Protein AF-A0A929EXQ5-F1 (afdb_monomer_lite)

Secondary structure (DSSP, 8-state):
-EEEEEESTTS--HHHHHHHHHHTT--EEEEEEETTEEEEEEEETTEEEEEEETTTEEHHHHHHHHHT-SSEEEEEEE-S-----SS--EEHHHHHHHHHHHHHHHHHHHHHHHHHHTT--EEE--GGG----HHHHHHHHH--TTS-HHHHHHHTTSHHHHHHHHHHHHHHTTSEEEPPEEEEEE-SSHHHHHHHHHHHTTSTTEEEEEEESSHHHHHHHHHHH--SEEEE-S--SSS-HHHHHHHHHHT-HHHHHHHHH----SS-----EEEEESGGGGT-HHHHHHHHHT-SEEEEPP-TTSSS-HHHHHHHHHHHHHHHHTS-TTTS--------SSPPPPP-SB-SEEEEEEE-STTHHHHHHHHHHHS-TTBSSEEEEEETT---HHHHHHHHHHHHTT-SSEEEE--S-EE-BTTEEEEEETTEEEEEEE-TTS-EEEEEEE-TT-GGG--HHHHHHHHHHH-TT-SEEEEEE-S--SSTTHHHHHHHHHTT-EEEEE-TTT-SS-HHHHHHHTTT-SEEE-HHHHHHHHHHHH-B---

Structure (mmCIF, N/CA/C/O backbone):
data_AF-A0A929EXQ5-F1
#
_entry.id   AF-A0A929EXQ5-F1
#
loop_
_atom_site.group_PDB
_atom_site.id
_atom_site.type_symbol
_atom_site.label_atom_id
_atom_site.label_alt_id
_atom_site.label_comp_id
_atom_site.label_asym_id
_atom_site.label_entity_id
_atom_site.label_seq_id
_atom_site.pdbx_PDB_ins_code
_atom_site.Cartn_x
_atom_site.Cartn_y
_atom_site.Cartn_z
_atom_site.occupancy
_atom_site.B_iso_or_equiv
_atom_site.auth_seq_id
_atom_site.auth_comp_id
_atom_site.auth_asym_id
_atom_site.auth_atom_id
_atom_site.pdbx_PDB_model_num
ATOM 1 N N . MET A 1 1 ? 20.681 -32.817 44.035 1.00 65.25 1 MET A N 1
ATOM 2 C CA . MET A 1 1 ? 19.317 -32.332 43.739 1.00 65.25 1 MET A CA 1
ATOM 3 C C . MET A 1 1 ? 19.313 -31.883 42.291 1.00 65.25 1 MET A C 1
ATOM 5 O O . MET A 1 1 ? 20.169 -31.072 41.946 1.00 65.25 1 MET A O 1
ATOM 9 N N . SER A 1 2 ? 18.458 -32.464 41.455 1.00 78.00 2 SER A N 1
ATOM 10 C CA . SER A 1 2 ? 18.293 -32.074 40.052 1.00 78.00 2 SER A CA 1
ATOM 11 C C . SER A 1 2 ? 16.965 -31.345 39.853 1.00 78.00 2 SER A C 1
ATOM 13 O O . SER A 1 2 ? 16.008 -31.608 40.579 1.00 78.00 2 SER A O 1
ATOM 15 N N . ALA A 1 3 ? 16.933 -30.415 38.903 1.00 85.12 3 ALA A N 1
ATOM 16 C CA . ALA A 1 3 ? 15.727 -29.723 38.456 1.00 85.12 3 ALA A CA 1
ATOM 17 C C . ALA A 1 3 ? 15.539 -29.996 36.963 1.00 85.12 3 ALA A C 1
ATOM 19 O O . ALA A 1 3 ? 16.501 -29.915 36.207 1.00 85.12 3 ALA A O 1
ATOM 20 N N . GLU A 1 4 ? 14.329 -30.339 36.540 1.00 89.75 4 GLU A N 1
ATOM 21 C CA . GLU A 1 4 ? 14.009 -30.672 35.149 1.00 89.75 4 GLU A CA 1
ATOM 22 C C . GLU A 1 4 ? 12.703 -29.998 34.759 1.00 89.75 4 GLU A C 1
ATOM 24 O O . GLU A 1 4 ? 11.812 -29.849 35.598 1.00 89.75 4 GLU A O 1
ATOM 29 N N . GLY A 1 5 ? 12.584 -29.603 33.497 1.00 86.69 5 GLY A N 1
ATOM 30 C CA . GLY A 1 5 ? 11.398 -28.911 33.016 1.00 86.69 5 GLY A CA 1
ATOM 31 C C . GLY A 1 5 ? 11.487 -28.526 31.547 1.00 86.69 5 GLY A C 1
ATOM 32 O O . GLY A 1 5 ? 12.333 -29.024 30.800 1.00 86.69 5 GLY A O 1
ATOM 33 N N . TYR A 1 6 ? 10.590 -27.629 31.154 1.00 87.38 6 TYR A N 1
ATOM 34 C CA . TYR A 1 6 ? 10.503 -27.066 29.813 1.00 87.38 6 TYR A CA 1
ATOM 35 C C . TYR A 1 6 ? 10.718 -25.555 29.875 1.00 87.38 6 TYR A C 1
ATOM 37 O O . TYR A 1 6 ? 10.371 -24.921 30.870 1.00 87.38 6 TYR A O 1
ATOM 45 N N . PHE A 1 7 ? 11.286 -24.996 28.814 1.00 83.31 7 PHE A N 1
ATOM 46 C CA . PHE A 1 7 ? 11.371 -23.556 28.587 1.00 83.31 7 PHE A CA 1
ATOM 47 C C . PHE A 1 7 ? 10.746 -23.238 27.227 1.00 83.31 7 PHE A C 1
ATOM 49 O O . PHE A 1 7 ? 10.803 -24.069 26.318 1.00 83.31 7 PHE A O 1
ATOM 56 N N . GLY A 1 8 ? 10.137 -22.062 27.082 1.00 76.19 8 GLY A N 1
ATOM 57 C CA . GLY A 1 8 ? 9.449 -21.669 25.848 1.00 76.19 8 GLY A CA 1
ATOM 58 C C . GLY A 1 8 ? 8.255 -20.736 26.083 1.00 76.19 8 GLY A C 1
ATOM 59 O O . GLY A 1 8 ? 8.076 -20.228 27.192 1.00 76.19 8 GLY A O 1
ATOM 60 N N . PRO A 1 9 ? 7.427 -20.477 25.056 1.00 62.59 9 PRO A N 1
ATOM 61 C CA . PRO A 1 9 ? 6.302 -19.549 25.146 1.00 62.59 9 PRO A CA 1
ATOM 62 C C . PRO A 1 9 ? 5.289 -19.957 26.228 1.00 62.59 9 PRO A C 1
ATOM 64 O O . PRO A 1 9 ? 4.629 -20.985 26.116 1.00 62.59 9 PRO A O 1
ATOM 67 N N . GLY A 1 10 ? 5.136 -19.122 27.260 1.00 64.12 10 GLY A N 1
ATOM 68 C CA . GLY A 1 10 ? 4.246 -19.393 28.398 1.00 64.12 10 GLY A CA 1
ATOM 69 C C . GLY A 1 10 ? 4.910 -20.104 29.585 1.00 64.12 10 GLY A C 1
ATOM 70 O O . GLY A 1 10 ? 4.256 -20.266 30.611 1.00 64.12 10 GLY A O 1
ATOM 71 N N . GLU A 1 11 ? 6.194 -20.452 29.475 1.00 77.62 11 GLU A N 1
ATOM 72 C CA . GLU A 1 11 ? 7.034 -21.033 30.531 1.00 77.62 11 GLU A CA 1
ATOM 73 C C . GLU A 1 11 ? 8.202 -20.087 30.887 1.00 77.62 11 GLU A C 1
ATOM 75 O O . GLU A 1 11 ? 8.336 -18.998 30.321 1.00 77.62 11 GLU A O 1
ATOM 80 N N . GLN A 1 12 ? 9.058 -20.477 31.840 1.00 75.50 12 GLN A N 1
ATOM 81 C CA . GLN A 1 12 ? 10.286 -19.728 32.153 1.00 75.50 12 GLN A CA 1
ATOM 82 C C . GLN A 1 12 ? 11.250 -19.734 30.961 1.00 75.50 12 GLN A C 1
ATOM 84 O O . GLN A 1 12 ? 11.410 -20.755 30.294 1.00 75.50 12 GLN A O 1
ATOM 89 N N . SER A 1 13 ? 11.910 -18.604 30.694 1.00 80.56 13 SER A N 1
ATOM 90 C CA . SER A 1 13 ? 12.904 -18.524 29.622 1.00 80.56 13 SER A CA 1
ATOM 91 C C . SER A 1 13 ? 14.258 -19.079 30.069 1.00 80.56 13 SER A C 1
ATOM 93 O O . SER A 1 13 ? 14.587 -19.097 31.257 1.00 80.56 13 SER A O 1
ATOM 95 N N . LEU A 1 14 ? 15.099 -19.469 29.107 1.00 79.50 14 LEU A N 1
ATOM 96 C CA . LEU A 1 14 ? 16.462 -19.912 29.408 1.00 79.50 14 LEU A CA 1
ATOM 97 C C . LEU A 1 14 ? 17.294 -18.805 30.091 1.00 79.50 14 LEU A C 1
ATOM 99 O O . LEU A 1 14 ? 18.152 -19.102 30.922 1.00 79.50 14 LEU A O 1
ATOM 103 N N . VAL A 1 15 ? 16.993 -17.532 29.797 1.00 83.94 15 VAL A N 1
ATOM 104 C CA . VAL A 1 15 ? 17.582 -16.360 30.467 1.00 83.94 15 VAL A CA 1
ATOM 105 C C . VAL A 1 15 ? 17.236 -16.359 31.955 1.00 83.94 15 VAL A C 1
ATOM 107 O O . VAL A 1 15 ? 18.140 -16.269 32.787 1.00 83.94 15 VAL A O 1
ATOM 110 N N . ASP A 1 16 ? 15.953 -16.522 32.291 1.00 83.19 16 ASP A N 1
ATOM 111 C CA . ASP A 1 16 ? 15.478 -16.542 33.682 1.00 83.19 16 ASP A CA 1
ATOM 112 C C . ASP A 1 16 ? 16.140 -17.671 34.473 1.00 83.19 16 ASP A C 1
ATOM 114 O O . ASP A 1 16 ? 16.507 -17.517 35.639 1.00 83.19 16 ASP A O 1
ATOM 118 N N . MET A 1 17 ? 16.339 -18.812 33.820 1.00 83.06 17 MET A N 1
ATOM 119 C CA . MET A 1 17 ? 16.947 -19.985 34.424 1.00 83.06 17 MET A CA 1
ATOM 120 C C . MET A 1 17 ? 18.448 -19.789 34.692 1.00 83.06 17 MET A C 1
ATOM 122 O O . MET A 1 17 ? 18.911 -20.021 35.813 1.00 83.06 17 MET A O 1
ATOM 126 N N . ILE A 1 18 ? 19.210 -19.296 33.707 1.00 84.25 18 ILE A N 1
ATOM 127 C CA . ILE A 1 18 ? 20.635 -18.954 33.878 1.00 84.25 18 ILE A CA 1
ATOM 128 C C . ILE A 1 18 ? 20.799 -17.896 34.977 1.00 84.25 18 ILE A C 1
ATOM 130 O O . ILE A 1 18 ? 21.683 -18.017 35.830 1.00 84.25 18 ILE A O 1
ATOM 134 N N . GLN A 1 19 ? 19.912 -16.900 35.010 1.00 84.62 19 GLN A N 1
ATOM 135 C CA . GLN A 1 19 ? 19.889 -15.881 36.052 1.00 84.62 19 GLN A CA 1
ATOM 136 C C . GLN A 1 19 ? 19.589 -16.477 37.434 1.00 84.62 19 GLN A C 1
ATOM 138 O O . GLN A 1 19 ? 20.275 -16.150 38.402 1.00 84.62 19 GLN A O 1
ATOM 143 N N . MET A 1 20 ? 18.611 -17.378 37.540 1.00 85.38 20 MET A N 1
ATOM 144 C CA . MET A 1 20 ? 18.249 -18.045 38.792 1.00 85.38 20 MET A CA 1
ATOM 145 C C . MET A 1 20 ? 19.430 -18.832 39.379 1.00 85.38 20 MET A C 1
ATOM 147 O O . MET A 1 20 ? 19.725 -18.708 40.570 1.00 85.38 20 MET A O 1
ATOM 151 N N . TRP A 1 21 ? 20.132 -19.633 38.572 1.00 82.31 21 TRP A N 1
ATOM 152 C CA . TRP A 1 21 ? 21.281 -20.411 39.056 1.00 82.31 21 TRP A CA 1
ATOM 153 C C . TRP A 1 21 ? 22.516 -19.554 39.324 1.00 82.31 21 TRP A C 1
ATOM 155 O O . TRP A 1 21 ? 23.238 -19.823 40.289 1.00 82.31 21 TRP A O 1
ATOM 165 N N . GLY A 1 22 ? 22.713 -18.494 38.538 1.00 82.31 22 GLY A N 1
ATOM 166 C CA . GLY A 1 22 ? 23.733 -17.484 38.798 1.00 82.31 22 GLY A CA 1
ATOM 167 C C . GLY A 1 22 ? 23.530 -16.788 40.147 1.00 82.31 22 GLY A C 1
ATOM 168 O O . GLY A 1 22 ? 24.448 -16.737 40.966 1.00 82.31 22 GLY A O 1
ATOM 169 N N . LEU A 1 23 ? 22.305 -16.329 40.427 1.00 83.56 23 LEU A N 1
ATOM 170 C CA . LEU A 1 23 ? 21.935 -15.679 41.691 1.00 83.56 23 LEU A CA 1
ATOM 171 C C . LEU A 1 23 ? 22.059 -16.613 42.899 1.00 83.56 23 LEU A C 1
ATOM 173 O O . LEU A 1 23 ? 22.536 -16.197 43.954 1.00 83.56 23 LEU A O 1
ATOM 177 N N . ASN A 1 24 ? 21.679 -17.881 42.737 1.00 84.56 24 ASN A N 1
ATOM 178 C CA . ASN A 1 24 ? 21.753 -18.884 43.800 1.00 84.56 24 ASN A CA 1
ATOM 179 C C . ASN A 1 24 ? 23.169 -19.421 44.050 1.00 84.56 24 ASN A C 1
ATOM 181 O O . ASN A 1 24 ? 23.333 -20.317 44.878 1.00 84.56 24 ASN A O 1
ATOM 185 N N . LYS A 1 25 ? 24.183 -18.906 43.339 1.00 85.62 25 LYS A N 1
ATOM 186 C CA . LYS A 1 25 ? 25.566 -19.397 43.405 1.00 85.62 25 LYS A CA 1
ATOM 187 C C . LYS A 1 25 ? 25.668 -20.910 43.196 1.00 85.62 25 LYS A C 1
ATOM 189 O O . LYS A 1 25 ? 26.439 -21.604 43.858 1.00 85.62 25 LYS A O 1
ATOM 194 N N . ALA A 1 26 ? 24.848 -21.439 42.291 1.00 86.00 26 ALA A N 1
ATOM 195 C CA . ALA A 1 26 ? 24.776 -22.872 42.067 1.00 86.00 26 ALA A CA 1
ATOM 196 C C . ALA A 1 26 ? 26.085 -23.404 41.458 1.00 86.00 26 ALA A C 1
ATOM 198 O O . ALA A 1 26 ? 26.747 -22.729 40.665 1.00 86.00 26 ALA A O 1
ATOM 199 N N . THR A 1 27 ? 26.423 -24.645 41.810 1.00 90.94 27 THR A N 1
ATOM 200 C CA . THR A 1 27 ? 27.488 -25.425 41.170 1.00 90.94 27 THR A CA 1
ATOM 201 C C . THR A 1 27 ? 26.858 -26.673 40.572 1.00 90.94 27 THR A C 1
ATOM 203 O O . THR A 1 27 ? 26.262 -27.486 41.285 1.00 90.94 27 THR A O 1
ATOM 206 N N . GLY A 1 28 ? 26.939 -26.810 39.255 1.00 90.81 28 GLY A N 1
ATOM 207 C CA . GLY A 1 28 ? 26.225 -27.856 38.536 1.00 90.81 28 GLY A CA 1
ATOM 208 C C . GLY A 1 28 ? 26.261 -27.677 37.028 1.00 90.81 28 GLY A C 1
ATOM 209 O O . GLY A 1 28 ? 26.894 -26.759 36.515 1.00 90.81 28 GLY A O 1
ATOM 210 N N . ILE A 1 29 ? 25.583 -28.573 36.324 1.00 91.31 29 ILE A N 1
ATOM 211 C CA . ILE A 1 29 ? 25.527 -28.589 34.860 1.00 91.31 29 ILE A CA 1
ATOM 212 C C . ILE A 1 29 ? 24.078 -28.388 34.433 1.00 91.31 29 ILE A C 1
ATOM 214 O O . ILE A 1 29 ? 23.198 -29.121 34.889 1.00 91.31 29 ILE A O 1
ATOM 218 N N . LEU A 1 30 ? 23.847 -27.390 33.583 1.00 91.19 30 LEU A N 1
ATOM 219 C CA . LEU A 1 30 ? 22.593 -27.161 32.880 1.00 91.19 30 LEU A CA 1
ATOM 220 C C . LEU A 1 30 ? 22.680 -27.796 31.496 1.00 91.19 30 LEU A C 1
ATOM 222 O O . LEU A 1 30 ? 23.382 -27.260 30.648 1.00 91.19 30 LEU A O 1
ATOM 226 N N . SER A 1 31 ? 21.946 -28.873 31.252 1.00 92.31 31 SER A N 1
ATOM 227 C CA . SER A 1 31 ? 21.786 -29.458 29.920 1.00 92.31 31 SER A CA 1
ATOM 228 C C . SER A 1 31 ? 20.478 -28.971 29.295 1.00 92.31 31 SER A C 1
ATOM 230 O O . SER A 1 31 ? 19.442 -28.919 29.968 1.00 92.31 31 SER A O 1
ATOM 232 N N . VAL A 1 32 ? 20.524 -28.622 28.014 1.00 89.38 32 VAL A N 1
ATOM 233 C CA . VAL A 1 32 ? 19.423 -28.057 27.228 1.00 89.38 32 VAL A CA 1
ATOM 234 C C . VAL A 1 32 ? 19.277 -28.866 25.945 1.00 89.38 32 VAL A C 1
ATOM 236 O O . VAL A 1 32 ? 20.257 -29.086 25.239 1.00 89.38 32 VAL A O 1
ATOM 239 N N . ILE A 1 33 ? 18.054 -29.296 25.635 1.00 87.25 33 ILE A N 1
ATOM 240 C CA . ILE A 1 33 ? 17.740 -30.054 24.418 1.00 87.25 33 ILE A CA 1
ATOM 241 C C . ILE A 1 33 ? 16.572 -29.379 23.697 1.00 87.25 33 ILE A C 1
ATOM 243 O O . ILE A 1 33 ? 15.497 -29.204 24.278 1.00 87.25 33 ILE A O 1
ATOM 247 N N . SER A 1 34 ? 16.767 -29.042 22.423 1.00 80.75 34 SER A N 1
ATOM 248 C CA . SER A 1 34 ? 15.744 -28.474 21.538 1.00 80.75 34 SER A CA 1
ATOM 249 C C . SER A 1 34 ? 15.844 -29.126 20.156 1.00 80.75 34 SER A C 1
ATOM 251 O O . SER A 1 34 ? 16.820 -28.933 19.433 1.00 80.75 34 SER A O 1
ATOM 253 N N . GLY A 1 35 ? 14.864 -29.963 19.800 1.00 81.69 35 GLY A N 1
ATOM 254 C CA . GLY A 1 35 ? 14.930 -30.785 18.585 1.00 81.69 35 GLY A CA 1
ATOM 255 C C . GLY A 1 35 ? 16.123 -31.753 18.600 1.00 81.69 35 GLY A C 1
ATOM 256 O O . GLY A 1 35 ? 16.267 -32.537 19.534 1.00 81.69 35 GLY A O 1
ATOM 257 N N . GLU A 1 36 ? 16.969 -31.689 17.566 1.00 74.38 36 GLU A N 1
ATOM 258 C CA . GLU A 1 36 ? 18.233 -32.450 17.457 1.00 74.38 36 GLU A CA 1
ATOM 259 C C . GLU A 1 36 ? 19.434 -31.721 18.085 1.00 74.38 36 GLU A C 1
ATOM 261 O O . GLU A 1 36 ? 20.555 -32.226 18.057 1.00 74.38 36 GLU A O 1
ATOM 266 N N . SER A 1 37 ? 19.233 -30.511 18.612 1.00 74.62 37 SER A N 1
ATOM 267 C CA . SER A 1 37 ? 20.300 -29.707 19.199 1.00 74.62 37 SER A CA 1
ATOM 268 C C . SER A 1 37 ? 20.415 -29.934 20.703 1.00 74.62 37 SER A C 1
ATOM 270 O O . SER A 1 37 ? 19.421 -29.896 21.430 1.00 74.62 37 SER A O 1
ATOM 272 N N . GLU A 1 38 ? 21.649 -30.119 21.165 1.00 87.12 38 GLU A N 1
ATOM 273 C CA . GLU A 1 38 ? 21.994 -30.331 22.569 1.00 87.12 38 GLU A CA 1
ATOM 274 C C . GLU A 1 38 ? 23.107 -29.369 22.989 1.00 87.12 38 GLU A C 1
ATOM 276 O O . GLU A 1 38 ? 24.080 -29.148 22.255 1.00 87.12 38 GLU A O 1
ATOM 281 N N . GLY A 1 39 ? 22.959 -28.802 24.183 1.00 87.62 39 GLY A N 1
ATOM 282 C CA . GLY A 1 39 ? 23.954 -27.932 24.783 1.00 87.62 39 GLY A CA 1
ATOM 283 C C . GLY A 1 39 ? 24.042 -28.075 26.289 1.00 87.62 39 GLY A C 1
ATOM 284 O O . GLY A 1 39 ? 23.099 -28.508 26.947 1.00 87.62 39 GLY A O 1
ATOM 285 N N . GLU A 1 40 ? 25.189 -27.689 26.831 1.00 91.62 40 GLU A N 1
ATOM 286 C CA . GLU A 1 40 ? 25.479 -27.741 28.256 1.00 91.62 40 GLU A CA 1
ATOM 287 C C . GLU A 1 40 ? 26.153 -26.453 28.726 1.00 91.62 40 GLU A C 1
ATOM 289 O O . GLU A 1 40 ? 27.031 -25.918 28.049 1.00 91.62 40 GLU A O 1
ATOM 294 N N . VAL A 1 41 ? 25.774 -25.976 29.912 1.00 89.81 41 VAL A N 1
ATOM 295 C CA . VAL A 1 41 ? 26.416 -24.851 30.604 1.00 89.81 41 VAL A CA 1
ATOM 296 C C . VAL A 1 41 ? 26.873 -25.304 31.983 1.00 89.81 41 VAL A C 1
ATOM 298 O O . VAL A 1 41 ? 26.097 -25.828 32.784 1.00 89.81 41 VAL A O 1
ATOM 301 N N . HIS A 1 42 ? 28.155 -25.111 32.263 1.00 90.94 42 HIS A N 1
ATOM 302 C CA . HIS A 1 42 ? 28.817 -25.535 33.486 1.00 90.94 42 HIS A CA 1
ATOM 303 C C . HIS A 1 42 ? 28.894 -24.361 34.459 1.00 90.94 42 HIS A C 1
ATOM 305 O O . HIS A 1 42 ? 29.571 -23.371 34.191 1.00 90.94 42 HIS A O 1
ATOM 311 N N . PHE A 1 43 ? 28.252 -24.490 35.615 1.00 88.12 43 PHE A N 1
ATOM 312 C CA . PHE A 1 43 ? 28.249 -23.477 36.664 1.00 88.12 43 PHE A CA 1
ATOM 313 C C . PHE A 1 43 ? 29.149 -23.869 37.837 1.00 88.12 43 PHE A C 1
ATOM 315 O O . PHE A 1 43 ? 29.128 -25.009 38.304 1.00 88.12 43 PHE A O 1
ATOM 322 N N . CYS A 1 44 ? 29.898 -22.902 38.361 1.00 88.69 44 CYS A N 1
ATOM 323 C CA . CYS A 1 44 ? 30.660 -23.011 39.600 1.00 88.69 44 CYS A CA 1
ATOM 324 C C . CYS A 1 44 ? 30.498 -21.723 40.411 1.00 88.69 44 CYS A C 1
ATOM 326 O O . CYS A 1 44 ? 30.909 -20.655 39.958 1.00 88.69 44 CYS A O 1
ATOM 328 N N . ASP A 1 45 ? 29.916 -21.825 41.610 1.00 86.19 45 ASP A N 1
ATOM 329 C CA . ASP A 1 45 ? 29.626 -20.682 42.496 1.00 86.19 45 ASP A CA 1
ATOM 330 C C . ASP A 1 45 ? 28.859 -19.549 41.776 1.00 86.19 45 ASP A C 1
ATOM 332 O O . ASP A 1 45 ? 29.143 -18.362 41.932 1.00 86.19 45 ASP A O 1
ATOM 336 N N . GLY A 1 46 ? 27.906 -19.925 40.911 1.00 80.38 46 GLY A N 1
ATOM 337 C CA . GLY A 1 46 ? 27.082 -18.989 40.133 1.00 80.38 46 GLY A CA 1
ATOM 338 C C . GLY A 1 46 ? 27.763 -18.357 38.918 1.00 80.38 46 GLY A C 1
ATOM 339 O O . GLY A 1 46 ? 27.133 -17.566 38.215 1.00 80.38 46 GLY A O 1
ATOM 340 N N . LYS A 1 47 ? 29.025 -18.696 38.636 1.00 85.44 47 LYS A N 1
ATOM 341 C CA . LYS A 1 47 ? 29.718 -18.291 37.406 1.00 85.44 47 LYS A CA 1
ATOM 342 C C . LYS A 1 47 ? 29.668 -19.400 36.372 1.00 85.44 47 LYS A C 1
ATOM 344 O O . LYS A 1 47 ? 29.779 -20.571 36.732 1.00 85.44 47 LYS A O 1
ATOM 349 N N . SER A 1 48 ? 29.556 -19.027 35.102 1.00 86.12 48 SER A N 1
ATOM 350 C CA . SER A 1 48 ? 29.741 -19.982 34.014 1.00 86.12 48 SER A CA 1
ATOM 351 C C . SER A 1 48 ? 31.236 -20.223 33.823 1.00 86.12 48 SER A C 1
ATOM 353 O O . SER A 1 48 ? 31.997 -19.264 33.713 1.00 86.12 48 SER A O 1
ATOM 355 N N . VAL A 1 49 ? 31.660 -21.486 33.854 1.00 86.31 49 VAL A N 1
ATOM 356 C CA . VAL A 1 49 ? 33.073 -21.922 33.771 1.00 86.31 49 VAL A CA 1
ATOM 357 C C . VAL A 1 49 ? 33.340 -22.882 32.607 1.00 86.31 49 VAL A C 1
ATOM 359 O O . VAL A 1 49 ? 34.420 -23.457 32.492 1.00 86.31 49 VAL A O 1
ATOM 362 N N . GLY A 1 50 ? 32.332 -23.087 31.768 1.00 85.50 50 GLY A N 1
ATOM 363 C CA . GLY A 1 50 ? 32.420 -23.764 30.483 1.00 85.50 50 GLY A CA 1
ATOM 364 C C . GLY A 1 50 ? 31.034 -23.882 29.864 1.00 85.50 50 GLY A C 1
ATOM 365 O O . GLY A 1 50 ? 30.029 -23.904 30.577 1.00 85.50 50 GLY A O 1
ATOM 366 N N . ALA A 1 51 ? 30.965 -23.971 28.544 1.00 85.56 51 ALA A N 1
ATOM 367 C CA . ALA A 1 51 ? 29.736 -24.356 27.864 1.00 85.56 51 ALA A CA 1
ATOM 368 C C . ALA A 1 51 ? 30.042 -25.060 26.547 1.00 85.56 51 ALA A C 1
ATOM 370 O O . ALA A 1 51 ? 31.130 -24.911 25.991 1.00 85.56 51 ALA A O 1
ATOM 371 N N . LYS A 1 52 ? 29.090 -25.849 26.056 1.00 83.12 52 LYS A N 1
ATOM 372 C CA . LYS A 1 52 ? 29.174 -26.528 24.762 1.00 83.12 52 LYS A CA 1
ATOM 373 C C . LYS A 1 52 ? 27.818 -26.544 24.092 1.00 83.12 52 LYS A C 1
ATOM 375 O O . LYS A 1 52 ? 26.801 -26.664 24.765 1.00 83.12 52 LYS A O 1
ATOM 380 N N . PHE A 1 53 ? 27.81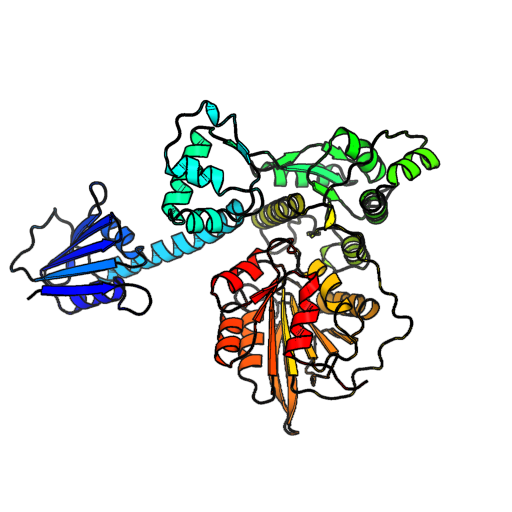4 -26.446 22.772 1.00 74.25 53 PHE A N 1
ATOM 381 C CA . PHE A 1 53 ? 26.614 -26.622 21.968 1.00 74.25 53 PHE A CA 1
ATOM 382 C C . PHE A 1 53 ? 26.980 -27.390 20.699 1.00 74.25 53 PHE A C 1
ATOM 384 O O . PHE A 1 53 ? 27.757 -26.913 19.864 1.00 74.25 53 PHE A O 1
ATOM 391 N N . GLY A 1 54 ? 26.484 -28.623 20.589 1.00 70.12 54 GLY A N 1
ATOM 392 C CA . GLY A 1 54 ? 26.968 -29.581 19.595 1.00 70.12 54 GLY A CA 1
ATOM 393 C C . GLY A 1 54 ? 28.488 -29.815 19.674 1.00 70.12 54 GLY A C 1
ATOM 394 O O . GLY A 1 54 ? 29.106 -29.707 20.733 1.00 70.12 54 GLY A O 1
ATOM 395 N N . SER A 1 55 ? 29.109 -30.147 18.537 1.00 61.75 55 SER A N 1
ATOM 396 C CA . SER A 1 55 ? 30.547 -30.456 18.452 1.00 61.75 55 SER A CA 1
ATOM 397 C C . SER A 1 55 ? 31.444 -29.263 18.101 1.00 61.75 55 SER A C 1
ATOM 399 O O . SER A 1 55 ? 32.662 -29.420 18.076 1.00 61.75 55 SER A O 1
ATOM 401 N N . LEU A 1 56 ? 30.862 -28.107 17.766 1.00 43.81 56 LEU A N 1
ATOM 402 C CA . LEU A 1 56 ? 31.573 -26.990 17.127 1.00 43.81 56 LEU A CA 1
ATOM 403 C C . LEU A 1 56 ? 31.631 -25.716 17.973 1.00 43.81 56 LEU A C 1
ATOM 405 O O . LEU A 1 56 ? 32.522 -24.900 17.753 1.00 43.81 56 LEU A O 1
ATOM 409 N N . LEU A 1 57 ? 30.710 -25.534 18.923 1.00 57.09 57 LEU A N 1
ATOM 410 C CA . LEU A 1 57 ? 30.623 -24.316 19.724 1.00 57.09 57 LEU A CA 1
ATOM 411 C C . LEU A 1 57 ? 31.000 -24.595 21.176 1.00 57.09 57 LEU A C 1
ATOM 413 O O . LEU A 1 57 ? 30.560 -25.583 21.770 1.00 57.09 57 LEU A O 1
ATOM 417 N N . ALA A 1 58 ? 31.792 -23.690 21.745 1.00 72.56 58 ALA A N 1
ATOM 418 C CA . ALA A 1 58 ? 32.259 -23.748 23.121 1.00 72.56 58 ALA A CA 1
ATOM 419 C C . ALA A 1 58 ? 32.133 -22.379 23.807 1.00 72.56 58 ALA A C 1
ATOM 421 O O . ALA A 1 58 ? 32.091 -21.340 23.145 1.00 72.56 58 ALA A O 1
ATOM 422 N N . ASP A 1 59 ? 32.079 -22.412 25.135 1.00 79.62 59 ASP A N 1
ATOM 423 C CA . ASP A 1 59 ? 32.117 -21.261 26.037 1.00 79.62 59 ASP A CA 1
ATOM 424 C C . ASP A 1 59 ? 31.048 -20.203 25.700 1.00 79.62 59 ASP A C 1
ATOM 426 O O . ASP A 1 59 ? 29.866 -20.532 25.587 1.00 79.62 59 ASP A O 1
ATOM 430 N N . GLU A 1 60 ? 31.415 -18.930 25.556 1.00 73.75 60 GLU A N 1
ATOM 431 C CA . GLU A 1 60 ? 30.458 -17.831 25.353 1.00 73.75 60 GLU A CA 1
ATOM 432 C C . GLU A 1 60 ? 29.559 -18.026 24.129 1.00 73.75 60 GLU A C 1
ATOM 434 O O . GLU A 1 60 ? 28.341 -17.873 24.229 1.00 73.75 60 GLU A O 1
ATOM 439 N N . GLU A 1 61 ? 30.133 -18.438 22.997 1.00 65.44 61 GLU A N 1
ATOM 440 C CA . GLU A 1 61 ? 29.386 -18.630 21.749 1.00 65.44 61 GLU A CA 1
ATOM 441 C C . GLU A 1 61 ? 28.356 -19.758 21.868 1.00 65.44 61 GLU A C 1
ATOM 443 O O . GLU A 1 61 ? 27.244 -19.643 21.348 1.00 65.44 61 GLU A O 1
ATOM 448 N N . ALA A 1 62 ? 28.674 -20.821 22.615 1.00 73.31 62 ALA A N 1
ATOM 449 C CA . ALA A 1 62 ? 27.713 -21.881 22.905 1.00 73.31 62 ALA A CA 1
ATOM 450 C C . ALA A 1 62 ? 26.516 -21.352 23.710 1.00 73.31 62 ALA A C 1
ATOM 452 O O . ALA A 1 62 ? 25.373 -21.713 23.426 1.00 73.31 62 ALA A O 1
ATOM 453 N N . ILE A 1 63 ? 26.756 -20.467 24.683 1.00 79.94 63 ILE A N 1
ATOM 454 C CA . ILE A 1 63 ? 25.686 -19.887 25.503 1.00 79.94 63 ILE A CA 1
ATOM 455 C C . ILE A 1 63 ? 24.829 -18.925 24.685 1.00 79.94 63 ILE A C 1
ATOM 457 O O . ILE A 1 63 ? 23.605 -19.016 24.745 1.00 79.94 63 ILE A O 1
ATOM 461 N N . TYR A 1 64 ? 25.434 -18.051 23.878 1.00 78.75 64 TYR A N 1
ATOM 462 C CA . TYR A 1 64 ? 24.680 -17.120 23.034 1.00 78.75 64 TYR A CA 1
ATOM 463 C C . TYR A 1 64 ? 23.781 -17.850 22.032 1.00 78.75 64 TYR A C 1
ATOM 465 O O . TYR A 1 64 ? 22.626 -17.466 21.846 1.00 78.75 64 TYR A O 1
ATOM 473 N N . HIS A 1 65 ? 24.269 -18.945 21.445 1.00 67.69 65 HIS A N 1
ATOM 474 C CA . HIS A 1 65 ? 23.449 -19.798 20.590 1.00 67.69 65 HIS A CA 1
ATOM 475 C C . HIS A 1 65 ? 22.300 -20.460 21.356 1.00 67.69 65 HIS A C 1
ATOM 477 O O . HIS A 1 65 ? 21.165 -20.441 20.876 1.00 67.69 65 HIS A O 1
ATOM 483 N N . MET A 1 66 ? 22.545 -20.978 22.562 1.00 77.12 66 MET A N 1
ATOM 484 C CA . MET A 1 66 ? 21.482 -21.542 23.402 1.00 77.12 66 MET A CA 1
ATOM 485 C C . MET A 1 66 ? 20.404 -20.511 23.771 1.00 77.12 66 MET A C 1
ATOM 487 O O . MET A 1 66 ? 19.223 -20.846 23.762 1.00 77.12 66 MET A O 1
ATOM 491 N N . LEU A 1 67 ? 20.779 -19.252 24.033 1.00 79.06 67 LEU A N 1
ATOM 492 C CA . LEU A 1 67 ? 19.834 -18.164 24.329 1.00 79.06 67 LEU A CA 1
ATOM 493 C C . LEU A 1 67 ? 18.887 -17.839 23.159 1.00 79.06 67 LEU A C 1
ATOM 495 O O . LEU A 1 67 ? 17.832 -17.251 23.381 1.00 79.06 67 LEU A O 1
ATOM 499 N N . SER A 1 68 ? 19.244 -18.221 21.928 1.00 70.38 68 SER A N 1
ATOM 500 C CA . SER A 1 68 ? 18.403 -18.033 20.737 1.00 70.38 68 SER A CA 1
ATOM 501 C C . SER A 1 68 ? 17.330 -19.115 20.546 1.00 70.38 68 SER A C 1
ATOM 503 O O . SER A 1 68 ? 16.468 -18.969 19.676 1.00 70.38 68 SER A O 1
ATOM 505 N N . LEU A 1 69 ? 17.374 -20.201 21.330 1.00 74.44 69 LEU A N 1
ATOM 506 C CA . LEU A 1 69 ? 16.444 -21.320 21.191 1.00 74.44 69 LEU A CA 1
ATOM 507 C C . LEU A 1 69 ? 15.020 -20.902 21.599 1.00 74.44 69 LEU A C 1
ATOM 509 O O . LEU A 1 69 ? 14.835 -20.370 22.695 1.00 74.44 69 LEU A O 1
ATOM 513 N N . PRO A 1 70 ? 13.999 -21.168 20.761 1.00 66.75 70 PRO A N 1
ATOM 514 C CA . PRO A 1 70 ? 12.634 -20.714 21.025 1.00 66.75 70 PRO A CA 1
ATOM 515 C C . PRO A 1 70 ? 11.950 -21.499 22.151 1.00 66.75 70 PRO A C 1
ATOM 517 O O . PRO A 1 70 ? 11.129 -20.942 22.876 1.00 66.75 70 PRO A O 1
ATOM 520 N N . GLU A 1 71 ? 12.280 -22.784 22.292 1.00 83.00 71 GLU A N 1
ATOM 521 C CA . GLU A 1 71 ? 11.721 -23.698 23.288 1.00 83.00 71 GLU A CA 1
ATOM 522 C C . GLU A 1 71 ? 12.601 -24.945 23.441 1.00 83.00 71 GLU A C 1
ATOM 524 O O . GLU A 1 71 ? 13.437 -25.239 22.581 1.00 83.00 71 GLU A O 1
ATOM 529 N N . GLY A 1 72 ? 12.406 -25.707 24.514 1.00 87.19 72 GLY A N 1
ATOM 530 C CA . GLY A 1 72 ? 13.083 -26.985 24.705 1.00 87.19 72 GLY A CA 1
ATOM 531 C C . GLY A 1 72 ? 12.916 -27.569 26.102 1.00 87.19 72 GLY A C 1
ATOM 532 O O . GLY A 1 72 ? 12.160 -27.073 26.939 1.00 87.19 72 GLY A O 1
ATOM 533 N N . LYS A 1 73 ? 13.642 -28.658 26.355 1.00 90.62 73 LYS A N 1
ATOM 534 C CA . LYS A 1 73 ? 13.756 -29.290 27.672 1.00 90.62 73 LYS A CA 1
ATOM 535 C C . LYS A 1 73 ? 15.050 -28.873 28.334 1.00 90.62 73 LYS A C 1
ATOM 537 O O . LYS A 1 73 ? 16.071 -28.720 27.665 1.00 90.62 73 LYS A O 1
ATOM 542 N N . PHE A 1 74 ? 15.022 -28.787 29.654 1.00 92.75 74 PHE A N 1
ATOM 543 C CA . PHE A 1 74 ? 16.225 -28.578 30.437 1.00 92.75 74 PHE A CA 1
ATOM 544 C C . PHE A 1 74 ? 16.342 -29.572 31.583 1.00 92.75 74 PHE A C 1
ATOM 546 O O . PHE A 1 74 ? 15.349 -30.063 32.128 1.00 92.75 74 PHE A O 1
ATOM 553 N N . ARG A 1 75 ? 17.586 -29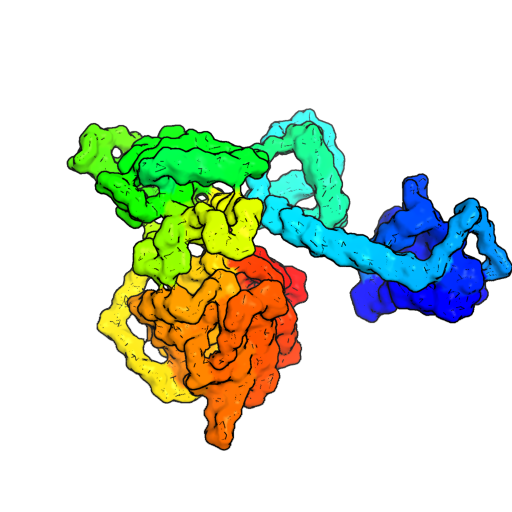.809 31.986 1.00 92.25 75 ARG A N 1
ATOM 554 C CA . ARG A 1 75 ? 17.947 -30.541 33.194 1.00 92.25 75 ARG A CA 1
ATOM 555 C C . ARG A 1 75 ? 19.130 -29.846 33.849 1.00 92.25 75 ARG A C 1
ATOM 557 O O . ARG A 1 75 ? 20.191 -29.743 33.252 1.00 92.25 75 ARG A O 1
ATOM 564 N N . PHE A 1 76 ? 18.966 -29.417 35.091 1.00 90.38 76 PHE A N 1
ATOM 565 C CA . PHE A 1 76 ? 20.054 -28.931 35.926 1.00 90.38 76 PHE A CA 1
ATOM 566 C C . PHE A 1 76 ? 20.436 -29.982 36.961 1.00 90.38 76 PHE A C 1
ATOM 568 O O . PHE A 1 76 ? 19.594 -30.416 37.751 1.00 90.38 76 PHE A O 1
ATOM 575 N N . VAL A 1 77 ? 21.707 -30.369 37.003 1.00 90.88 77 VAL A N 1
ATOM 576 C CA . VAL A 1 77 ? 22.237 -31.321 37.983 1.00 90.88 77 VAL A CA 1
ATOM 577 C C . VAL A 1 77 ? 23.238 -30.609 38.882 1.00 90.88 77 VAL A C 1
ATOM 579 O O . VAL A 1 77 ? 24.310 -30.221 38.430 1.00 90.88 77 VAL A O 1
ATOM 582 N N . ASN A 1 78 ? 22.913 -30.468 40.173 1.00 87.38 78 ASN A N 1
ATOM 583 C CA . ASN A 1 78 ? 23.882 -29.989 41.162 1.00 87.38 78 ASN A CA 1
ATOM 584 C C . ASN A 1 78 ? 25.031 -30.990 41.317 1.00 87.38 78 ASN A C 1
ATOM 586 O O . ASN A 1 78 ? 24.789 -32.178 41.561 1.00 87.38 78 ASN A O 1
ATOM 590 N N . THR A 1 79 ? 26.266 -30.499 41.284 1.00 83.56 79 THR A N 1
ATOM 591 C CA . THR A 1 79 ? 27.473 -31.312 41.466 1.00 83.56 79 THR A CA 1
ATOM 592 C C . THR A 1 79 ? 28.379 -30.703 42.539 1.00 83.56 79 THR A C 1
ATOM 594 O O . THR A 1 79 ? 28.281 -29.525 42.873 1.00 83.56 79 THR A O 1
ATOM 597 N N . ARG A 1 80 ? 29.261 -31.519 43.138 1.00 75.38 80 ARG A N 1
ATOM 598 C CA . ARG A 1 80 ? 30.249 -31.027 44.123 1.00 75.38 80 ARG A CA 1
ATOM 599 C C . ARG A 1 80 ? 31.396 -30.261 43.465 1.00 75.38 80 ARG A C 1
ATOM 601 O O . ARG A 1 80 ? 32.018 -29.418 44.099 1.00 75.38 80 ARG A O 1
ATOM 608 N N . SER A 1 81 ? 31.674 -30.582 42.210 1.00 74.81 81 SER A N 1
ATOM 609 C CA . SER A 1 81 ? 32.658 -29.930 41.362 1.00 74.81 81 SER A CA 1
ATOM 610 C C . SER A 1 81 ? 32.236 -30.099 39.906 1.00 74.81 81 SER A C 1
ATOM 612 O O . SER A 1 81 ? 31.542 -31.058 39.553 1.00 74.81 81 SER A O 1
ATOM 614 N N . VAL A 1 82 ? 32.650 -29.163 39.060 1.00 75.94 82 VAL A N 1
ATOM 615 C CA . VAL A 1 82 ? 32.497 -29.259 37.608 1.00 75.94 82 VAL A CA 1
ATOM 616 C C . VAL A 1 82 ? 33.891 -29.185 37.001 1.00 75.94 82 VAL A C 1
ATOM 618 O O . VAL A 1 82 ? 34.714 -28.379 37.442 1.00 75.94 82 VAL A O 1
ATOM 621 N N . ASN A 1 83 ? 34.183 -30.051 36.029 1.00 65.69 83 ASN A N 1
ATOM 622 C CA . ASN A 1 83 ? 35.445 -29.977 35.300 1.00 65.69 83 ASN A CA 1
ATOM 623 C C . ASN A 1 83 ? 35.464 -28.672 34.502 1.00 65.69 83 ASN A C 1
ATOM 625 O O . ASN A 1 83 ? 34.641 -28.477 33.606 1.00 65.69 83 ASN A O 1
ATOM 629 N N . LYS A 1 84 ? 36.398 -27.784 34.847 1.00 62.75 84 LYS A N 1
ATOM 630 C CA . LYS A 1 84 ? 36.645 -26.554 34.097 1.00 62.75 84 LYS A CA 1
ATOM 631 C C . LYS A 1 84 ? 37.245 -26.920 32.745 1.00 62.75 84 LYS A C 1
ATOM 633 O O . LYS A 1 84 ? 38.309 -27.539 32.690 1.00 62.75 84 LYS A O 1
ATOM 638 N N . SER A 1 85 ? 36.569 -26.558 31.663 1.00 54.09 85 SER A N 1
ATOM 639 C CA . SER A 1 85 ? 37.150 -26.602 30.326 1.00 54.09 85 SER A CA 1
ATOM 640 C C . SER A 1 85 ? 37.960 -25.322 30.114 1.00 54.09 85 SER A C 1
ATOM 642 O O . SER A 1 85 ? 37.473 -24.369 29.526 1.00 54.09 85 SER A O 1
ATOM 644 N N . GLY A 1 86 ? 39.188 -25.284 30.637 1.00 59.78 86 GLY A N 1
ATOM 645 C CA . GLY A 1 86 ? 40.106 -24.147 30.470 1.00 59.78 86 GLY A CA 1
ATOM 646 C C . GLY A 1 86 ? 40.003 -23.051 31.542 1.00 59.78 86 GLY A C 1
ATOM 647 O O . GLY A 1 86 ? 39.350 -23.223 32.571 1.00 59.78 86 GLY A O 1
ATOM 648 N N . ASP A 1 87 ? 40.691 -21.929 31.301 1.00 61.34 87 ASP A N 1
ATOM 649 C CA . ASP A 1 87 ? 40.792 -20.766 32.208 1.00 61.34 87 ASP A CA 1
ATOM 650 C C . ASP A 1 87 ? 39.595 -19.798 32.113 1.00 61.34 87 ASP A C 1
ATOM 652 O O . ASP A 1 87 ? 39.615 -18.699 32.672 1.00 61.34 87 ASP A O 1
ATOM 656 N N . TRP A 1 88 ? 38.534 -20.188 31.407 1.00 72.69 88 TRP A N 1
ATOM 657 C CA . TRP A 1 88 ? 37.379 -19.333 31.167 1.00 72.69 88 TRP A CA 1
ATOM 658 C C . TRP A 1 88 ? 36.427 -19.285 32.375 1.00 72.69 88 TRP A C 1
ATOM 660 O O . TRP A 1 88 ? 36.138 -20.289 33.030 1.00 72.69 88 TRP A O 1
ATOM 670 N N . SER A 1 89 ? 35.948 -18.082 32.696 1.00 76.88 89 SER A N 1
ATOM 671 C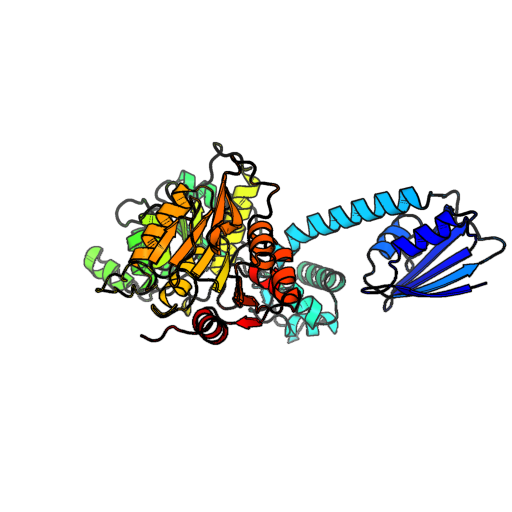 CA . SER A 1 89 ? 34.959 -17.835 33.745 1.00 76.88 89 SER A CA 1
ATOM 672 C C . SER A 1 89 ? 34.248 -16.515 33.472 1.00 76.88 89 SER A C 1
ATOM 674 O O . SER A 1 89 ? 34.868 -15.459 33.599 1.00 76.88 89 SER A O 1
ATOM 676 N N . ALA A 1 90 ? 32.943 -16.551 33.230 1.00 78.56 90 ALA A N 1
ATOM 677 C CA . ALA A 1 90 ? 32.138 -15.355 33.003 1.00 78.56 90 ALA A CA 1
ATOM 678 C C . ALA A 1 90 ? 30.999 -15.222 34.026 1.00 78.56 90 ALA A C 1
ATOM 680 O O . ALA A 1 90 ? 30.438 -16.206 34.523 1.00 78.56 90 ALA A O 1
ATOM 681 N N . SER A 1 91 ? 30.673 -13.974 34.371 1.00 84.38 91 SER A N 1
ATOM 682 C CA . SER A 1 91 ? 29.504 -13.659 35.192 1.00 84.38 91 SER A CA 1
ATOM 683 C C . SER A 1 91 ? 28.232 -13.967 34.407 1.00 84.38 91 SER A C 1
ATOM 685 O O . SER A 1 91 ? 28.138 -13.621 33.231 1.00 84.38 91 SER A O 1
ATOM 687 N N . TYR A 1 92 ? 27.222 -14.549 35.058 1.00 79.75 92 TYR A N 1
ATOM 688 C CA . TYR A 1 92 ? 25.920 -14.775 34.422 1.00 79.75 92 TYR A CA 1
ATOM 689 C C . TYR A 1 92 ? 25.311 -13.466 33.888 1.00 79.75 92 TYR A C 1
ATOM 691 O O . TYR A 1 92 ? 24.645 -13.473 32.859 1.00 79.75 92 TYR A O 1
ATOM 699 N N . HIS A 1 93 ? 25.567 -12.339 34.564 1.00 79.12 93 HIS A N 1
ATOM 700 C CA . HIS A 1 93 ? 25.060 -11.031 34.160 1.00 79.12 93 HIS A CA 1
ATOM 701 C C . HIS A 1 93 ? 25.674 -10.561 32.834 1.00 79.12 93 HIS A C 1
ATOM 703 O O . HIS A 1 93 ? 24.942 -10.138 31.944 1.00 79.12 93 HIS A O 1
ATOM 709 N N . ASP A 1 94 ? 26.993 -10.698 32.681 1.00 76.50 94 ASP A N 1
ATOM 710 C CA . ASP A 1 94 ? 27.714 -10.251 31.484 1.00 76.50 94 ASP A CA 1
ATOM 711 C C . ASP A 1 94 ? 27.306 -11.082 30.260 1.00 76.50 94 ASP A C 1
ATOM 713 O O . ASP A 1 94 ? 27.036 -10.534 29.192 1.00 76.50 94 ASP A O 1
ATOM 717 N N . ILE A 1 95 ? 27.163 -12.400 30.447 1.00 78.31 95 ILE A N 1
ATOM 718 C CA . ILE A 1 95 ? 26.723 -13.335 29.403 1.00 78.31 95 ILE A CA 1
ATOM 719 C C . ILE A 1 95 ? 25.300 -13.013 28.934 1.00 78.31 95 ILE A C 1
ATOM 721 O O . ILE A 1 95 ? 25.026 -13.019 27.735 1.00 78.31 95 ILE A O 1
ATOM 725 N N . ILE A 1 96 ? 24.383 -12.712 29.860 1.00 78.19 96 ILE A N 1
ATOM 726 C CA . ILE A 1 96 ? 23.008 -12.346 29.502 1.00 78.19 96 ILE A CA 1
ATOM 727 C C . ILE A 1 96 ? 22.995 -11.010 28.754 1.00 78.19 96 ILE A C 1
ATOM 729 O O . ILE A 1 96 ? 22.359 -10.911 27.709 1.00 78.19 96 ILE A O 1
ATOM 733 N N . MET A 1 97 ? 23.706 -9.991 29.243 1.00 71.38 97 MET A N 1
ATOM 734 C CA . MET A 1 97 ? 23.707 -8.665 28.617 1.00 71.38 97 MET A CA 1
ATOM 735 C C . MET A 1 97 ? 24.278 -8.692 27.194 1.00 71.38 97 MET A C 1
ATOM 737 O O . MET A 1 97 ? 23.659 -8.150 26.277 1.00 71.38 97 MET A O 1
ATOM 741 N N . GLU A 1 98 ? 25.420 -9.350 26.986 1.00 66.12 98 GLU A N 1
ATOM 742 C CA . GLU A 1 98 ? 26.030 -9.463 25.657 1.00 66.12 98 GLU A CA 1
ATOM 743 C C . GLU A 1 98 ? 25.221 -10.387 24.732 1.00 66.12 98 GLU A C 1
ATOM 745 O O . GLU A 1 98 ? 25.018 -10.060 23.562 1.00 66.12 98 GLU A O 1
ATOM 750 N N . GLY A 1 99 ? 24.670 -11.488 25.256 1.00 61.94 99 GLY A N 1
ATOM 751 C CA . GLY A 1 99 ? 23.782 -12.377 24.505 1.00 61.94 99 GLY A CA 1
ATOM 752 C C . GLY A 1 99 ? 22.514 -11.673 24.017 1.00 61.94 99 GLY A C 1
ATOM 753 O O . GLY A 1 99 ? 22.158 -11.786 22.844 1.00 61.94 99 GLY A O 1
ATOM 754 N N . MET A 1 100 ? 21.872 -10.876 24.875 1.00 70.69 100 MET A N 1
ATOM 755 C CA . MET A 1 100 ? 20.678 -10.106 24.509 1.00 70.69 100 MET A CA 1
ATOM 756 C C . MET A 1 100 ? 21.007 -8.980 23.523 1.00 70.69 100 MET A C 1
ATOM 758 O O . MET A 1 100 ? 20.279 -8.805 22.550 1.00 70.69 100 MET A O 1
ATOM 762 N N . ARG A 1 101 ? 22.146 -8.285 23.681 1.00 72.38 101 ARG A N 1
ATOM 763 C CA . ARG A 1 101 ? 22.627 -7.296 22.697 1.00 72.38 101 ARG A CA 1
ATOM 764 C C . ARG A 1 101 ? 22.813 -7.925 21.312 1.00 72.38 101 ARG A C 1
ATOM 766 O O . ARG A 1 101 ? 22.433 -7.330 20.305 1.00 72.38 101 ARG A O 1
ATOM 773 N N . ARG A 1 102 ? 23.395 -9.127 21.249 1.00 59.06 102 ARG A N 1
ATOM 774 C CA . ARG A 1 102 ? 23.584 -9.877 19.997 1.00 59.06 102 ARG A CA 1
ATOM 775 C C . ARG A 1 102 ? 22.263 -10.362 19.407 1.00 59.06 102 ARG A C 1
ATOM 777 O O . ARG A 1 102 ? 22.094 -10.271 18.197 1.00 59.06 102 ARG A O 1
ATOM 784 N N . LEU A 1 103 ? 21.320 -10.821 20.230 1.00 55.50 103 LEU A N 1
ATOM 785 C CA . LEU A 1 103 ? 19.973 -11.183 19.778 1.00 55.50 103 LEU A CA 1
ATOM 786 C C . LEU A 1 103 ? 19.207 -9.971 19.238 1.00 55.50 103 LEU A C 1
ATOM 788 O O . LEU A 1 103 ? 18.551 -10.090 18.208 1.00 55.50 103 LEU A O 1
ATOM 792 N N . ASP A 1 104 ? 19.340 -8.801 19.860 1.00 50.34 104 ASP A N 1
ATOM 793 C CA . ASP A 1 104 ? 18.755 -7.552 19.366 1.00 50.34 104 ASP A CA 1
ATOM 794 C C . ASP A 1 104 ? 19.367 -7.116 18.029 1.00 50.34 104 ASP A C 1
ATOM 796 O O . ASP A 1 104 ? 18.626 -6.701 17.136 1.00 50.34 104 ASP A O 1
ATOM 800 N N . HIS A 1 105 ? 20.686 -7.273 17.856 1.00 45.19 105 HIS A N 1
ATOM 801 C CA . HIS A 1 105 ? 21.366 -7.055 16.574 1.00 45.19 105 HIS A CA 1
ATOM 802 C C . HIS A 1 105 ? 20.944 -8.072 15.504 1.00 45.19 105 HIS A C 1
ATOM 804 O O . HIS A 1 105 ? 20.637 -7.696 14.378 1.00 45.19 105 HIS A O 1
ATOM 810 N N . LEU A 1 106 ? 20.842 -9.358 15.844 1.00 41.88 106 LEU A N 1
ATOM 811 C CA . LEU A 1 106 ? 20.332 -10.381 14.926 1.00 41.88 106 LEU A CA 1
ATOM 812 C C . LEU A 1 106 ? 18.873 -10.105 14.547 1.00 41.88 106 LEU A C 1
ATOM 814 O O . LEU A 1 106 ? 18.498 -10.273 13.394 1.00 41.88 106 LEU A O 1
ATOM 818 N N . ASN A 1 107 ? 18.055 -9.626 15.481 1.00 43.28 107 ASN A N 1
ATOM 819 C CA . ASN A 1 107 ? 16.679 -9.207 15.223 1.00 43.28 107 ASN A CA 1
ATOM 820 C C . ASN A 1 107 ? 16.592 -7.850 14.496 1.00 43.28 107 ASN A C 1
ATOM 822 O O . ASN A 1 107 ? 15.540 -7.526 13.942 1.00 43.28 107 ASN A O 1
ATOM 826 N N . SER A 1 108 ? 17.644 -7.021 14.490 1.00 37.09 108 SER A N 1
ATOM 827 C CA . SER A 1 108 ? 17.732 -5.820 13.645 1.00 37.09 108 SER A CA 1
ATOM 828 C C . SER A 1 108 ? 18.187 -6.141 12.227 1.00 37.09 108 SER A C 1
ATOM 830 O O . SER A 1 108 ? 17.602 -5.608 11.294 1.00 37.09 108 SER A O 1
ATOM 832 N N . ASP A 1 109 ? 19.136 -7.060 12.060 1.00 33.41 109 ASP A N 1
ATOM 833 C CA . ASP A 1 109 ? 19.663 -7.459 10.750 1.00 33.41 109 ASP A CA 1
ATOM 834 C C . ASP A 1 109 ? 18.729 -8.445 10.024 1.00 33.41 109 ASP A C 1
ATOM 836 O O . ASP A 1 109 ? 18.622 -8.411 8.798 1.00 33.41 109 ASP A O 1
ATOM 840 N N . LYS A 1 110 ? 17.957 -9.262 10.761 1.00 34.12 110 LYS A N 1
ATOM 841 C CA . LYS A 1 110 ? 16.854 -10.067 10.199 1.00 34.12 110 LYS A CA 1
ATOM 842 C C . LYS A 1 110 ? 15.780 -9.202 9.539 1.00 34.12 110 LYS A C 1
ATOM 844 O O . LYS A 1 110 ? 15.271 -9.598 8.496 1.00 34.12 110 LYS A O 1
ATOM 849 N N . ARG A 1 111 ? 15.502 -8.001 10.067 1.00 35.16 111 ARG A N 1
ATOM 850 C CA . ARG A 1 111 ? 14.507 -7.074 9.491 1.00 35.16 111 ARG A CA 1
ATOM 851 C C . ARG A 1 111 ? 14.872 -6.607 8.077 1.00 35.16 111 ARG A C 1
ATOM 853 O O . ARG A 1 111 ? 13.971 -6.415 7.273 1.00 35.16 111 ARG A O 1
ATOM 860 N N . ASP A 1 112 ? 16.160 -6.492 7.751 1.00 35.12 112 ASP A N 1
ATOM 861 C CA . ASP A 1 112 ? 16.626 -6.086 6.413 1.00 35.12 112 ASP A CA 1
ATOM 862 C C . ASP A 1 112 ? 16.685 -7.248 5.403 1.00 35.12 112 ASP A C 1
ATOM 864 O O . ASP A 1 112 ? 16.751 -7.017 4.191 1.00 35.12 112 ASP A O 1
ATOM 868 N N . VAL A 1 113 ? 16.692 -8.495 5.887 1.00 31.73 113 VAL A N 1
ATOM 869 C CA . VAL A 1 113 ? 16.826 -9.716 5.076 1.00 31.73 113 VAL A CA 1
ATOM 870 C C . VAL A 1 113 ? 15.466 -10.387 4.841 1.00 31.73 113 VAL A C 1
ATOM 872 O O . VAL A 1 113 ? 15.184 -10.768 3.704 1.00 31.73 113 VAL A O 1
ATOM 875 N N . GLU A 1 114 ? 14.594 -10.450 5.855 1.00 35.03 114 GLU A N 1
ATOM 876 C CA . GLU A 1 114 ? 13.194 -10.911 5.742 1.00 35.03 114 GLU A CA 1
ATOM 877 C C . GLU A 1 114 ? 12.406 -10.042 4.736 1.00 35.03 114 GLU A C 1
ATOM 879 O O . GLU A 1 114 ? 11.712 -10.567 3.863 1.00 35.03 114 GLU A O 1
ATOM 884 N N . ASP A 1 115 ? 12.630 -8.720 4.741 1.00 38.19 115 ASP A N 1
ATOM 885 C CA . ASP A 1 115 ? 12.014 -7.769 3.798 1.00 38.19 115 ASP A CA 1
ATOM 886 C C . ASP A 1 115 ? 12.481 -7.936 2.336 1.00 38.19 115 ASP A C 1
ATOM 888 O O . ASP A 1 115 ? 11.785 -7.506 1.410 1.00 38.19 115 ASP A O 1
ATOM 892 N N . LYS A 1 116 ? 13.660 -8.534 2.105 1.00 34.34 116 LYS A N 1
ATOM 893 C CA . LYS A 1 116 ? 14.256 -8.710 0.763 1.00 34.34 116 LYS A CA 1
ATOM 894 C C . LYS A 1 116 ? 14.012 -10.092 0.166 1.00 34.34 116 LYS A C 1
ATOM 896 O O . LYS A 1 116 ? 13.992 -10.230 -1.055 1.00 34.34 116 LYS A O 1
ATOM 901 N N . LEU A 1 117 ? 13.850 -11.112 1.005 1.00 36.03 117 LEU A N 1
ATOM 902 C CA . LEU A 1 117 ? 13.788 -12.510 0.579 1.00 36.03 117 LEU A CA 1
ATOM 903 C C . LEU A 1 117 ? 12.364 -13.002 0.290 1.00 36.03 117 LEU A C 1
ATOM 905 O O . LEU A 1 117 ? 12.192 -13.938 -0.484 1.00 36.03 117 LEU A O 1
ATOM 909 N N . GLY A 1 118 ? 11.322 -12.355 0.813 1.00 39.72 118 GLY A N 1
ATOM 910 C CA . GLY A 1 118 ? 9.945 -12.840 0.665 1.00 39.72 118 GLY A CA 1
ATOM 911 C C . GLY A 1 118 ? 9.378 -12.910 -0.763 1.00 39.72 118 GLY A C 1
ATOM 912 O O . GLY A 1 118 ? 8.223 -13.291 -0.928 1.00 39.72 118 GLY A O 1
ATOM 913 N N . LEU A 1 119 ? 10.112 -12.489 -1.794 1.00 46.94 119 LEU A N 1
ATOM 914 C CA . LEU A 1 119 ? 9.509 -12.042 -3.049 1.00 46.94 119 LEU A CA 1
ATOM 915 C C . LEU A 1 119 ? 10.473 -12.166 -4.251 1.00 46.94 119 LEU A C 1
ATOM 917 O O . LEU A 1 119 ? 10.567 -11.239 -5.045 1.00 46.94 119 LEU A O 1
ATOM 921 N N . ILE A 1 120 ? 11.244 -13.249 -4.413 1.00 45.84 120 ILE A N 1
ATOM 922 C CA . ILE A 1 120 ? 12.169 -13.365 -5.564 1.00 45.84 120 ILE A CA 1
ATOM 923 C C . ILE A 1 120 ? 11.736 -14.499 -6.507 1.00 45.84 120 ILE A C 1
ATOM 925 O O . ILE A 1 120 ? 11.827 -15.661 -6.114 1.00 45.84 120 ILE A O 1
ATOM 929 N N . PRO A 1 121 ? 11.308 -14.208 -7.754 1.00 43.97 121 PRO A N 1
ATOM 930 C CA . PRO A 1 121 ? 11.074 -15.247 -8.750 1.00 43.97 121 PRO A CA 1
ATOM 931 C C . PRO A 1 121 ? 12.409 -15.879 -9.170 1.00 43.97 121 PRO A C 1
ATOM 933 O O . PRO A 1 121 ? 13.362 -15.193 -9.554 1.00 43.97 121 PRO A O 1
ATOM 936 N N . PHE A 1 122 ? 12.490 -17.205 -9.118 1.00 52.19 122 PHE A N 1
ATOM 937 C CA . PHE A 1 122 ? 13.668 -17.964 -9.529 1.00 52.19 122 PHE A CA 1
ATOM 938 C C . PHE A 1 122 ? 13.303 -18.955 -10.636 1.00 52.19 122 PHE A C 1
ATOM 940 O O . PHE A 1 122 ? 12.194 -19.474 -10.704 1.00 52.19 122 PHE A O 1
ATOM 947 N N . ILE A 1 123 ? 14.249 -19.211 -11.533 1.00 46.25 123 ILE A N 1
ATOM 948 C CA . ILE A 1 123 ? 14.142 -20.235 -12.567 1.00 46.25 123 ILE A CA 1
ATOM 949 C C . ILE A 1 123 ? 14.816 -21.485 -12.018 1.00 46.25 123 ILE A C 1
ATOM 951 O O . ILE A 1 123 ? 16.037 -21.523 -11.842 1.00 46.25 123 ILE A O 1
ATOM 955 N N . THR A 1 124 ? 14.029 -22.527 -11.767 1.00 44.88 124 THR A N 1
ATOM 956 C CA . THR A 1 124 ? 14.574 -23.863 -11.524 1.00 44.88 124 THR A CA 1
ATOM 957 C C . THR A 1 124 ? 15.161 -24.401 -12.819 1.00 44.88 124 THR A C 1
ATOM 959 O O . THR A 1 124 ? 14.477 -24.440 -13.846 1.00 44.88 124 THR A O 1
ATOM 962 N N . LYS A 1 125 ? 16.416 -24.854 -12.783 1.00 51.34 125 LYS A N 1
ATOM 963 C CA . LYS A 1 125 ? 16.951 -25.695 -13.861 1.00 51.34 125 LYS A CA 1
ATOM 964 C C . LYS A 1 125 ? 16.216 -27.035 -13.872 1.00 51.34 125 LYS A C 1
ATOM 966 O O . LYS A 1 125 ? 15.455 -27.331 -12.958 1.00 51.34 125 LYS A O 1
ATOM 971 N N . ASP A 1 126 ? 16.421 -27.833 -14.917 1.00 51.81 126 ASP A N 1
ATOM 972 C CA . ASP A 1 126 ? 15.816 -29.162 -15.049 1.00 51.81 126 ASP A CA 1
ATOM 973 C C . ASP A 1 126 ? 16.137 -30.044 -13.821 1.00 51.81 126 ASP A C 1
ATOM 975 O O . ASP A 1 126 ? 17.220 -30.624 -13.706 1.00 51.81 126 ASP A O 1
ATOM 979 N N . ILE A 1 127 ? 15.176 -30.108 -12.891 1.00 53.78 127 ILE A N 1
ATOM 980 C CA . ILE A 1 127 ? 15.282 -30.756 -11.574 1.00 53.78 127 ILE A CA 1
ATOM 981 C C . ILE A 1 127 ? 15.498 -32.268 -11.735 1.00 53.78 127 ILE A C 1
ATOM 983 O O . ILE A 1 127 ? 16.071 -32.917 -10.864 1.00 53.78 127 ILE A O 1
ATOM 987 N N . SER A 1 128 ? 15.089 -32.836 -12.877 1.00 52.97 128 SER A N 1
ATOM 988 C CA . SER A 1 128 ? 15.144 -34.277 -13.137 1.00 52.97 128 SER A CA 1
ATOM 989 C C . SER A 1 128 ? 16.566 -34.853 -13.179 1.00 52.97 128 SER A C 1
ATOM 991 O O . SER A 1 128 ? 16.730 -36.065 -13.041 1.00 52.97 128 SER A O 1
ATOM 993 N N . LYS A 1 129 ? 17.593 -34.006 -13.344 1.00 54.72 129 LYS A N 1
ATOM 994 C CA . LYS A 1 129 ? 19.006 -34.415 -13.449 1.00 54.72 129 LYS A CA 1
ATOM 995 C C . LYS A 1 129 ? 19.869 -34.008 -12.252 1.00 54.72 129 LYS A C 1
ATOM 997 O O . LYS A 1 129 ? 21.073 -34.252 -12.283 1.00 54.72 129 LYS A O 1
ATOM 1002 N N . MET A 1 130 ? 19.292 -33.369 -11.235 1.00 60.25 130 MET A N 1
ATOM 1003 C CA . MET A 1 130 ? 20.031 -32.873 -10.071 1.00 60.25 130 MET A CA 1
ATOM 1004 C C . MET A 1 130 ? 19.939 -33.850 -8.895 1.00 60.25 130 MET A C 1
ATOM 1006 O O . MET A 1 130 ? 18.858 -34.340 -8.567 1.00 60.25 130 MET A O 1
ATOM 1010 N N . ASP A 1 131 ? 21.074 -34.113 -8.244 1.00 70.19 131 ASP A N 1
ATOM 1011 C CA . ASP A 1 131 ? 21.123 -34.891 -7.004 1.00 70.19 131 ASP A CA 1
ATOM 1012 C C . ASP A 1 131 ? 20.793 -33.975 -5.816 1.00 70.19 131 ASP A C 1
ATOM 1014 O O . ASP A 1 131 ? 21.653 -33.271 -5.293 1.00 70.19 131 ASP A O 1
ATOM 1018 N N . LEU A 1 132 ? 19.504 -33.907 -5.472 1.00 62.62 132 LEU A N 1
ATOM 1019 C CA . LEU A 1 132 ? 18.974 -33.038 -4.419 1.00 62.62 132 LEU A CA 1
ATOM 1020 C C . LEU A 1 132 ? 18.656 -33.837 -3.154 1.00 62.62 132 LEU A C 1
ATOM 1022 O O . LEU A 1 132 ? 18.041 -34.907 -3.214 1.00 62.62 132 LEU A O 1
ATOM 1026 N N . SER A 1 133 ? 18.971 -33.279 -1.992 1.00 66.12 133 SER A N 1
ATOM 1027 C CA . SER A 1 133 ? 18.505 -33.788 -0.700 1.00 66.12 133 SER A CA 1
ATOM 1028 C C . SER A 1 133 ? 16.976 -33.716 -0.575 1.00 66.12 133 SER A C 1
ATOM 1030 O O . SER A 1 133 ? 16.298 -32.976 -1.291 1.00 66.12 133 SER A O 1
ATOM 1032 N N . GLU A 1 134 ? 16.406 -34.490 0.351 1.00 55.84 134 GLU A N 1
ATOM 1033 C CA . GLU A 1 134 ? 14.959 -34.500 0.613 1.00 55.84 134 GLU A CA 1
ATOM 1034 C C . GLU A 1 134 ? 14.431 -33.103 0.982 1.00 55.84 134 GLU A C 1
ATOM 1036 O O . GLU A 1 134 ? 13.421 -32.655 0.439 1.00 55.84 134 GLU A O 1
ATOM 1041 N N . HIS A 1 135 ? 15.177 -32.368 1.809 1.00 53.19 135 HIS A N 1
ATOM 1042 C CA . HIS A 1 135 ? 14.843 -31.001 2.203 1.00 53.19 135 HIS A CA 1
ATOM 1043 C C . HIS A 1 135 ? 14.870 -30.019 1.019 1.00 53.19 135 HIS A C 1
ATOM 1045 O O . HIS A 1 135 ? 13.970 -29.193 0.905 1.00 53.19 135 HIS A O 1
ATOM 1051 N N . GLU A 1 136 ? 15.840 -30.135 0.103 1.00 58.72 136 GLU A N 1
ATOM 1052 C CA . GLU A 1 136 ? 15.917 -29.305 -1.113 1.00 58.72 136 GLU A CA 1
ATOM 1053 C C . GLU A 1 136 ? 14.742 -29.592 -2.070 1.00 58.72 136 GLU A C 1
ATOM 1055 O O . GLU A 1 136 ? 14.199 -28.671 -2.681 1.00 58.72 136 GLU A O 1
ATOM 1060 N N . ARG A 1 137 ? 14.274 -30.847 -2.161 1.00 60.31 137 ARG A N 1
ATOM 1061 C CA . ARG A 1 137 ? 13.088 -31.210 -2.966 1.00 60.31 137 ARG A CA 1
ATOM 1062 C C . ARG A 1 137 ? 11.789 -30.682 -2.360 1.00 60.31 137 ARG A C 1
ATOM 1064 O O . ARG A 1 137 ? 10.961 -30.139 -3.088 1.00 60.31 137 ARG A O 1
ATOM 1071 N N . VAL A 1 138 ? 11.615 -30.827 -1.045 1.00 53.16 138 VAL A N 1
ATOM 1072 C CA . VAL A 1 138 ? 10.455 -30.286 -0.312 1.00 53.16 138 VAL A CA 1
ATOM 1073 C C . VAL A 1 138 ? 10.421 -28.762 -0.428 1.00 53.16 138 VAL A C 1
ATOM 1075 O O . VAL A 1 138 ? 9.367 -28.185 -0.687 1.00 53.16 138 VAL A O 1
ATOM 1078 N N . PHE A 1 139 ? 11.582 -28.117 -0.316 1.00 57.09 139 PHE A N 1
ATOM 1079 C CA . PHE A 1 139 ? 11.738 -26.682 -0.500 1.00 57.09 139 PHE A CA 1
ATOM 1080 C C . PHE A 1 139 ? 11.303 -26.222 -1.900 1.00 57.09 139 PHE A C 1
ATOM 1082 O O . PHE A 1 139 ? 10.433 -25.358 -2.012 1.00 57.09 139 PHE A O 1
ATOM 1089 N N . LEU A 1 140 ? 11.819 -26.850 -2.965 1.00 58.75 140 LEU A N 1
ATOM 1090 C CA . LEU A 1 140 ? 11.430 -26.538 -4.349 1.00 58.75 140 LEU A CA 1
ATOM 1091 C C . LEU A 1 140 ? 9.942 -26.785 -4.625 1.00 58.75 140 LEU A C 1
ATOM 1093 O O . LEU A 1 140 ? 9.327 -26.017 -5.355 1.00 58.75 140 LEU A O 1
ATOM 1097 N N . ALA A 1 141 ? 9.346 -27.823 -4.034 1.00 55.31 141 ALA A N 1
ATOM 1098 C CA . ALA A 1 141 ? 7.922 -28.119 -4.197 1.00 55.31 141 ALA A CA 1
ATOM 1099 C C . ALA A 1 141 ? 7.003 -27.097 -3.499 1.00 55.31 141 ALA A C 1
ATOM 1101 O O . ALA A 1 141 ? 5.851 -26.923 -3.899 1.00 55.31 141 ALA A O 1
ATOM 1102 N N . LEU A 1 142 ? 7.487 -26.439 -2.440 1.00 48.25 142 LEU A N 1
ATOM 1103 C CA . LEU A 1 142 ? 6.730 -25.447 -1.668 1.00 48.25 142 LEU A CA 1
ATOM 1104 C C . LEU A 1 142 ? 6.895 -24.018 -2.187 1.00 48.25 142 LEU A C 1
ATOM 1106 O O . LEU A 1 142 ? 6.029 -23.176 -1.921 1.00 48.25 142 LEU A O 1
ATOM 1110 N N . MET A 1 143 ? 7.973 -23.766 -2.924 1.00 53.28 143 MET A N 1
ATOM 1111 C CA . MET A 1 143 ? 8.221 -22.532 -3.654 1.00 53.28 143 MET A CA 1
ATOM 1112 C C . MET A 1 143 ? 7.357 -22.476 -4.932 1.00 53.28 143 MET A C 1
ATOM 1114 O O . MET A 1 143 ? 7.831 -22.681 -6.043 1.00 53.28 143 MET A O 1
ATOM 1118 N N . ASP A 1 144 ? 6.060 -22.223 -4.771 1.00 48.12 144 ASP A N 1
ATOM 1119 C CA . ASP A 1 144 ? 5.212 -21.696 -5.853 1.00 48.12 144 ASP A CA 1
ATOM 1120 C C . ASP A 1 144 ? 5.358 -20.162 -5.833 1.00 48.12 144 ASP A C 1
ATOM 1122 O O . ASP A 1 144 ? 5.489 -19.611 -4.735 1.00 48.12 144 ASP A O 1
ATOM 1126 N N . ASP A 1 145 ? 5.318 -19.484 -6.990 1.00 44.75 145 ASP A N 1
ATOM 1127 C CA . ASP A 1 145 ? 5.575 -18.043 -7.279 1.00 44.75 145 ASP A CA 1
ATOM 1128 C C . ASP A 1 145 ? 4.724 -17.021 -6.464 1.00 44.75 145 ASP A C 1
ATOM 1130 O O . ASP A 1 145 ? 4.494 -15.878 -6.860 1.00 44.75 145 ASP A O 1
ATOM 1134 N N . LYS A 1 146 ? 4.143 -17.445 -5.342 1.00 41.03 146 LYS A N 1
ATOM 1135 C CA . LYS A 1 146 ? 3.080 -16.793 -4.576 1.00 41.03 146 LYS A CA 1
ATOM 1136 C C . LYS A 1 146 ? 3.298 -16.827 -3.060 1.00 41.03 146 LYS A C 1
ATOM 1138 O O . LYS A 1 146 ? 2.411 -16.369 -2.336 1.00 41.03 146 LYS A O 1
ATOM 1143 N N . LYS A 1 147 ? 4.399 -17.395 -2.549 1.00 43.09 147 LYS A N 1
ATOM 1144 C CA . LYS A 1 147 ? 4.645 -17.523 -1.099 1.00 43.09 147 LYS A CA 1
ATOM 1145 C C . LYS A 1 147 ? 5.930 -16.818 -0.663 1.00 43.09 147 LYS A C 1
ATOM 1147 O O . LYS A 1 147 ? 6.977 -17.009 -1.264 1.00 43.09 147 LYS A O 1
ATOM 1152 N N . ASN A 1 148 ? 5.825 -16.069 0.436 1.00 50.69 148 ASN A N 1
ATOM 1153 C CA . ASN A 1 148 ? 6.956 -15.502 1.170 1.00 50.69 148 ASN A CA 1
ATOM 1154 C C . ASN A 1 148 ? 7.922 -16.624 1.601 1.00 50.69 148 ASN A C 1
ATOM 1156 O O . ASN A 1 148 ? 7.451 -17.652 2.096 1.00 50.69 148 ASN A O 1
ATOM 1160 N N . LEU A 1 149 ? 9.238 -16.442 1.416 1.00 49.44 149 LEU A N 1
ATOM 1161 C CA . LEU A 1 149 ? 10.274 -17.389 1.846 1.00 49.44 149 LEU A CA 1
ATOM 1162 C C . LEU A 1 149 ? 10.090 -17.797 3.314 1.00 49.44 149 LEU A C 1
ATOM 1164 O O . LEU A 1 149 ? 10.169 -18.981 3.622 1.00 49.44 149 LEU A O 1
ATOM 1168 N N . ASP A 1 150 ? 9.668 -16.881 4.186 1.00 43.88 150 ASP A N 1
ATOM 1169 C CA . ASP A 1 150 ? 9.355 -17.190 5.587 1.00 43.88 150 ASP A CA 1
ATOM 1170 C C . ASP A 1 150 ? 8.189 -18.177 5.728 1.00 43.88 150 ASP A C 1
ATOM 1172 O O . ASP A 1 150 ? 8.219 -19.102 6.542 1.00 43.88 150 ASP A O 1
ATOM 1176 N N . LYS A 1 151 ? 7.151 -18.041 4.895 1.00 47.88 151 LYS A N 1
ATOM 1177 C CA . LYS A 1 151 ? 6.037 -19.001 4.846 1.00 47.88 151 LYS A CA 1
ATOM 1178 C C . LYS A 1 151 ? 6.486 -20.339 4.266 1.00 47.88 151 LYS A C 1
ATOM 1180 O O . LYS A 1 151 ? 5.984 -21.367 4.716 1.00 47.88 151 LYS A O 1
ATOM 1185 N N . VAL A 1 152 ? 7.410 -20.351 3.305 1.00 51.78 152 VAL A N 1
ATOM 1186 C CA . VAL A 1 152 ? 7.992 -21.581 2.739 1.00 51.78 152 VAL A CA 1
ATOM 1187 C C . VAL A 1 152 ? 8.845 -22.304 3.786 1.00 51.78 152 VAL A C 1
ATOM 1189 O O . VAL A 1 152 ? 8.673 -23.506 3.991 1.00 51.78 152 VAL A O 1
ATOM 1192 N N . PHE A 1 153 ? 9.697 -21.585 4.516 1.00 52.00 153 PHE A N 1
ATOM 1193 C CA . PHE A 1 153 ? 10.543 -22.123 5.584 1.00 52.00 153 PHE A CA 1
ATOM 1194 C C . PHE A 1 153 ? 9.729 -22.665 6.763 1.00 52.00 153 PHE A C 1
ATOM 1196 O O . PHE A 1 153 ? 10.021 -23.740 7.286 1.00 52.00 153 PHE A O 1
ATOM 1203 N N . ASN A 1 154 ? 8.650 -21.976 7.135 1.00 47.81 154 ASN A N 1
ATOM 1204 C CA . ASN A 1 154 ? 7.754 -22.450 8.186 1.00 47.81 154 ASN A CA 1
ATOM 1205 C C . ASN A 1 154 ? 6.879 -23.628 7.718 1.00 47.81 154 ASN A C 1
ATOM 1207 O O . ASN A 1 154 ? 6.699 -24.589 8.460 1.00 47.81 154 ASN A O 1
ATOM 1211 N N . SER A 1 155 ? 6.382 -23.614 6.475 1.00 45.25 155 SER A N 1
ATOM 1212 C CA . SER A 1 155 ? 5.552 -24.710 5.932 1.00 45.25 155 SER A CA 1
ATOM 1213 C C . SER A 1 155 ? 6.346 -25.980 5.611 1.00 45.25 155 SER A C 1
ATOM 1215 O O . SER A 1 155 ? 5.764 -27.057 5.546 1.00 45.25 155 SER A O 1
ATOM 1217 N N . SER A 1 156 ? 7.659 -25.865 5.393 1.00 49.72 156 SER A N 1
ATOM 1218 C CA . SER A 1 156 ? 8.565 -27.001 5.166 1.00 49.72 156 SER A CA 1
ATOM 1219 C C . SER A 1 156 ? 9.007 -27.692 6.459 1.00 49.72 156 SER A C 1
ATOM 1221 O O . SER A 1 156 ? 9.696 -28.705 6.392 1.00 49.72 156 SER A O 1
ATOM 1223 N N . GLY A 1 157 ? 8.648 -27.152 7.631 1.00 43.34 157 GLY A N 1
ATOM 1224 C CA . GLY A 1 157 ? 9.128 -27.645 8.926 1.00 43.34 157 GLY A CA 1
ATOM 1225 C C . GLY A 1 157 ? 10.615 -27.372 9.185 1.00 43.34 157 GLY A C 1
ATOM 1226 O O . GLY A 1 157 ? 11.145 -27.820 10.196 1.00 43.34 157 GLY A O 1
ATOM 1227 N N . LEU A 1 158 ? 11.289 -26.639 8.290 1.00 47.12 158 LEU A N 1
ATOM 1228 C CA . LEU A 1 158 ? 12.711 -26.302 8.388 1.00 47.12 158 LEU A CA 1
ATOM 1229 C C . LEU A 1 158 ? 12.965 -25.154 9.374 1.00 47.12 158 LEU A C 1
ATOM 1231 O O . LEU A 1 158 ? 14.033 -25.081 9.978 1.00 47.12 158 LEU A O 1
ATOM 1235 N N . GLY A 1 159 ? 11.989 -24.255 9.530 1.00 43.69 159 GLY A N 1
ATOM 1236 C CA . GLY A 1 159 ? 12.179 -22.997 10.245 1.00 43.69 159 GLY A CA 1
ATOM 1237 C C . GLY A 1 159 ? 13.110 -22.040 9.490 1.00 43.69 159 GLY A C 1
ATOM 1238 O O . GLY A 1 159 ? 13.803 -22.415 8.542 1.00 43.69 159 GLY A O 1
ATOM 1239 N N . LEU A 1 160 ? 13.118 -20.770 9.900 1.00 41.66 160 LEU A N 1
ATOM 1240 C CA . LEU A 1 160 ? 13.803 -19.685 9.184 1.00 41.66 160 LEU A CA 1
ATOM 1241 C C . LEU A 1 160 ? 15.307 -19.940 8.985 1.00 41.66 160 LEU A C 1
ATOM 1243 O O . LEU A 1 160 ? 15.832 -19.746 7.896 1.00 41.66 160 LEU A O 1
ATOM 1247 N N . GLN A 1 161 ? 16.005 -20.397 10.027 1.00 45.75 161 GLN A N 1
ATOM 1248 C CA . GLN A 1 161 ? 17.465 -20.524 10.014 1.00 45.75 161 GLN A CA 1
ATOM 1249 C C . GLN A 1 161 ? 17.947 -21.648 9.085 1.00 45.75 161 GLN A C 1
ATOM 1251 O O . GLN A 1 161 ? 18.721 -21.396 8.164 1.00 45.75 161 GLN A O 1
ATOM 1256 N N . LYS A 1 162 ? 17.426 -22.868 9.266 1.00 47.81 162 LYS A N 1
ATOM 1257 C CA . LYS A 1 162 ? 17.767 -24.021 8.415 1.00 47.81 162 LYS A CA 1
ATOM 1258 C C . LYS A 1 162 ? 17.261 -23.824 6.983 1.00 47.81 162 LYS A C 1
ATOM 1260 O O . LYS A 1 162 ? 17.905 -24.245 6.026 1.00 47.81 162 LYS A O 1
ATOM 1265 N N . GLY A 1 163 ? 16.130 -23.133 6.834 1.00 52.16 163 GLY A N 1
ATOM 1266 C CA . GLY A 1 163 ? 15.603 -22.697 5.548 1.00 52.16 163 GLY A CA 1
ATOM 1267 C C . GLY A 1 163 ? 16.552 -21.764 4.791 1.00 52.16 163 GLY A C 1
ATOM 1268 O O . GLY A 1 163 ? 16.856 -22.018 3.625 1.00 52.16 163 GLY A O 1
ATOM 1269 N N . LEU A 1 164 ? 17.067 -20.723 5.452 1.00 50.00 164 LEU A N 1
ATOM 1270 C CA . LEU A 1 164 ? 18.023 -19.780 4.863 1.00 50.00 164 LEU A CA 1
ATOM 1271 C C . LEU A 1 164 ? 19.340 -20.454 4.471 1.00 50.00 164 LEU A C 1
ATOM 1273 O O . LEU A 1 164 ? 19.860 -20.172 3.394 1.00 50.00 164 LEU A O 1
ATOM 1277 N N . GLU A 1 165 ? 19.854 -21.362 5.301 1.00 56.91 165 GLU A N 1
ATOM 1278 C CA . GLU A 1 165 ? 21.060 -22.141 4.991 1.00 56.91 165 GLU A CA 1
ATOM 1279 C C . GLU A 1 165 ? 20.879 -22.979 3.718 1.00 56.91 165 GLU A C 1
ATOM 1281 O O . GLU A 1 165 ? 21.719 -22.934 2.817 1.00 56.91 165 GLU A O 1
ATOM 1286 N N . ILE A 1 166 ? 19.753 -23.693 3.601 1.00 59.91 166 ILE A N 1
ATOM 1287 C CA . ILE A 1 166 ? 19.421 -24.483 2.407 1.00 59.91 166 ILE A CA 1
ATOM 1288 C C . ILE A 1 166 ? 19.254 -23.571 1.187 1.00 59.91 166 ILE A C 1
ATOM 1290 O O . ILE A 1 166 ? 19.809 -23.856 0.128 1.00 59.91 166 ILE A O 1
ATOM 1294 N N . PHE A 1 167 ? 18.552 -22.446 1.330 1.00 61.50 167 PHE A N 1
ATOM 1295 C CA . PHE A 1 167 ? 18.351 -21.484 0.247 1.00 61.50 167 PHE A CA 1
ATOM 1296 C C . PHE A 1 167 ? 19.675 -20.895 -0.267 1.00 61.50 167 PHE A C 1
ATOM 1298 O O . PHE A 1 167 ? 19.913 -20.865 -1.476 1.00 61.50 167 PHE A O 1
ATOM 1305 N N . GLN A 1 168 ? 20.566 -20.472 0.636 1.00 61.12 168 GLN A N 1
ATOM 130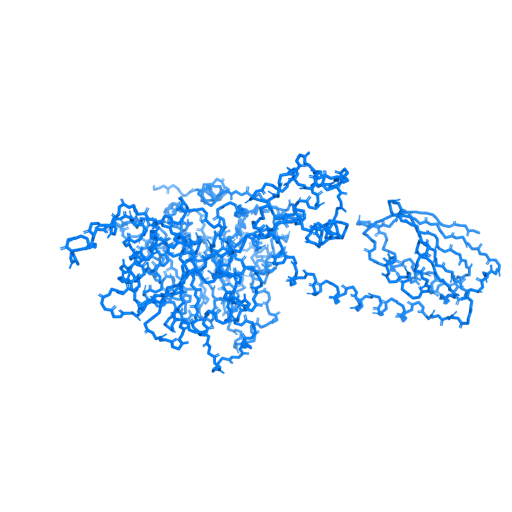6 C CA . GLN A 1 168 ? 21.889 -19.945 0.287 1.00 61.12 168 GLN A CA 1
ATOM 1307 C C . GLN A 1 168 ? 22.776 -21.005 -0.366 1.00 61.12 168 GLN A C 1
ATOM 1309 O O . GLN A 1 168 ? 23.456 -20.718 -1.353 1.00 61.12 168 GLN A O 1
ATOM 1314 N N . LYS A 1 169 ? 22.740 -22.239 0.145 1.00 69.06 169 LYS A N 1
ATOM 1315 C CA . LYS A 1 169 ? 23.458 -23.366 -0.449 1.00 69.06 169 LYS A CA 1
ATOM 1316 C C . LYS A 1 169 ? 22.962 -23.648 -1.869 1.00 69.06 169 LYS A C 1
ATOM 1318 O O . LYS A 1 169 ? 23.769 -23.717 -2.787 1.00 69.06 169 LYS A O 1
ATOM 1323 N N . MET A 1 170 ? 21.648 -23.707 -2.084 1.00 65.25 170 MET A N 1
ATOM 1324 C CA . MET A 1 170 ? 21.068 -23.935 -3.412 1.00 65.25 170 MET A CA 1
ATOM 1325 C C . MET A 1 170 ? 21.372 -22.803 -4.409 1.00 65.25 170 MET A C 1
ATOM 1327 O O . MET A 1 170 ? 21.572 -23.077 -5.595 1.00 65.25 170 MET A O 1
ATOM 1331 N N . LEU A 1 171 ? 21.448 -21.551 -3.940 1.00 64.31 171 LEU A N 1
ATOM 1332 C CA . LEU A 1 171 ? 21.931 -20.412 -4.730 1.00 64.31 171 LEU A CA 1
ATOM 1333 C C . LEU A 1 171 ? 23.408 -20.571 -5.121 1.00 64.31 171 LEU A C 1
ATOM 1335 O O . LEU A 1 171 ? 23.760 -20.384 -6.287 1.00 64.31 171 LEU A O 1
ATOM 1339 N N . SER A 1 172 ? 24.267 -20.931 -4.163 1.00 69.88 172 SER A N 1
ATOM 1340 C CA . SER A 1 172 ? 25.700 -21.172 -4.391 1.00 69.88 172 SER A CA 1
ATOM 1341 C C . SER A 1 172 ? 25.933 -22.320 -5.376 1.00 69.88 172 SER A C 1
ATOM 1343 O O . SER A 1 172 ? 26.725 -22.197 -6.313 1.00 69.88 172 SER A O 1
ATOM 1345 N N . ASP A 1 173 ? 25.178 -23.405 -5.215 1.00 70.81 173 ASP A N 1
ATOM 1346 C CA . ASP A 1 173 ? 25.253 -24.610 -6.043 1.00 70.81 173 ASP A CA 1
ATOM 1347 C C . ASP A 1 173 ? 24.547 -24.432 -7.405 1.00 70.81 173 ASP A C 1
ATOM 1349 O O . ASP A 1 173 ? 24.520 -25.348 -8.229 1.00 70.81 173 ASP A O 1
ATOM 1353 N N . LYS A 1 174 ? 24.001 -23.234 -7.681 1.00 67.00 174 LYS A N 1
ATOM 1354 C CA . LYS A 1 174 ? 23.295 -22.863 -8.922 1.00 67.00 174 LYS A CA 1
ATOM 1355 C C . LYS A 1 174 ? 22.141 -23.807 -9.280 1.00 67.00 174 LYS A C 1
ATOM 1357 O O . LYS A 1 174 ? 21.854 -24.005 -10.470 1.00 67.00 174 LYS A O 1
ATOM 1362 N N . VAL A 1 175 ? 21.485 -24.366 -8.260 1.00 61.00 175 VAL A N 1
ATOM 1363 C CA . VAL A 1 175 ? 20.312 -25.250 -8.384 1.00 61.00 175 VAL A CA 1
ATOM 1364 C C . VAL A 1 175 ? 19.155 -24.505 -9.059 1.00 61.00 175 VAL A C 1
ATOM 1366 O O . VAL A 1 175 ? 18.460 -25.045 -9.920 1.00 61.00 175 VAL A O 1
ATOM 1369 N N . PHE A 1 176 ? 19.012 -23.221 -8.739 1.00 57.16 176 PHE A N 1
ATOM 1370 C CA . PHE A 1 176 ? 18.159 -22.272 -9.443 1.00 57.16 176 PHE A CA 1
ATOM 1371 C C . PHE A 1 176 ? 18.932 -20.985 -9.733 1.00 57.16 176 PHE A C 1
ATOM 1373 O O . PHE A 1 176 ? 19.854 -20.628 -9.002 1.00 57.16 176 PHE A O 1
ATOM 1380 N N . ASP A 1 177 ? 18.548 -20.289 -10.802 1.00 56.25 177 ASP A N 1
ATOM 1381 C CA . ASP A 1 177 ? 19.040 -18.943 -11.090 1.00 56.25 177 ASP A CA 1
ATOM 1382 C C . ASP A 1 177 ? 17.937 -17.939 -10.742 1.00 56.25 177 ASP A C 1
ATOM 1384 O O . ASP A 1 177 ? 16.773 -18.125 -11.100 1.00 56.25 177 ASP A O 1
ATOM 1388 N N . LEU A 1 178 ? 18.283 -16.859 -10.046 1.00 60.00 178 LEU A N 1
ATOM 1389 C CA . LEU A 1 178 ? 17.330 -15.781 -9.789 1.00 60.00 178 LEU A CA 1
ATOM 1390 C C . LEU A 1 178 ? 17.054 -15.073 -11.113 1.00 60.00 178 LEU A C 1
ATOM 1392 O O . LEU A 1 178 ? 17.975 -14.545 -11.747 1.00 60.00 178 LEU A O 1
ATOM 1396 N N . ARG A 1 179 ? 15.791 -15.064 -11.550 1.00 68.50 179 ARG A N 1
ATOM 1397 C CA . ARG A 1 179 ? 15.424 -14.278 -12.723 1.00 68.50 179 ARG A CA 1
ATOM 1398 C C . ARG A 1 179 ? 15.482 -12.816 -12.313 1.00 68.50 179 ARG A C 1
ATOM 1400 O O . ARG A 1 179 ? 14.723 -12.381 -11.452 1.00 68.50 179 ARG A O 1
ATOM 1407 N N . LYS A 1 180 ? 16.365 -12.053 -12.951 1.00 79.75 180 LYS A N 1
ATOM 1408 C CA . LYS A 1 180 ? 16.440 -10.614 -12.715 1.00 79.75 180 LYS A CA 1
ATOM 1409 C C . LYS A 1 180 ? 15.151 -9.937 -13.166 1.00 79.75 180 LYS A C 1
ATOM 1411 O O . LYS A 1 180 ? 14.639 -10.226 -14.248 1.00 79.75 180 LYS A O 1
ATOM 1416 N N . VAL A 1 181 ? 14.663 -9.015 -12.346 1.00 83.69 181 VAL A N 1
ATOM 1417 C CA . VAL A 1 181 ? 13.556 -8.124 -12.673 1.00 83.69 181 VAL A CA 1
ATOM 1418 C C . VAL A 1 181 ? 14.027 -7.157 -13.749 1.00 83.69 181 VAL A C 1
ATOM 1420 O O . VAL A 1 181 ? 14.955 -6.369 -13.538 1.00 83.69 181 VAL A O 1
ATOM 1423 N N . ARG A 1 182 ? 13.383 -7.221 -14.914 1.00 92.25 182 ARG A N 1
ATOM 1424 C CA . ARG A 1 182 ? 13.749 -6.428 -16.089 1.00 92.25 182 ARG A CA 1
ATOM 1425 C C . ARG A 1 182 ? 13.047 -5.078 -16.054 1.00 92.25 182 ARG A C 1
ATOM 1427 O O . ARG A 1 182 ? 11.834 -5.009 -16.238 1.00 92.25 182 ARG A O 1
ATOM 1434 N N . VAL A 1 183 ? 13.796 -4.000 -15.839 1.00 95.88 183 VAL A N 1
ATOM 1435 C CA . VAL A 1 183 ? 13.235 -2.654 -15.648 1.00 95.88 183 VAL A CA 1
ATOM 1436 C C . VAL A 1 183 ? 13.396 -1.797 -16.904 1.00 95.88 183 VAL A C 1
ATOM 1438 O O . VAL A 1 183 ? 14.504 -1.661 -17.424 1.00 95.88 183 VAL A O 1
ATOM 1441 N N . LEU A 1 184 ? 12.304 -1.189 -17.375 1.00 97.94 184 LEU A N 1
ATOM 1442 C CA . LEU A 1 184 ? 12.343 -0.101 -18.360 1.00 97.94 184 LEU A CA 1
ATOM 1443 C C . LEU A 1 184 ? 12.325 1.247 -17.628 1.00 97.94 184 LEU A C 1
ATOM 1445 O O . LEU A 1 184 ? 11.359 1.555 -16.933 1.00 97.94 184 LEU A O 1
ATOM 1449 N N . VAL A 1 185 ? 13.381 2.049 -17.785 1.00 97.94 185 VAL A N 1
ATOM 1450 C CA . VAL A 1 185 ? 13.498 3.359 -17.120 1.00 97.94 185 VAL A CA 1
ATOM 1451 C C . VAL A 1 185 ? 13.114 4.485 -18.076 1.00 97.94 185 VAL A C 1
ATOM 1453 O O . VAL A 1 185 ? 13.786 4.682 -19.088 1.00 97.94 185 VAL A O 1
ATOM 1456 N N . VAL A 1 186 ? 12.055 5.230 -17.752 1.00 97.50 186 VAL A N 1
ATOM 1457 C CA . VAL A 1 186 ? 11.494 6.291 -18.602 1.00 97.50 186 VAL A CA 1
ATOM 1458 C C . VAL A 1 186 ? 11.564 7.642 -17.899 1.00 97.50 186 VAL A C 1
ATOM 1460 O O . VAL A 1 186 ? 10.936 7.838 -16.859 1.00 97.50 186 VAL A O 1
ATOM 1463 N N . ASP A 1 187 ? 12.337 8.559 -18.474 1.00 96.19 187 ASP A N 1
ATOM 1464 C CA . ASP A 1 187 ? 12.534 9.921 -17.968 1.00 96.19 187 ASP A CA 1
ATOM 1465 C C . ASP A 1 187 ? 13.070 10.804 -19.103 1.00 96.19 187 ASP A C 1
ATOM 1467 O O . ASP A 1 187 ? 13.889 10.338 -19.903 1.00 96.19 187 ASP A O 1
ATOM 1471 N N . ASP A 1 188 ? 12.659 12.068 -19.175 1.00 95.06 188 ASP A N 1
ATOM 1472 C CA . ASP A 1 188 ? 13.113 12.991 -20.221 1.00 95.06 188 ASP A CA 1
ATOM 1473 C C . ASP A 1 188 ? 14.567 13.430 -20.030 1.00 95.06 188 ASP A C 1
ATOM 1475 O O . ASP A 1 188 ? 15.325 13.599 -20.994 1.00 95.06 188 ASP A O 1
ATOM 1479 N N . GLN A 1 189 ? 15.015 13.492 -18.781 1.00 94.56 189 GLN A N 1
ATOM 1480 C CA . GLN A 1 189 ? 16.364 13.900 -18.437 1.00 94.56 189 GLN A CA 1
ATOM 1481 C C . GLN A 1 189 ? 17.311 12.700 -18.386 1.00 94.56 189 GLN A C 1
ATOM 1483 O O . GLN A 1 189 ? 17.207 11.798 -17.552 1.00 94.56 189 GLN A O 1
ATOM 1488 N N . ASP A 1 190 ? 18.345 12.752 -19.227 1.00 94.88 190 ASP A N 1
ATOM 1489 C CA . ASP A 1 190 ? 19.392 11.725 -19.293 1.00 94.88 190 ASP A CA 1
ATOM 1490 C C . ASP A 1 190 ? 20.072 11.458 -17.941 1.00 94.88 190 ASP A C 1
ATOM 1492 O O . ASP A 1 190 ? 20.381 10.316 -17.591 1.00 94.88 190 ASP A O 1
ATOM 1496 N N . MET A 1 191 ? 20.242 12.515 -17.145 1.00 94.81 191 MET A N 1
ATOM 1497 C CA . MET A 1 191 ? 20.762 12.429 -15.785 1.00 94.81 191 MET A CA 1
ATOM 1498 C C . MET A 1 191 ? 19.918 11.495 -14.903 1.00 94.81 191 MET A C 1
ATOM 1500 O O . MET A 1 191 ? 20.482 10.616 -14.250 1.00 94.81 191 MET A O 1
ATOM 1504 N N . TRP A 1 192 ? 18.588 11.644 -14.889 1.00 93.56 192 TRP A N 1
ATOM 1505 C CA . TRP A 1 192 ? 17.712 10.832 -14.037 1.00 93.56 192 TRP A CA 1
ATOM 1506 C C . TRP A 1 192 ? 17.651 9.381 -14.496 1.00 93.56 192 TRP A C 1
ATOM 1508 O O . TRP A 1 192 ? 17.744 8.488 -13.652 1.00 93.56 192 TRP A O 1
ATOM 1518 N N . ARG A 1 193 ? 17.635 9.124 -15.813 1.00 95.81 193 ARG A N 1
ATOM 1519 C CA . ARG A 1 193 ? 17.745 7.752 -16.342 1.00 95.81 193 ARG A CA 1
ATOM 1520 C C . ARG A 1 193 ? 19.004 7.055 -15.833 1.00 95.81 193 ARG A C 1
ATOM 1522 O O . ARG A 1 193 ? 18.930 5.913 -15.379 1.00 95.81 193 ARG A O 1
ATOM 1529 N N . LYS A 1 194 ? 20.151 7.747 -15.844 1.00 95.69 194 LYS A N 1
ATOM 1530 C CA . LYS A 1 194 ? 21.429 7.226 -15.326 1.00 95.69 194 LYS A CA 1
ATOM 1531 C C . LYS A 1 194 ? 21.401 7.005 -13.814 1.00 95.69 194 LYS A C 1
ATOM 1533 O O . LYS A 1 194 ? 21.873 5.968 -13.353 1.00 95.69 194 LYS A O 1
ATOM 1538 N N . VAL A 1 195 ? 20.855 7.949 -13.044 1.00 94.81 195 VAL A N 1
ATOM 1539 C CA . VAL A 1 195 ? 20.773 7.853 -11.576 1.00 94.81 195 VAL A CA 1
ATOM 1540 C C . VAL A 1 195 ? 19.882 6.689 -11.147 1.00 94.81 195 VAL A C 1
ATOM 1542 O O . VAL A 1 195 ? 20.337 5.843 -10.377 1.00 94.81 195 VAL A O 1
ATOM 1545 N N . ILE A 1 196 ? 18.657 6.606 -11.675 1.00 94.19 196 ILE A N 1
ATOM 1546 C CA . ILE A 1 196 ? 17.697 5.542 -11.347 1.00 94.19 196 ILE A CA 1
ATOM 1547 C C . ILE A 1 196 ? 18.265 4.179 -11.758 1.00 94.19 196 ILE A C 1
ATOM 1549 O O . ILE A 1 196 ? 18.298 3.260 -10.942 1.00 94.19 196 ILE A O 1
ATOM 1553 N N . SER A 1 197 ? 18.811 4.068 -12.976 1.00 96.38 197 SER A N 1
ATOM 1554 C CA . SER A 1 197 ? 19.439 2.825 -13.447 1.00 96.38 197 SER A CA 1
ATOM 1555 C C . SER A 1 197 ? 20.593 2.394 -12.543 1.00 96.38 197 SER A C 1
ATOM 1557 O O . SER A 1 197 ? 20.659 1.239 -12.133 1.00 96.38 197 SER A O 1
ATOM 1559 N N . LYS A 1 198 ? 21.488 3.322 -12.174 1.00 94.50 198 LYS A N 1
ATOM 1560 C CA . LYS A 1 198 ? 22.620 3.030 -11.285 1.00 94.50 198 LYS A CA 1
ATOM 1561 C C . LYS A 1 198 ? 22.159 2.616 -9.888 1.00 94.50 198 LYS A C 1
ATOM 1563 O O . LYS A 1 198 ? 22.787 1.750 -9.292 1.00 94.50 198 LYS A O 1
ATOM 1568 N N . MET A 1 199 ? 21.102 3.232 -9.356 1.00 89.69 199 MET A N 1
ATOM 1569 C CA . MET A 1 199 ? 20.527 2.872 -8.057 1.00 89.69 199 MET A CA 1
ATOM 1570 C C . MET A 1 199 ? 19.921 1.465 -8.061 1.00 89.69 199 MET A C 1
ATOM 1572 O O . MET A 1 199 ? 20.159 0.717 -7.115 1.00 89.69 199 MET A O 1
ATOM 1576 N N . LEU A 1 200 ? 19.188 1.094 -9.114 1.00 87.19 200 LEU A N 1
ATOM 1577 C CA . LEU A 1 200 ? 18.616 -0.248 -9.261 1.00 87.19 200 LEU A CA 1
ATOM 1578 C C . LEU A 1 200 ? 19.705 -1.310 -9.453 1.00 87.19 200 LEU A C 1
ATOM 1580 O O . LEU A 1 200 ? 19.693 -2.324 -8.770 1.00 87.19 200 LEU A O 1
ATOM 1584 N N . LEU A 1 201 ? 20.704 -1.038 -10.300 1.00 89.62 201 LEU A N 1
ATOM 1585 C CA . LEU A 1 201 ? 21.814 -1.960 -10.584 1.00 89.62 201 LEU A CA 1
ATOM 1586 C C . LEU A 1 201 ? 22.769 -2.200 -9.401 1.00 89.62 201 LEU A C 1
ATOM 1588 O O . LEU A 1 201 ? 23.654 -3.047 -9.508 1.00 89.62 201 LEU A O 1
ATOM 1592 N N . LYS A 1 202 ? 22.628 -1.473 -8.282 1.00 78.88 202 LYS A N 1
ATOM 1593 C CA . LYS A 1 202 ? 23.333 -1.822 -7.036 1.00 78.88 202 LYS A CA 1
ATOM 1594 C C . LYS A 1 202 ? 22.840 -3.140 -6.443 1.00 78.88 202 LYS A C 1
ATOM 1596 O O . LYS A 1 202 ? 23.574 -3.760 -5.681 1.00 78.88 202 LYS A O 1
ATOM 1601 N N . ASP A 1 203 ? 21.609 -3.523 -6.753 1.00 72.12 203 ASP A N 1
ATOM 1602 C CA . ASP A 1 203 ? 20.989 -4.737 -6.256 1.00 72.12 203 ASP A CA 1
ATOM 1603 C C . ASP A 1 203 ? 21.023 -5.822 -7.359 1.00 72.12 203 ASP A C 1
ATOM 1605 O O . ASP A 1 203 ? 20.614 -5.558 -8.497 1.00 72.12 203 ASP A O 1
ATOM 1609 N N . PRO A 1 204 ? 21.536 -7.037 -7.066 1.00 69.19 204 PRO A N 1
ATOM 1610 C CA . PRO A 1 204 ? 21.667 -8.109 -8.052 1.00 69.19 204 PRO A CA 1
ATOM 1611 C C . PRO A 1 204 ? 20.329 -8.620 -8.610 1.00 69.19 204 PRO A C 1
ATOM 1613 O O . PRO A 1 204 ? 20.347 -9.309 -9.635 1.00 69.19 204 PRO A O 1
ATOM 1616 N N . PHE A 1 205 ? 19.193 -8.287 -7.982 1.00 72.31 205 PHE A N 1
ATOM 1617 C CA . PHE A 1 205 ? 17.859 -8.682 -8.437 1.00 72.31 205 PHE A CA 1
ATOM 1618 C C . PHE A 1 205 ? 17.383 -7.931 -9.683 1.00 72.31 205 PHE A C 1
ATOM 1620 O O . PHE A 1 205 ? 16.414 -8.371 -10.297 1.00 72.31 205 PHE A O 1
ATOM 1627 N N . PHE A 1 206 ? 18.035 -6.838 -10.093 1.00 81.19 206 PHE A N 1
ATOM 1628 C CA . PHE A 1 206 ? 17.594 -6.038 -11.240 1.00 81.19 206 PHE A CA 1
ATOM 1629 C C . PHE A 1 206 ? 18.512 -6.153 -12.452 1.00 81.19 206 PHE A C 1
ATOM 1631 O O . PHE A 1 206 ? 19.737 -6.262 -12.359 1.00 81.19 206 PHE A O 1
ATOM 1638 N N . GLU A 1 207 ? 17.902 -6.022 -13.624 1.00 92.25 207 GLU A N 1
ATOM 1639 C CA . GLU A 1 207 ? 18.582 -5.631 -14.851 1.00 92.25 207 GLU A CA 1
ATOM 1640 C C . GLU A 1 207 ? 17.796 -4.530 -15.565 1.00 92.25 207 GLU A C 1
ATOM 1642 O O . GLU A 1 207 ? 16.577 -4.421 -15.433 1.00 92.25 207 GLU A O 1
ATOM 1647 N N . ILE A 1 208 ? 18.493 -3.697 -16.336 1.00 97.38 208 ILE A N 1
ATOM 1648 C CA . ILE A 1 208 ? 17.850 -2.650 -17.130 1.00 97.38 208 ILE A CA 1
ATOM 1649 C C . ILE A 1 208 ? 17.519 -3.235 -18.500 1.00 97.38 208 ILE A C 1
ATOM 1651 O O . ILE A 1 208 ? 18.408 -3.434 -19.324 1.00 97.38 208 ILE A O 1
ATOM 1655 N N . ALA A 1 209 ? 16.233 -3.503 -18.738 1.00 96.44 209 ALA A N 1
ATOM 1656 C CA . ALA A 1 209 ? 15.733 -3.957 -20.036 1.00 96.44 209 ALA A CA 1
ATOM 1657 C C . ALA A 1 209 ? 15.965 -2.891 -21.115 1.00 96.44 209 ALA A C 1
ATOM 1659 O O . ALA A 1 209 ? 16.241 -3.213 -22.267 1.00 96.44 209 ALA A O 1
ATOM 1660 N N . GLY A 1 210 ? 15.857 -1.620 -20.733 1.00 97.56 210 GLY A N 1
ATOM 1661 C CA . GLY A 1 210 ? 16.166 -0.491 -21.590 1.00 97.56 210 GLY A CA 1
ATOM 1662 C C . GLY A 1 210 ? 15.870 0.835 -20.909 1.00 97.56 210 GLY A C 1
ATOM 1663 O O . GLY A 1 210 ? 15.397 0.895 -19.772 1.00 97.56 210 GLY A O 1
ATOM 1664 N N . VAL A 1 211 ? 16.145 1.908 -21.637 1.00 97.94 211 VAL A N 1
ATOM 1665 C CA . VAL A 1 211 ? 15.851 3.278 -21.221 1.00 97.94 211 VAL A CA 1
ATOM 1666 C C . VAL A 1 211 ? 15.043 3.972 -22.310 1.00 97.94 211 VAL A C 1
ATOM 1668 O O . VAL A 1 211 ? 15.251 3.691 -23.495 1.00 97.94 211 VAL A O 1
ATOM 1671 N N . ALA A 1 212 ? 14.137 4.866 -21.927 1.00 97.25 212 ALA A N 1
ATOM 1672 C CA . ALA A 1 212 ? 13.356 5.670 -22.857 1.00 97.25 212 ALA A CA 1
ATOM 1673 C C . ALA A 1 212 ? 13.340 7.145 -22.456 1.00 97.25 212 ALA A C 1
ATOM 1675 O O . ALA A 1 212 ? 13.313 7.472 -21.270 1.00 97.25 212 ALA A O 1
ATOM 1676 N N . GLU A 1 213 ? 13.388 8.022 -23.456 1.00 96.31 213 GLU A N 1
ATOM 1677 C CA . GLU A 1 213 ? 13.451 9.476 -23.254 1.00 96.31 213 GLU A CA 1
ATOM 1678 C C . GLU A 1 213 ? 12.082 10.143 -23.083 1.00 96.31 213 GLU A C 1
ATOM 1680 O O . GLU A 1 213 ? 12.014 11.305 -22.714 1.00 96.31 213 GLU A O 1
ATOM 1685 N N . ASP A 1 214 ? 10.987 9.448 -23.378 1.00 95.12 214 ASP A N 1
ATOM 1686 C CA . ASP A 1 214 ? 9.632 9.934 -23.139 1.00 95.12 214 ASP A CA 1
ATOM 1687 C C . ASP A 1 214 ? 8.603 8.800 -23.255 1.00 95.12 214 ASP A C 1
ATOM 1689 O O . ASP A 1 214 ? 8.940 7.633 -23.479 1.00 95.12 214 ASP A O 1
ATOM 1693 N N . GLY A 1 215 ? 7.322 9.161 -23.163 1.00 94.06 215 GLY A N 1
ATOM 1694 C CA . GLY A 1 215 ? 6.213 8.235 -23.329 1.00 94.06 215 GLY A CA 1
ATOM 1695 C C . GLY A 1 215 ? 6.148 7.550 -24.692 1.00 94.06 215 GLY A C 1
ATOM 1696 O O . GLY A 1 215 ? 5.828 6.366 -24.777 1.00 94.06 215 GLY A O 1
ATOM 1697 N N . LEU A 1 216 ? 6.452 8.272 -25.773 1.00 93.31 216 LEU A N 1
ATOM 1698 C CA . LEU A 1 216 ? 6.367 7.727 -27.125 1.00 93.31 216 LEU A CA 1
ATOM 1699 C C . LEU A 1 216 ? 7.446 6.662 -27.365 1.00 93.31 216 LEU A C 1
ATOM 1701 O O . LEU A 1 216 ? 7.153 5.599 -27.908 1.00 93.31 216 LEU A O 1
ATOM 1705 N N . ASP A 1 217 ? 8.683 6.945 -26.965 1.00 94.88 217 ASP A N 1
ATOM 1706 C CA . ASP A 1 217 ? 9.811 6.018 -27.030 1.00 94.88 217 ASP A CA 1
ATOM 1707 C C . ASP A 1 217 ? 9.581 4.800 -26.120 1.00 94.88 217 ASP A C 1
ATOM 1709 O O . ASP A 1 217 ? 9.810 3.662 -26.533 1.00 94.88 217 ASP A O 1
ATOM 1713 N N . ALA A 1 218 ? 9.021 5.012 -24.923 1.00 95.50 218 ALA A N 1
ATOM 1714 C CA . ALA A 1 218 ? 8.657 3.926 -24.017 1.00 95.50 218 ALA A CA 1
ATOM 1715 C C . ALA A 1 218 ? 7.643 2.962 -24.652 1.00 95.50 218 ALA A C 1
ATOM 1717 O O . ALA A 1 218 ? 7.888 1.757 -24.689 1.00 95.50 218 ALA A O 1
ATOM 1718 N N . LEU A 1 219 ? 6.540 3.480 -25.209 1.00 93.25 219 LEU A N 1
ATOM 1719 C CA . LEU A 1 219 ? 5.488 2.654 -25.814 1.00 93.25 219 LEU A CA 1
ATOM 1720 C C . LEU A 1 219 ? 5.984 1.831 -27.013 1.00 93.25 219 LEU A C 1
ATOM 1722 O O . LEU A 1 219 ? 5.540 0.697 -27.181 1.00 93.25 219 LEU A O 1
ATOM 1726 N N . LYS A 1 220 ? 6.924 2.359 -27.813 1.00 91.75 220 LYS A N 1
ATOM 1727 C CA . LYS A 1 220 ? 7.560 1.600 -28.909 1.00 91.75 220 LYS A CA 1
ATOM 1728 C C . LYS A 1 220 ? 8.399 0.440 -28.388 1.00 91.75 220 LYS A C 1
ATOM 1730 O O . LYS A 1 220 ? 8.374 -0.641 -28.955 1.00 91.75 220 LYS A O 1
ATOM 1735 N N . LYS A 1 221 ? 9.142 0.673 -27.307 1.00 93.69 221 LYS A N 1
ATOM 1736 C CA . LYS A 1 221 ? 10.069 -0.306 -26.735 1.00 93.69 221 LYS A CA 1
ATOM 1737 C C . LYS A 1 221 ? 9.372 -1.392 -25.916 1.00 93.69 221 LYS A C 1
ATOM 1739 O O . LYS A 1 221 ? 9.967 -2.442 -25.700 1.00 93.69 221 LYS A O 1
ATOM 1744 N N . LEU A 1 222 ? 8.141 -1.174 -25.447 1.00 90.62 222 LEU A N 1
ATOM 1745 C CA . LEU A 1 222 ? 7.439 -2.122 -24.571 1.00 90.62 222 LEU A CA 1
ATOM 1746 C C . LEU A 1 222 ? 7.276 -3.519 -25.186 1.00 90.62 222 LEU A C 1
ATOM 1748 O O . LEU A 1 222 ? 7.533 -4.506 -24.497 1.00 90.62 222 LEU A O 1
ATOM 1752 N N . SER A 1 223 ? 6.857 -3.608 -26.453 1.00 84.38 223 SER A N 1
ATOM 1753 C CA . SER A 1 223 ? 6.624 -4.887 -27.145 1.00 84.38 223 SER A CA 1
ATOM 1754 C C . SER A 1 223 ? 7.909 -5.682 -27.352 1.00 84.38 223 SER A C 1
ATOM 1756 O O . SER A 1 223 ? 7.909 -6.904 -27.199 1.00 84.38 223 SER A O 1
ATOM 1758 N N . ASP A 1 224 ? 8.997 -4.975 -27.656 1.00 88.31 224 ASP A N 1
ATOM 1759 C CA . ASP A 1 224 ? 10.288 -5.567 -28.005 1.00 88.31 224 ASP A CA 1
ATOM 1760 C C . ASP A 1 224 ? 11.057 -5.963 -26.747 1.00 88.31 224 ASP A C 1
ATOM 1762 O O . ASP A 1 224 ? 11.621 -7.052 -26.651 1.00 88.31 224 ASP A O 1
ATOM 1766 N N . LEU A 1 225 ? 11.054 -5.077 -25.747 1.00 92.62 225 LEU A N 1
ATOM 1767 C CA . LEU A 1 225 ? 11.802 -5.280 -24.517 1.00 92.62 225 LEU A CA 1
ATOM 1768 C C . LEU A 1 225 ? 11.068 -6.174 -23.528 1.00 92.62 225 LEU A C 1
ATOM 1770 O O . LEU A 1 225 ? 11.753 -6.805 -22.731 1.00 92.62 225 LEU A O 1
ATOM 1774 N N . LYS A 1 226 ? 9.728 -6.227 -23.539 1.00 89.19 226 LYS A N 1
ATOM 1775 C CA . LYS A 1 226 ? 8.888 -6.975 -22.578 1.00 89.19 226 LYS A CA 1
ATOM 1776 C C . LYS A 1 226 ? 9.395 -6.864 -21.127 1.00 89.19 226 LYS A C 1
ATOM 1778 O O . LYS A 1 226 ? 9.779 -7.878 -20.538 1.00 89.19 226 LYS A O 1
ATOM 1783 N N . PRO A 1 227 ? 9.503 -5.642 -20.567 1.00 92.94 227 PRO A N 1
ATOM 1784 C CA . PRO A 1 227 ? 10.002 -5.451 -19.207 1.00 92.94 227 PRO A CA 1
ATOM 1785 C C . PRO A 1 227 ? 9.036 -6.040 -18.169 1.00 92.94 227 PRO A C 1
ATOM 1787 O O . PRO A 1 227 ? 7.829 -6.121 -18.398 1.00 92.94 227 PRO A O 1
ATOM 1790 N N . ASP A 1 228 ? 9.551 -6.406 -17.001 1.00 85.75 228 ASP A N 1
ATOM 1791 C CA . ASP A 1 228 ? 8.735 -6.856 -15.868 1.00 85.75 228 ASP A CA 1
ATOM 1792 C C . ASP A 1 228 ? 8.092 -5.674 -15.132 1.00 85.75 228 ASP A C 1
ATOM 1794 O O . ASP A 1 228 ? 7.025 -5.805 -14.544 1.00 85.75 228 ASP A O 1
ATOM 1798 N N . VAL A 1 229 ? 8.714 -4.495 -15.190 1.00 90.62 229 VAL A N 1
ATOM 1799 C CA . VAL A 1 229 ? 8.217 -3.261 -14.571 1.00 90.62 229 VAL A CA 1
ATOM 1800 C C . VAL A 1 229 ? 8.786 -2.044 -15.294 1.00 90.62 229 VAL A C 1
ATOM 1802 O O . VAL A 1 229 ? 9.900 -2.076 -15.822 1.00 90.62 229 VAL A O 1
ATOM 1805 N N . MET A 1 230 ? 8.022 -0.957 -15.328 1.00 95.31 230 MET A N 1
ATOM 1806 C CA . MET A 1 230 ? 8.460 0.320 -15.885 1.00 95.31 230 MET A CA 1
ATOM 1807 C C . MET A 1 230 ? 8.497 1.394 -14.795 1.00 95.31 230 MET A C 1
ATOM 1809 O O . MET A 1 230 ? 7.520 1.581 -14.070 1.00 95.31 230 MET A O 1
ATOM 1813 N N . THR A 1 231 ? 9.607 2.126 -14.691 1.00 95.69 231 THR A N 1
ATOM 1814 C CA . THR A 1 231 ? 9.642 3.376 -13.920 1.00 95.69 231 THR A CA 1
ATOM 1815 C C . THR A 1 231 ? 9.305 4.535 -14.845 1.00 95.69 231 THR A C 1
ATOM 1817 O O . THR A 1 231 ? 9.869 4.606 -15.936 1.00 95.69 231 THR A O 1
ATOM 1820 N N . LEU A 1 232 ? 8.425 5.437 -14.421 1.00 95.50 232 LEU A N 1
ATOM 1821 C CA . LEU A 1 232 ? 7.864 6.470 -15.290 1.00 95.50 232 LEU A CA 1
ATOM 1822 C C . LEU A 1 232 ? 7.873 7.842 -14.613 1.00 95.50 232 LEU A C 1
ATOM 1824 O O . LEU A 1 232 ? 7.274 8.001 -13.547 1.00 95.50 232 LEU A O 1
ATOM 1828 N N . ASP A 1 233 ? 8.494 8.837 -15.242 1.00 94.19 233 ASP A N 1
ATOM 1829 C CA . ASP A 1 233 ? 8.259 10.235 -14.875 1.00 94.19 233 ASP A CA 1
ATOM 1830 C C . ASP A 1 233 ? 6.909 10.731 -15.415 1.00 94.19 233 ASP A C 1
ATOM 1832 O O . ASP A 1 233 ? 6.434 10.297 -16.465 1.00 94.19 233 ASP A O 1
ATOM 1836 N N . LEU A 1 234 ? 6.269 11.646 -14.687 1.00 90.88 234 LEU A N 1
ATOM 1837 C CA . LEU A 1 234 ? 4.999 12.246 -15.099 1.00 90.88 234 LEU A CA 1
ATOM 1838 C C . LEU A 1 234 ? 5.200 13.414 -16.065 1.00 90.88 234 LEU A C 1
ATOM 1840 O O . LEU A 1 234 ? 4.381 13.602 -16.966 1.00 90.88 234 LEU A O 1
ATOM 1844 N N . GLU A 1 235 ? 6.278 14.176 -15.892 1.00 89.12 235 GLU A N 1
ATOM 1845 C CA . GLU A 1 235 ? 6.554 15.391 -16.657 1.00 89.12 235 GLU A CA 1
ATOM 1846 C C . GLU A 1 235 ? 7.552 15.101 -17.773 1.00 89.12 235 GLU A C 1
ATOM 1848 O O . GLU A 1 235 ? 8.757 15.146 -17.578 1.00 89.12 235 GLU A O 1
ATOM 1853 N N . MET A 1 236 ? 7.038 14.790 -18.961 1.00 92.38 236 MET A N 1
ATOM 1854 C CA . MET A 1 236 ? 7.867 14.479 -20.125 1.00 92.38 236 MET A CA 1
ATOM 1855 C C . MET A 1 236 ? 7.338 15.192 -21.375 1.00 92.38 236 MET A C 1
ATOM 1857 O O . MET A 1 236 ? 6.123 15.390 -21.502 1.00 92.38 236 MET A O 1
ATOM 1861 N N . PRO A 1 237 ? 8.215 15.572 -22.321 1.00 83.75 237 PRO A N 1
ATOM 1862 C CA . PRO A 1 237 ? 7.809 16.179 -23.582 1.00 83.75 237 PRO A CA 1
ATOM 1863 C C . PRO A 1 237 ? 7.111 15.161 -24.499 1.00 83.75 237 PRO A C 1
ATOM 1865 O O . PRO A 1 237 ? 7.238 13.952 -24.332 1.00 83.75 237 PRO A O 1
ATOM 1868 N N . ARG A 1 238 ? 6.408 15.665 -25.525 1.00 86.62 238 ARG A N 1
ATOM 1869 C CA . ARG A 1 238 ? 5.663 14.904 -26.558 1.00 86.62 238 ARG A CA 1
ATOM 1870 C C . ARG A 1 238 ? 4.489 14.078 -26.009 1.00 86.62 238 ARG A C 1
ATOM 1872 O O . ARG A 1 238 ? 3.340 14.418 -26.290 1.00 86.62 238 ARG A O 1
ATOM 1879 N N . LEU A 1 239 ? 4.760 13.025 -25.238 1.00 89.81 239 LEU A N 1
ATOM 1880 C CA . LEU A 1 239 ? 3.758 12.208 -24.554 1.00 89.81 239 LEU A CA 1
ATOM 1881 C C . LEU A 1 239 ? 4.091 12.133 -23.059 1.00 89.81 239 LEU A C 1
ATOM 1883 O O . LEU A 1 239 ? 5.017 11.431 -22.654 1.00 89.81 239 LEU A O 1
ATOM 1887 N N . ASP A 1 240 ? 3.311 12.860 -22.258 1.00 90.94 240 ASP A N 1
ATOM 1888 C CA . ASP A 1 240 ? 3.463 12.908 -20.802 1.00 90.94 240 ASP A CA 1
ATOM 1889 C C . ASP A 1 240 ? 3.214 11.543 -20.132 1.00 90.94 240 ASP A C 1
ATOM 1891 O O . ASP A 1 240 ? 2.615 10.624 -20.711 1.00 90.94 240 ASP A O 1
ATOM 1895 N N . GLY A 1 241 ? 3.682 11.391 -18.891 1.00 91.69 241 GLY A N 1
ATOM 1896 C CA . GLY A 1 241 ? 3.600 10.119 -18.173 1.00 91.69 241 GLY A CA 1
ATOM 1897 C C . GLY A 1 241 ? 2.168 9.679 -17.870 1.00 91.69 241 GLY A C 1
ATOM 1898 O O . GLY A 1 241 ? 1.874 8.486 -17.913 1.00 91.69 241 GLY A O 1
ATOM 1899 N N . ILE A 1 242 ? 1.237 10.613 -17.645 1.00 90.44 242 ILE A N 1
ATOM 1900 C CA . ILE A 1 242 ? -0.169 10.276 -17.363 1.00 90.44 242 ILE A CA 1
ATOM 1901 C C . ILE A 1 242 ? -0.822 9.641 -18.596 1.00 90.44 242 ILE A C 1
ATOM 1903 O O . ILE A 1 242 ? -1.436 8.575 -18.498 1.00 90.44 242 ILE A O 1
ATOM 1907 N N . LYS A 1 243 ? -0.662 10.249 -19.777 1.00 91.56 243 LYS A N 1
ATOM 1908 C CA . LYS A 1 243 ? -1.165 9.687 -21.038 1.00 91.56 243 LYS A CA 1
ATOM 1909 C C . LYS A 1 243 ? -0.457 8.386 -21.382 1.00 91.56 243 LYS A C 1
ATOM 1911 O O . LYS A 1 243 ? -1.116 7.449 -21.825 1.00 91.56 243 LYS A O 1
ATOM 1916 N N . THR A 1 244 ? 0.852 8.305 -21.156 1.00 93.94 244 THR A N 1
ATOM 1917 C CA . THR A 1 244 ? 1.631 7.074 -21.369 1.00 93.94 244 THR A CA 1
ATOM 1918 C C . THR A 1 244 ? 1.058 5.923 -20.553 1.00 93.94 244 THR A C 1
ATOM 1920 O O . THR A 1 244 ? 0.724 4.873 -21.103 1.00 93.94 244 THR A O 1
ATOM 1923 N N . LEU A 1 245 ? 0.856 6.150 -19.253 1.00 92.25 245 LEU A N 1
ATOM 1924 C CA . LEU A 1 245 ? 0.247 5.191 -18.342 1.00 92.25 245 LEU A CA 1
ATOM 1925 C C . LEU A 1 245 ? -1.166 4.805 -18.793 1.00 92.25 245 LEU A C 1
ATOM 1927 O O . LEU A 1 245 ? -1.486 3.620 -18.848 1.00 92.25 245 LEU A O 1
ATOM 1931 N N . TYR A 1 246 ? -1.997 5.780 -19.173 1.00 89.31 246 TYR A N 1
ATOM 1932 C CA . TYR A 1 246 ? -3.348 5.539 -19.685 1.00 89.31 246 TYR A CA 1
ATOM 1933 C C . TYR A 1 246 ? -3.347 4.618 -20.914 1.00 89.31 246 TYR A C 1
ATOM 1935 O O . TYR A 1 246 ? -4.102 3.640 -20.976 1.00 89.31 246 TYR A O 1
ATOM 1943 N N . TRP A 1 247 ? -2.517 4.930 -21.911 1.00 89.88 247 TRP A N 1
ATOM 1944 C CA . TRP A 1 247 ? -2.459 4.195 -23.175 1.00 89.88 247 TRP A CA 1
ATOM 1945 C C . TRP A 1 247 ? -1.889 2.793 -22.986 1.00 89.88 247 TRP A C 1
ATOM 1947 O O . TRP A 1 247 ? -2.429 1.831 -23.533 1.00 89.88 247 TRP A O 1
ATOM 1957 N N . MET A 1 248 ? -0.871 2.653 -22.139 1.00 88.94 248 MET A N 1
ATOM 1958 C CA . MET A 1 248 ? -0.323 1.353 -21.775 1.00 88.94 248 MET A CA 1
ATOM 1959 C C . MET A 1 248 ? -1.350 0.509 -21.002 1.00 88.94 248 MET A C 1
ATOM 1961 O O . MET A 1 248 ? -1.610 -0.631 -21.381 1.00 88.94 248 MET A O 1
ATOM 1965 N N . MET A 1 249 ? -2.003 1.053 -19.970 1.00 85.12 249 MET A N 1
ATOM 1966 C CA . MET A 1 249 ? -2.956 0.286 -19.152 1.00 85.12 249 MET A CA 1
ATOM 1967 C C . MET A 1 249 ? -4.234 -0.079 -19.914 1.00 85.12 249 MET A C 1
ATOM 1969 O O . MET A 1 249 ? -4.754 -1.184 -19.757 1.00 85.12 249 MET A O 1
ATOM 1973 N N . SER A 1 250 ? -4.723 0.792 -20.802 1.00 84.06 250 SER A N 1
ATOM 1974 C CA . SER A 1 250 ? -5.798 0.427 -21.742 1.00 84.06 250 SER A CA 1
ATOM 1975 C C . SER A 1 250 ? -5.330 -0.593 -22.787 1.00 84.06 250 SER A C 1
ATOM 1977 O O . SER A 1 250 ? -6.122 -1.412 -23.247 1.00 84.06 250 SER A O 1
ATOM 1979 N N . GLY A 1 251 ? -4.030 -0.594 -23.102 1.00 81.88 251 GLY A N 1
ATOM 1980 C CA . GLY A 1 251 ? -3.359 -1.331 -24.177 1.00 81.88 251 GLY A CA 1
ATOM 1981 C C . GLY A 1 251 ? -3.967 -1.119 -25.551 1.00 81.88 251 GLY A C 1
ATOM 1982 O O . GLY A 1 251 ? -4.004 -2.052 -26.339 1.00 81.88 251 GLY A O 1
ATOM 1983 N N . GLY A 1 252 ? -4.445 0.101 -25.798 1.00 84.12 252 GLY A N 1
ATOM 1984 C CA . GLY A 1 252 ? -4.786 0.596 -27.132 1.00 84.12 252 GLY A CA 1
ATOM 1985 C C . GLY A 1 252 ? -3.686 1.484 -27.717 1.00 84.12 252 GLY A C 1
ATOM 1986 O O . GLY A 1 252 ? -3.967 2.367 -28.523 1.00 84.12 252 GLY A O 1
ATOM 1987 N N . TYR A 1 253 ? -2.446 1.358 -27.237 1.00 86.94 253 TYR A N 1
ATOM 1988 C CA . TYR A 1 253 ? -1.362 2.238 -27.668 1.00 86.94 253 TYR A CA 1
ATOM 1989 C C . TYR A 1 253 ? -0.864 1.930 -29.088 1.00 86.94 253 TYR A C 1
ATOM 1991 O O . TYR A 1 253 ? -0.288 2.804 -29.724 1.00 86.94 253 TYR A O 1
ATOM 1999 N N . ASP A 1 254 ? -1.144 0.743 -29.621 1.00 85.38 254 ASP A N 1
ATOM 2000 C CA . ASP A 1 254 ? -1.021 0.410 -31.043 1.00 85.38 254 ASP A CA 1
ATOM 2001 C C . ASP A 1 254 ? -1.855 1.366 -31.916 1.00 85.38 254 ASP A C 1
ATOM 2003 O O . ASP A 1 254 ? -1.359 1.905 -32.909 1.00 85.38 254 ASP A O 1
ATOM 2007 N N . ILE A 1 255 ? -3.091 1.664 -31.494 1.00 86.94 255 ILE A N 1
ATOM 2008 C CA . ILE A 1 255 ? -3.985 2.604 -32.181 1.00 86.94 255 ILE A CA 1
ATOM 2009 C C . ILE A 1 255 ? -3.388 4.009 -32.149 1.00 86.94 255 ILE A C 1
ATOM 2011 O O . ILE A 1 255 ? -3.347 4.679 -33.184 1.00 86.94 255 ILE A O 1
ATOM 2015 N N . LEU A 1 256 ? -2.909 4.461 -30.984 1.00 88.19 256 LEU A N 1
ATOM 2016 C CA . LEU A 1 256 ? -2.250 5.762 -30.837 1.00 88.19 256 LEU A CA 1
ATOM 2017 C C . LEU A 1 256 ? -1.041 5.876 -31.775 1.00 88.19 256 LEU A C 1
ATOM 2019 O O . LEU A 1 256 ? -0.948 6.832 -32.547 1.00 88.19 256 LEU A O 1
ATOM 2023 N N . LEU A 1 257 ? -0.133 4.900 -31.714 1.00 87.06 257 LEU A N 1
ATOM 2024 C CA . LEU A 1 257 ? 1.112 4.889 -32.482 1.00 87.06 257 LEU A CA 1
ATOM 2025 C C . LEU A 1 257 ? 0.848 4.889 -33.989 1.00 87.06 257 LEU A C 1
ATOM 2027 O O . LEU A 1 257 ? 1.466 5.664 -34.721 1.00 87.06 257 LEU A O 1
ATOM 2031 N N . LYS A 1 258 ? -0.126 4.103 -34.451 1.00 88.00 258 LYS A N 1
ATOM 2032 C CA . LYS A 1 258 ? -0.493 4.055 -35.865 1.00 88.00 258 LYS A CA 1
ATOM 2033 C C . LYS A 1 258 ? -1.150 5.350 -36.337 1.00 88.00 258 LYS A C 1
ATOM 2035 O O . LYS A 1 258 ? -0.742 5.909 -37.349 1.00 88.00 258 LYS A O 1
ATOM 2040 N N . SER A 1 259 ? -2.151 5.839 -35.606 1.00 87.75 259 SER A N 1
ATOM 2041 C CA . SER A 1 259 ? -2.973 6.979 -36.043 1.00 87.75 259 SER A CA 1
ATOM 2042 C C . SER A 1 259 ? -2.269 8.332 -35.943 1.00 87.75 259 SER A C 1
ATOM 2044 O O . SER A 1 259 ? -2.494 9.185 -36.796 1.00 87.75 259 SER A O 1
ATOM 2046 N N . HIS A 1 260 ? -1.423 8.538 -34.930 1.00 86.62 260 HIS A N 1
ATOM 2047 C CA . HIS A 1 260 ? -0.801 9.841 -34.669 1.00 86.62 260 HIS A CA 1
ATOM 2048 C C . HIS A 1 260 ? 0.682 9.894 -35.046 1.00 86.62 260 HIS A C 1
ATOM 2050 O O . HIS A 1 260 ? 1.214 10.984 -35.243 1.00 86.62 260 HIS A O 1
ATOM 2056 N N . PHE A 1 261 ? 1.351 8.741 -35.162 1.00 86.44 261 PHE A N 1
ATOM 2057 C CA . PHE A 1 261 ? 2.796 8.683 -35.410 1.00 86.44 261 PHE A CA 1
ATOM 2058 C C . PHE A 1 261 ? 3.187 7.808 -36.609 1.00 86.44 261 PHE A C 1
ATOM 2060 O O . PHE A 1 261 ? 4.365 7.773 -36.954 1.00 86.44 261 PHE A O 1
ATOM 2067 N N . ASN A 1 262 ? 2.226 7.145 -37.268 1.00 86.94 262 ASN A N 1
ATOM 2068 C CA . ASN A 1 262 ? 2.452 6.214 -38.379 1.00 86.94 262 ASN A CA 1
ATOM 2069 C C . ASN A 1 262 ? 3.444 5.084 -38.033 1.00 86.94 262 ASN A C 1
ATOM 2071 O O . ASN A 1 262 ? 4.301 4.712 -38.833 1.00 86.94 262 ASN A O 1
ATOM 2075 N N . ILE A 1 263 ? 3.339 4.558 -36.809 1.00 84.12 263 ILE A N 1
ATOM 2076 C CA . ILE A 1 263 ? 4.174 3.469 -36.293 1.00 84.12 263 ILE A CA 1
ATOM 2077 C C . ILE A 1 263 ? 3.290 2.248 -36.072 1.00 84.12 263 ILE A C 1
ATOM 2079 O O . ILE A 1 263 ? 2.317 2.313 -35.323 1.00 84.12 263 ILE A O 1
ATOM 2083 N N . ASN A 1 264 ? 3.636 1.135 -36.715 1.00 82.44 264 ASN A N 1
ATOM 2084 C CA . ASN A 1 264 ? 2.953 -0.136 -36.511 1.00 82.44 264 ASN A CA 1
ATOM 2085 C C . ASN A 1 264 ? 3.663 -0.929 -35.414 1.00 82.44 264 ASN A C 1
ATOM 2087 O O . ASN A 1 264 ? 4.880 -1.094 -35.462 1.00 82.44 264 ASN A O 1
ATOM 2091 N N . VAL A 1 265 ? 2.886 -1.427 -34.458 1.00 78.88 265 VAL A N 1
ATOM 2092 C CA . VAL A 1 265 ? 3.331 -2.375 -33.435 1.00 78.88 265 VAL A CA 1
ATOM 2093 C C . VAL A 1 265 ? 2.418 -3.587 -33.551 1.00 78.88 265 VAL A C 1
ATOM 2095 O O . VAL A 1 265 ? 1.200 -3.421 -33.556 1.00 78.88 265 VAL A O 1
ATOM 2098 N N . GLU A 1 266 ? 2.997 -4.775 -33.724 1.00 70.94 266 GLU A N 1
ATOM 2099 C CA . GLU A 1 266 ? 2.228 -6.003 -33.977 1.00 70.94 266 GLU A CA 1
ATOM 2100 C C . GLU A 1 266 ? 1.470 -6.470 -32.729 1.00 70.94 266 GLU A C 1
ATOM 2102 O O . GLU A 1 266 ? 0.294 -6.806 -32.827 1.00 70.94 266 GLU A O 1
ATOM 2107 N N . ASP A 1 267 ? 2.113 -6.397 -31.558 1.00 75.81 267 ASP A N 1
ATOM 2108 C CA . ASP A 1 267 ? 1.548 -6.820 -30.277 1.00 75.81 267 ASP A CA 1
ATOM 2109 C C . ASP A 1 267 ? 1.667 -5.725 -29.214 1.00 75.81 267 ASP A C 1
ATOM 2111 O O . ASP A 1 267 ? 2.724 -5.113 -29.032 1.00 75.81 267 ASP A O 1
ATOM 2115 N N . THR A 1 268 ? 0.602 -5.527 -28.432 1.00 80.75 268 THR A N 1
ATOM 2116 C CA . THR A 1 268 ? 0.680 -4.696 -27.228 1.00 80.75 268 THR A CA 1
ATOM 2117 C C . THR A 1 268 ? 1.132 -5.516 -26.023 1.00 80.75 268 THR A C 1
ATOM 2119 O O . THR A 1 268 ? 0.657 -6.618 -25.753 1.00 80.75 268 THR A O 1
ATOM 2122 N N . TYR A 1 269 ? 2.049 -4.946 -25.253 1.00 84.12 269 TYR A N 1
ATOM 2123 C CA . TYR A 1 269 ? 2.585 -5.480 -24.018 1.00 84.12 269 TYR A CA 1
ATOM 2124 C C . TYR A 1 269 ? 2.329 -4.483 -22.887 1.00 84.12 269 TYR A C 1
ATOM 2126 O O . TYR A 1 269 ? 2.412 -3.268 -23.065 1.00 84.12 269 TYR A O 1
ATOM 2134 N N . ARG A 1 270 ? 1.988 -4.999 -21.708 1.00 85.62 270 ARG A N 1
ATOM 2135 C CA . ARG A 1 270 ? 1.733 -4.191 -20.513 1.00 85.62 270 ARG A CA 1
ATOM 2136 C C . ARG A 1 270 ? 2.653 -4.679 -19.406 1.00 85.62 270 ARG A C 1
ATOM 2138 O O . ARG A 1 270 ? 2.890 -5.877 -19.309 1.00 85.62 270 ARG A O 1
ATOM 2145 N N . CYS A 1 271 ? 3.106 -3.772 -18.553 1.00 86.00 271 CYS A N 1
ATOM 2146 C CA . CYS A 1 271 ? 3.776 -4.106 -17.300 1.00 86.00 271 CYS A CA 1
ATOM 2147 C C . CYS A 1 271 ? 3.283 -3.175 -16.173 1.00 86.00 271 CYS A C 1
ATOM 2149 O O . CYS A 1 271 ? 2.719 -2.111 -16.451 1.00 86.00 271 CYS A O 1
ATOM 2151 N N . PRO A 1 272 ? 3.440 -3.575 -14.902 1.00 87.31 272 PRO A N 1
ATOM 2152 C CA . PRO A 1 272 ? 3.300 -2.683 -13.756 1.00 87.31 272 PRO A CA 1
ATOM 2153 C C . PRO A 1 272 ? 4.144 -1.410 -13.904 1.00 87.31 272 PRO A C 1
ATOM 2155 O O . PRO A 1 272 ? 5.251 -1.443 -14.447 1.00 87.31 272 PRO A O 1
ATOM 2158 N N . VAL A 1 273 ? 3.631 -0.287 -13.392 1.00 91.12 273 VAL A N 1
ATOM 2159 C CA . VAL A 1 273 ? 4.304 1.020 -13.475 1.00 91.12 273 VAL A CA 1
ATOM 2160 C C . VAL A 1 273 ? 4.530 1.605 -12.097 1.00 91.12 273 VAL A C 1
ATOM 2162 O O . VAL A 1 273 ? 3.586 1.769 -11.327 1.00 91.12 273 VAL A O 1
ATOM 2165 N N . VAL A 1 274 ? 5.771 1.985 -11.815 1.00 90.31 274 VAL A N 1
ATOM 2166 C CA . VAL A 1 274 ? 6.133 2.792 -10.650 1.00 90.31 274 VAL A CA 1
ATOM 2167 C C . VAL A 1 274 ? 6.415 4.211 -11.114 1.00 90.31 274 VAL A C 1
ATOM 2169 O O . VAL A 1 274 ? 7.325 4.451 -11.904 1.00 90.31 274 VAL A O 1
ATOM 2172 N N . VAL A 1 275 ? 5.644 5.169 -10.616 1.00 91.56 275 VAL A N 1
ATOM 2173 C CA . VAL A 1 275 ? 5.881 6.581 -10.913 1.00 91.56 275 VAL A CA 1
ATOM 2174 C C . VAL A 1 275 ? 7.083 7.066 -10.110 1.00 91.56 275 VAL A C 1
ATOM 2176 O O . VAL A 1 275 ? 7.098 6.912 -8.893 1.00 91.56 275 VAL A O 1
ATOM 2179 N N . ILE A 1 276 ? 8.069 7.678 -10.763 1.00 90.56 276 ILE A N 1
ATOM 2180 C CA . ILE A 1 276 ? 9.203 8.324 -10.092 1.00 90.56 276 ILE A CA 1
ATOM 2181 C C . ILE A 1 276 ? 9.290 9.768 -10.583 1.00 90.56 276 ILE A C 1
ATOM 2183 O O . ILE A 1 276 ? 9.748 10.017 -11.691 1.00 90.56 276 ILE A O 1
ATOM 2187 N N . SER A 1 277 ? 8.846 10.728 -9.766 1.00 84.38 277 SER A N 1
ATOM 2188 C CA . SER A 1 277 ? 8.753 12.134 -10.190 1.00 84.38 277 SER A CA 1
ATOM 2189 C C . SER A 1 277 ? 9.159 13.118 -9.092 1.00 84.38 277 SER A C 1
ATOM 2191 O O . SER A 1 277 ? 9.060 12.821 -7.901 1.00 84.38 277 SER A O 1
ATOM 2193 N N . ALA A 1 278 ? 9.619 14.313 -9.472 1.00 77.56 278 ALA A N 1
ATOM 2194 C CA . ALA A 1 278 ? 9.978 15.370 -8.520 1.00 77.56 278 ALA A CA 1
ATOM 2195 C C . ALA A 1 278 ? 8.739 15.941 -7.799 1.00 77.56 278 ALA A C 1
ATOM 2197 O O . ALA A 1 278 ? 8.796 16.279 -6.617 1.00 77.56 278 ALA A O 1
ATOM 2198 N N . ILE A 1 279 ? 7.594 15.990 -8.488 1.00 63.47 279 ILE A N 1
ATOM 2199 C CA . ILE A 1 279 ? 6.316 16.496 -7.955 1.00 63.47 279 ILE A CA 1
ATOM 2200 C C . ILE A 1 279 ? 5.586 15.437 -7.108 1.00 63.47 279 ILE A C 1
ATOM 2202 O O . ILE A 1 279 ? 4.676 15.758 -6.336 1.00 63.47 279 ILE A O 1
ATOM 2206 N N . ALA A 1 280 ? 6.038 14.179 -7.162 1.00 57.25 280 ALA A N 1
ATOM 2207 C CA . ALA A 1 280 ? 5.434 13.064 -6.436 1.00 57.25 280 ALA A CA 1
ATOM 2208 C C . ALA A 1 280 ? 5.356 13.298 -4.913 1.00 57.25 280 ALA A C 1
ATOM 2210 O O . ALA A 1 280 ? 4.478 12.757 -4.246 1.00 57.25 280 ALA A O 1
ATOM 2211 N N . GLY A 1 281 ? 6.218 14.167 -4.375 1.00 56.34 281 GLY A N 1
ATOM 2212 C CA . GLY A 1 281 ? 6.312 14.461 -2.948 1.00 56.34 281 GLY A CA 1
ATOM 2213 C C . GLY A 1 281 ? 5.174 15.295 -2.371 1.00 56.34 281 GLY A C 1
ATOM 2214 O O . GLY A 1 281 ? 5.147 15.449 -1.160 1.00 56.34 281 GLY A O 1
ATOM 2215 N N . LYS A 1 282 ? 4.251 15.834 -3.186 1.00 59.62 282 LYS A N 1
ATOM 2216 C CA . LYS A 1 282 ? 3.181 16.737 -2.711 1.00 59.62 282 LYS A CA 1
ATOM 2217 C C . LYS A 1 282 ? 1.777 16.139 -2.679 1.00 59.62 282 LYS A C 1
ATOM 2219 O O . LYS A 1 282 ? 0.825 16.882 -2.463 1.00 59.62 282 LYS A O 1
ATOM 2224 N N . MET A 1 283 ? 1.615 14.839 -2.937 1.00 76.00 283 MET A N 1
ATOM 2225 C CA . MET A 1 283 ? 0.286 14.263 -3.201 1.00 76.00 283 MET A CA 1
ATOM 2226 C C . MET A 1 283 ? -0.476 15.075 -4.266 1.00 76.00 283 MET A C 1
ATOM 2228 O O . MET A 1 283 ? -1.669 15.347 -4.152 1.00 76.00 283 MET A O 1
ATOM 2232 N N . ALA A 1 284 ? 0.269 15.548 -5.271 1.00 77.00 284 ALA A N 1
ATOM 2233 C CA . ALA A 1 284 ? -0.245 16.441 -6.293 1.00 77.00 284 ALA A CA 1
ATOM 2234 C C . ALA A 1 284 ? -1.333 15.741 -7.126 1.00 77.00 284 ALA A C 1
ATOM 2236 O O . ALA A 1 284 ? -1.291 14.513 -7.262 1.00 77.00 284 ALA A O 1
ATOM 2237 N N . PRO A 1 285 ? -2.254 16.500 -7.752 1.00 80.62 285 PRO A N 1
ATOM 2238 C CA . PRO A 1 285 ? -3.305 15.934 -8.598 1.00 80.62 285 PRO A CA 1
ATOM 2239 C C . PRO A 1 285 ? -2.775 14.925 -9.626 1.00 80.62 285 PRO A C 1
ATOM 2241 O O . PRO A 1 285 ? -3.320 13.834 -9.742 1.00 80.62 285 PRO A O 1
ATOM 2244 N N . ALA A 1 286 ? -1.640 15.228 -10.265 1.00 82.56 286 ALA A N 1
ATOM 2245 C CA . ALA A 1 286 ? -0.976 14.343 -11.223 1.00 82.56 286 ALA A CA 1
ATOM 2246 C C . ALA A 1 286 ? -0.575 12.975 -10.630 1.00 82.56 286 ALA A C 1
ATOM 2248 O O . ALA A 1 286 ? -0.764 11.943 -11.270 1.00 82.56 286 ALA A O 1
ATOM 2249 N N . THR A 1 287 ? -0.057 12.941 -9.396 1.00 83.88 287 THR A N 1
ATOM 2250 C CA . THR A 1 287 ? 0.307 11.691 -8.705 1.00 83.88 287 THR A CA 1
ATOM 2251 C C . THR A 1 287 ? -0.931 10.846 -8.424 1.00 83.88 287 THR A C 1
ATOM 2253 O O . THR A 1 287 ? -0.933 9.640 -8.660 1.00 83.88 287 THR A O 1
ATOM 2256 N N . LEU A 1 288 ? -2.000 11.482 -7.943 1.00 85.06 288 LEU A N 1
ATOM 2257 C CA . LEU A 1 288 ? -3.257 10.810 -7.621 1.00 85.06 288 LEU A CA 1
ATOM 2258 C C . LEU A 1 288 ? -3.958 10.280 -8.881 1.00 85.06 288 LEU A C 1
ATOM 2260 O O . LEU A 1 288 ? -4.450 9.150 -8.890 1.00 85.06 288 LEU A O 1
ATOM 2264 N N . GLU A 1 289 ? -3.936 11.055 -9.966 1.00 85.19 289 GLU A N 1
ATOM 2265 C CA . GLU A 1 289 ? -4.409 10.633 -11.285 1.00 85.19 289 GLU A CA 1
ATOM 2266 C C . GLU A 1 289 ? -3.608 9.449 -11.829 1.00 85.19 289 GLU A C 1
ATOM 2268 O O . GLU A 1 289 ? -4.198 8.517 -12.376 1.00 85.19 289 GLU A O 1
ATOM 2273 N N . ALA A 1 290 ? -2.286 9.436 -11.642 1.00 88.00 290 ALA A N 1
ATOM 2274 C CA . ALA A 1 290 ? -1.458 8.310 -12.052 1.00 88.00 290 ALA A CA 1
ATOM 2275 C C . ALA A 1 290 ? -1.810 7.030 -11.271 1.00 88.00 290 ALA A C 1
ATOM 2277 O O . ALA A 1 290 ? -2.005 5.973 -11.873 1.00 88.00 290 ALA A O 1
ATOM 2278 N N . LEU A 1 291 ? -1.986 7.115 -9.948 1.00 85.69 291 LEU A N 1
ATOM 2279 C CA . LEU A 1 291 ? -2.426 5.972 -9.133 1.00 85.69 291 LEU A CA 1
ATOM 2280 C C . LEU A 1 291 ? -3.796 5.441 -9.592 1.00 85.69 291 LEU A C 1
ATOM 2282 O O . LEU A 1 291 ? -3.949 4.238 -9.805 1.00 85.69 291 LEU A O 1
ATOM 2286 N N . MET A 1 292 ? -4.769 6.319 -9.865 1.00 82.00 292 MET A N 1
ATOM 2287 C CA . MET A 1 292 ? -6.053 5.913 -10.466 1.00 82.00 292 MET A CA 1
ATOM 2288 C C . MET A 1 292 ? -5.905 5.306 -11.865 1.00 82.00 292 MET A C 1
ATOM 2290 O O . MET A 1 292 ? -6.641 4.381 -12.229 1.00 82.00 292 MET A O 1
ATOM 2294 N N . GLY A 1 293 ? -4.968 5.838 -12.653 1.00 80.81 293 GLY A N 1
ATOM 2295 C CA . GLY A 1 293 ? -4.622 5.392 -14.000 1.00 80.81 293 GLY A CA 1
ATOM 2296 C C . GLY A 1 293 ? -4.047 3.978 -14.055 1.00 80.81 293 GLY A C 1
ATOM 2297 O O . GLY A 1 293 ? -4.003 3.397 -15.138 1.00 80.81 293 GLY A O 1
ATOM 2298 N N . GLY A 1 294 ? -3.683 3.406 -12.903 1.00 82.06 294 GLY A N 1
ATOM 2299 C CA . GLY A 1 294 ? -3.159 2.050 -12.766 1.00 82.06 294 GLY A CA 1
ATOM 2300 C C . GLY A 1 294 ? -1.694 1.995 -12.339 1.00 82.06 294 GLY A C 1
ATOM 2301 O O . GLY A 1 294 ? -1.122 0.907 -12.344 1.00 82.06 294 GLY A O 1
ATOM 2302 N N . ALA A 1 295 ? -1.073 3.123 -11.969 1.00 88.19 295 ALA A N 1
ATOM 2303 C CA . ALA A 1 295 ? 0.265 3.085 -11.389 1.00 88.19 295 ALA A CA 1
ATOM 2304 C C . ALA A 1 295 ? 0.249 2.213 -10.128 1.00 88.19 295 ALA A C 1
ATOM 2306 O O . ALA A 1 295 ? -0.605 2.352 -9.254 1.00 88.19 295 ALA A O 1
ATOM 2307 N N . SER A 1 296 ? 1.200 1.291 -10.057 1.00 81.56 296 SER A N 1
ATOM 2308 C CA . SER A 1 296 ? 1.336 0.354 -8.952 1.00 81.56 296 SER A CA 1
ATOM 2309 C C . SER A 1 296 ? 1.877 1.065 -7.718 1.00 81.56 296 SER A C 1
ATOM 2311 O O . SER A 1 296 ? 1.374 0.842 -6.629 1.00 81.56 296 SER A O 1
ATOM 2313 N N . GLY A 1 297 ? 2.821 1.991 -7.879 1.00 79.88 297 GLY A N 1
ATOM 2314 C CA . GLY A 1 297 ? 3.346 2.798 -6.781 1.00 79.88 297 GLY A CA 1
ATOM 2315 C C . GLY A 1 297 ? 3.848 4.154 -7.256 1.00 79.88 297 GLY A C 1
ATOM 2316 O O . GLY A 1 297 ? 3.894 4.426 -8.457 1.00 79.88 297 GLY A O 1
ATOM 2317 N N . TYR A 1 298 ? 4.236 4.997 -6.303 1.00 85.06 298 TYR A N 1
ATOM 2318 C CA . TYR A 1 298 ? 4.853 6.289 -6.572 1.00 85.06 298 TYR A CA 1
ATOM 2319 C C . TYR A 1 298 ? 6.056 6.501 -5.654 1.00 85.06 298 TYR A C 1
ATOM 2321 O O . TYR A 1 298 ? 6.068 6.037 -4.515 1.00 85.06 298 TYR A O 1
ATOM 2329 N N . ILE A 1 299 ? 7.063 7.209 -6.155 1.00 82.12 299 ILE A N 1
ATOM 2330 C CA . ILE A 1 299 ? 8.282 7.555 -5.433 1.00 82.12 299 ILE A CA 1
ATOM 2331 C C . ILE A 1 299 ? 8.724 8.956 -5.855 1.00 82.12 299 ILE A C 1
ATOM 2333 O O . ILE A 1 299 ? 8.563 9.373 -7.004 1.00 82.12 299 ILE A O 1
ATOM 2337 N N . THR A 1 300 ? 9.298 9.700 -4.919 1.00 82.88 300 THR A N 1
ATOM 2338 C CA . THR A 1 300 ? 9.987 10.956 -5.211 1.00 82.88 300 THR A CA 1
ATOM 2339 C C . THR A 1 300 ? 11.351 10.704 -5.837 1.00 82.88 300 THR A C 1
ATOM 2341 O O . THR A 1 300 ? 12.096 9.829 -5.393 1.00 82.88 300 THR A O 1
ATOM 2344 N N . LYS A 1 301 ? 11.710 11.495 -6.855 1.00 86.81 301 LYS A N 1
ATOM 2345 C CA . LYS A 1 301 ? 13.078 11.474 -7.395 1.00 86.81 301 LYS A CA 1
ATOM 2346 C C . LYS A 1 301 ? 14.088 11.715 -6.256 1.00 86.81 301 LYS A C 1
ATOM 2348 O O . LYS A 1 301 ? 13.842 12.575 -5.403 1.00 86.81 301 LYS A O 1
ATOM 2353 N N . PRO A 1 302 ? 15.198 10.958 -6.213 1.00 79.81 302 PRO A N 1
ATOM 2354 C CA . PRO A 1 302 ? 16.124 11.023 -5.097 1.00 79.81 302 PRO A CA 1
ATOM 2355 C C . PRO A 1 302 ? 16.800 12.392 -5.042 1.00 79.81 302 PRO A C 1
ATOM 2357 O O . PRO A 1 302 ? 17.210 12.934 -6.066 1.00 79.81 302 PRO A O 1
ATOM 2360 N N . SER A 1 303 ? 16.926 12.964 -3.848 1.00 74.44 303 SER A N 1
ATOM 2361 C CA . SER A 1 303 ? 17.523 14.287 -3.662 1.00 74.44 303 SER A CA 1
ATOM 2362 C C . SER A 1 303 ? 18.422 14.318 -2.432 1.00 74.44 303 SER A C 1
ATOM 2364 O O . SER A 1 303 ? 18.149 13.665 -1.426 1.00 74.44 303 SER A O 1
ATOM 2366 N N . GLN A 1 304 ? 19.503 15.098 -2.509 1.00 60.50 304 GLN A N 1
ATOM 2367 C CA . GLN A 1 304 ? 20.422 15.317 -1.383 1.00 60.50 304 GLN A CA 1
ATOM 2368 C C . GLN A 1 304 ? 19.905 16.357 -0.378 1.00 60.50 304 GLN A C 1
ATOM 2370 O O . GLN A 1 304 ? 20.510 16.555 0.666 1.00 60.50 304 GLN A O 1
ATOM 2375 N N . VAL A 1 305 ? 18.800 17.038 -0.694 1.00 58.06 305 VAL A N 1
ATOM 2376 C CA . VAL A 1 305 ? 18.248 18.143 0.108 1.00 58.06 305 VAL A CA 1
ATOM 2377 C C . VAL A 1 305 ? 17.391 17.623 1.281 1.00 58.06 305 VAL A C 1
ATOM 2379 O O . VAL A 1 305 ? 16.986 18.393 2.146 1.00 58.06 305 VAL A O 1
ATOM 2382 N N . GLY A 1 306 ? 17.120 16.314 1.335 1.00 60.03 306 GLY A N 1
ATOM 2383 C CA . GLY A 1 306 ? 16.343 15.670 2.397 1.00 60.03 306 GLY A CA 1
ATOM 2384 C C . GLY A 1 306 ? 17.174 15.187 3.593 1.00 60.03 306 GLY A C 1
ATOM 2385 O O . GLY A 1 306 ? 18.396 15.105 3.543 1.00 60.03 306 GLY A O 1
ATOM 2386 N N . THR A 1 307 ? 16.483 14.807 4.670 1.00 59.25 307 THR A N 1
ATOM 2387 C CA . THR A 1 307 ? 17.070 14.206 5.887 1.00 59.25 307 THR A CA 1
ATOM 2388 C C . THR A 1 307 ? 17.407 12.718 5.736 1.00 59.25 307 THR A C 1
ATOM 2390 O O . THR A 1 307 ? 18.005 12.116 6.627 1.00 59.25 307 THR A O 1
ATOM 2393 N N . GLU A 1 308 ? 17.004 12.107 4.625 1.00 67.38 308 GLU A N 1
ATOM 2394 C CA . GLU A 1 308 ? 17.169 10.686 4.343 1.00 67.38 308 GLU A CA 1
ATOM 2395 C C . GLU A 1 308 ? 18.439 10.418 3.523 1.00 67.38 308 GLU A C 1
ATOM 2397 O O . GLU A 1 308 ? 18.693 11.096 2.525 1.00 67.38 308 GLU A O 1
ATOM 2402 N N . SER A 1 309 ? 19.211 9.393 3.904 1.00 75.94 309 SER A N 1
ATOM 2403 C CA . SER A 1 309 ? 20.425 8.998 3.184 1.00 75.94 309 SER A CA 1
ATOM 2404 C C . SER A 1 309 ? 20.115 8.522 1.758 1.00 75.94 309 SER A C 1
ATOM 2406 O O . SER A 1 309 ? 19.062 7.948 1.477 1.00 75.94 309 SER A O 1
ATOM 2408 N N . LEU A 1 310 ? 21.066 8.711 0.838 1.00 78.44 310 LEU A N 1
ATOM 2409 C CA . LEU A 1 310 ? 20.944 8.206 -0.537 1.00 78.44 310 LEU A CA 1
ATOM 2410 C C . LEU A 1 310 ? 20.816 6.676 -0.600 1.00 78.44 310 LEU A C 1
ATOM 2412 O O . LEU A 1 310 ? 20.242 6.151 -1.552 1.00 78.44 310 LEU A O 1
ATOM 2416 N N . GLU A 1 311 ? 21.358 5.966 0.389 1.00 72.88 311 GLU A N 1
ATOM 2417 C CA . GLU A 1 311 ? 21.228 4.512 0.517 1.00 72.88 311 GLU A CA 1
ATOM 2418 C C . GLU A 1 311 ? 19.791 4.114 0.846 1.00 72.88 311 GLU A C 1
ATOM 2420 O O . GLU A 1 311 ? 19.226 3.287 0.138 1.00 72.88 311 GLU A O 1
ATOM 2425 N N . ASN A 1 312 ? 19.151 4.775 1.813 1.00 70.38 312 ASN A N 1
ATOM 2426 C CA . ASN A 1 312 ? 17.751 4.511 2.152 1.00 70.38 312 ASN A CA 1
ATOM 2427 C C . ASN A 1 312 ? 16.815 4.847 0.980 1.00 70.38 312 ASN A C 1
ATOM 2429 O O . ASN A 1 312 ? 15.910 4.078 0.658 1.00 70.38 312 ASN A O 1
ATOM 2433 N N . GLN A 1 313 ? 17.080 5.952 0.272 1.00 77.62 313 GLN A N 1
ATOM 2434 C CA . GLN A 1 313 ? 16.336 6.302 -0.943 1.00 77.62 313 GLN A CA 1
ATOM 2435 C C . GLN A 1 313 ? 16.491 5.228 -2.031 1.00 77.62 313 GLN A C 1
ATOM 2437 O O . GLN A 1 313 ? 15.507 4.855 -2.673 1.00 77.62 313 GLN A O 1
ATOM 2442 N N . GLN A 1 314 ? 17.707 4.704 -2.229 1.00 83.19 314 GLN A N 1
ATOM 2443 C CA . GLN A 1 314 ? 17.958 3.615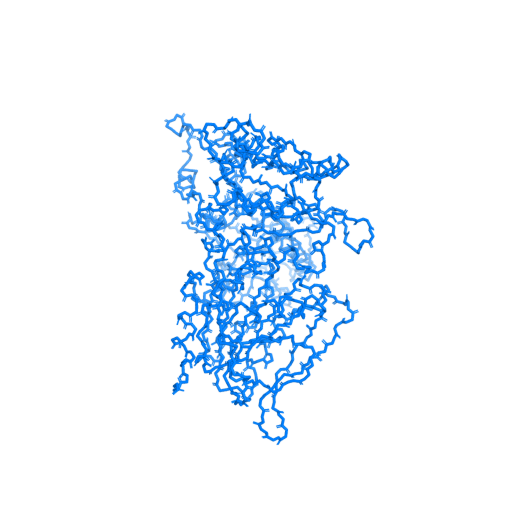 -3.174 1.00 83.19 314 GLN A CA 1
ATOM 2444 C C . GLN A 1 314 ? 17.213 2.339 -2.774 1.00 83.19 314 GLN A C 1
ATOM 2446 O O . GLN A 1 314 ? 16.564 1.736 -3.627 1.00 83.19 314 GLN A O 1
ATOM 2451 N N . GLN A 1 315 ? 17.267 1.955 -1.499 1.00 72.12 315 GLN A N 1
ATOM 2452 C CA . GLN A 1 315 ? 16.560 0.784 -0.985 1.00 72.12 315 GLN A CA 1
ATOM 2453 C C . GLN A 1 315 ? 15.047 0.920 -1.167 1.00 72.12 315 GLN A C 1
ATOM 2455 O O . GLN A 1 315 ? 14.409 -0.022 -1.627 1.00 72.12 315 GLN A O 1
ATOM 2460 N N . ARG A 1 316 ? 14.469 2.102 -0.910 1.00 75.62 316 ARG A N 1
ATOM 2461 C CA . ARG A 1 316 ? 13.042 2.361 -1.161 1.00 75.62 316 ARG A CA 1
ATOM 2462 C C . ARG A 1 316 ? 12.680 2.205 -2.637 1.00 75.62 316 ARG A C 1
ATOM 2464 O O . ARG A 1 316 ? 11.652 1.597 -2.946 1.00 75.62 316 ARG A O 1
ATOM 2471 N N . ILE A 1 317 ? 13.500 2.747 -3.543 1.00 83.88 317 ILE A N 1
ATOM 2472 C CA . ILE A 1 317 ? 13.290 2.611 -4.993 1.00 83.88 317 ILE A CA 1
ATOM 2473 C C . ILE A 1 317 ? 13.330 1.137 -5.393 1.00 83.88 317 ILE A C 1
ATOM 2475 O O . ILE A 1 317 ? 12.375 0.651 -5.994 1.00 83.88 317 ILE A O 1
ATOM 2479 N N . ALA A 1 318 ? 14.383 0.418 -5.004 1.00 79.31 318 ALA A N 1
ATOM 2480 C CA . ALA A 1 318 ? 14.531 -1.008 -5.273 1.00 79.31 318 ALA A CA 1
ATOM 2481 C C . ALA A 1 318 ? 13.341 -1.814 -4.726 1.00 79.31 318 ALA A C 1
ATOM 2483 O O . ALA A 1 318 ? 12.669 -2.502 -5.490 1.00 79.31 318 ALA A O 1
ATOM 2484 N N . LYS A 1 319 ? 12.998 -1.651 -3.442 1.00 74.56 319 LYS A N 1
ATOM 2485 C CA . LYS A 1 319 ? 11.878 -2.348 -2.787 1.00 74.56 319 LYS A CA 1
ATOM 2486 C C . LYS A 1 319 ? 10.555 -2.110 -3.516 1.00 74.56 319 LYS A C 1
ATOM 2488 O O . LYS A 1 319 ? 9.846 -3.058 -3.840 1.00 74.56 319 LYS A O 1
ATOM 2493 N N . THR A 1 320 ? 10.244 -0.858 -3.849 1.00 76.88 320 THR A N 1
ATOM 2494 C CA . THR A 1 320 ? 8.987 -0.509 -4.533 1.00 76.88 320 THR A CA 1
ATOM 2495 C C . THR A 1 320 ? 8.921 -1.085 -5.949 1.00 76.88 320 THR A C 1
ATOM 2497 O O . THR A 1 320 ? 7.873 -1.579 -6.363 1.00 76.88 320 THR A O 1
ATOM 2500 N N . VAL A 1 321 ? 10.028 -1.037 -6.699 1.00 84.31 321 VAL A N 1
ATOM 2501 C CA . VAL A 1 321 ? 10.107 -1.589 -8.062 1.00 84.31 321 VAL A CA 1
ATOM 2502 C C . VAL A 1 321 ? 10.014 -3.117 -8.040 1.00 84.31 321 VAL A C 1
ATOM 2504 O O . VAL A 1 321 ? 9.285 -3.686 -8.853 1.00 84.31 321 VAL A O 1
ATOM 2507 N N . LEU A 1 322 ? 10.667 -3.774 -7.076 1.00 77.62 322 LEU A N 1
ATOM 2508 C CA . LEU A 1 322 ? 10.565 -5.219 -6.861 1.00 77.62 322 LEU A CA 1
ATOM 2509 C C . LEU A 1 322 ? 9.118 -5.630 -6.569 1.00 77.62 322 LEU A C 1
ATOM 2511 O O . LEU A 1 322 ? 8.572 -6.478 -7.271 1.00 77.62 322 LEU A O 1
ATOM 2515 N N . MET A 1 323 ? 8.475 -4.974 -5.601 1.00 71.19 323 MET A N 1
ATOM 2516 C CA . MET A 1 323 ? 7.077 -5.232 -5.242 1.00 71.19 323 MET A CA 1
ATOM 2517 C C . MET A 1 323 ? 6.134 -5.025 -6.432 1.00 71.19 323 MET A C 1
ATOM 2519 O O . MET A 1 323 ? 5.275 -5.861 -6.704 1.00 71.19 323 MET A O 1
ATOM 2523 N N . ALA A 1 324 ? 6.316 -3.939 -7.189 1.00 78.81 324 ALA A N 1
ATOM 2524 C CA . ALA A 1 324 ? 5.493 -3.656 -8.360 1.00 78.81 324 ALA A CA 1
ATOM 2525 C C . ALA A 1 324 ? 5.640 -4.719 -9.453 1.00 78.81 324 ALA A C 1
ATOM 2527 O O . ALA A 1 324 ? 4.629 -5.109 -10.032 1.00 78.81 324 ALA A O 1
ATOM 2528 N N . SER A 1 325 ? 6.854 -5.230 -9.695 1.00 75.75 325 SER A N 1
ATOM 2529 C CA . SER A 1 325 ? 7.107 -6.259 -10.719 1.00 75.75 325 SER A CA 1
ATOM 2530 C C . SER A 1 325 ? 6.340 -7.568 -10.497 1.00 75.75 325 SER A C 1
ATOM 2532 O O . SER A 1 325 ? 6.130 -8.336 -11.431 1.00 75.75 325 SER A O 1
ATOM 2534 N N . GLN A 1 326 ? 5.875 -7.806 -9.272 1.00 65.69 326 GLN A N 1
ATOM 2535 C CA . GLN A 1 326 ? 5.165 -9.027 -8.888 1.00 65.69 326 GLN A CA 1
ATOM 2536 C C . GLN A 1 326 ? 3.649 -8.865 -8.881 1.00 65.69 326 GLN A C 1
ATOM 2538 O O . GLN A 1 326 ? 2.901 -9.843 -8.770 1.00 65.69 326 GLN A O 1
ATOM 2543 N N . VAL A 1 327 ? 3.157 -7.636 -9.036 1.00 63.72 327 VAL A N 1
ATOM 2544 C CA . VAL A 1 327 ? 1.725 -7.406 -9.162 1.00 63.72 327 VAL A CA 1
ATOM 2545 C C . VAL A 1 327 ? 1.269 -7.903 -10.523 1.00 63.72 327 VAL A C 1
ATOM 2547 O O . VAL A 1 327 ? 1.559 -7.313 -11.560 1.00 63.72 327 VAL A O 1
ATOM 2550 N N . GLY A 1 328 ? 0.487 -8.982 -10.524 1.00 59.91 328 GLY A N 1
ATOM 2551 C CA . GLY A 1 328 ? -0.142 -9.472 -11.747 1.00 59.91 328 GLY A CA 1
ATOM 2552 C C . GLY A 1 328 ? -0.940 -8.364 -12.448 1.00 59.91 328 GLY A C 1
ATOM 2553 O O . GLY A 1 328 ? -1.807 -7.737 -11.844 1.00 59.91 328 GLY A O 1
ATOM 2554 N N . LEU A 1 329 ? -0.693 -8.160 -13.744 1.00 58.12 329 LEU A N 1
ATOM 2555 C CA . LEU A 1 329 ? -1.298 -7.110 -14.581 1.00 58.12 329 LEU A CA 1
ATOM 2556 C C . LEU A 1 329 ? -2.829 -7.060 -14.561 1.00 58.12 329 LEU A C 1
ATOM 2558 O O . LEU A 1 329 ? -3.417 -5.990 -14.688 1.00 58.12 329 LEU A O 1
ATOM 2562 N N . ALA A 1 330 ? -3.491 -8.201 -14.348 1.00 49.19 330 ALA A N 1
ATOM 2563 C CA . ALA A 1 330 ? -4.942 -8.258 -14.162 1.00 49.19 330 ALA A CA 1
ATOM 2564 C C . ALA A 1 330 ? -5.435 -7.425 -12.957 1.00 49.19 330 ALA A C 1
ATOM 2566 O O . ALA A 1 330 ? -6.619 -7.095 -12.891 1.00 49.19 330 ALA A O 1
ATOM 2567 N N . LYS A 1 331 ? -4.532 -7.082 -12.027 1.00 48.78 331 LYS A N 1
ATOM 2568 C CA . LYS A 1 331 ? -4.769 -6.319 -10.793 1.00 48.78 331 LYS A CA 1
ATOM 2569 C C . LYS A 1 331 ? -4.339 -4.859 -10.897 1.00 48.78 331 LYS A C 1
ATOM 2571 O O . LYS A 1 331 ? -4.937 -4.021 -10.232 1.00 48.78 331 LYS A O 1
ATOM 2576 N N . ALA A 1 332 ? -3.382 -4.536 -11.770 1.00 52.31 332 ALA A N 1
ATOM 2577 C CA . ALA A 1 332 ? -3.047 -3.163 -12.162 1.00 52.31 332 ALA A CA 1
ATOM 2578 C C . ALA A 1 332 ? -4.127 -2.589 -13.104 1.00 52.31 332 ALA A C 1
ATOM 2580 O O . ALA A 1 332 ? -3.856 -2.049 -14.174 1.00 52.31 332 ALA A O 1
ATOM 2581 N N . ARG A 1 333 ? -5.400 -2.779 -12.739 1.00 57.84 333 ARG A N 1
ATOM 2582 C CA . ARG A 1 333 ? -6.543 -2.282 -13.492 1.00 57.84 333 ARG A CA 1
ATOM 2583 C C . ARG A 1 333 ? -6.839 -0.866 -13.051 1.00 57.84 333 ARG A C 1
ATOM 2585 O O . ARG A 1 333 ? -6.919 -0.569 -11.863 1.00 57.84 333 ARG A O 1
ATOM 2592 N N . ARG A 1 334 ? -7.081 -0.018 -14.045 1.00 61.09 334 ARG A N 1
ATOM 2593 C CA . ARG A 1 334 ? -7.585 1.332 -13.843 1.00 61.09 334 ARG A CA 1
ATOM 2594 C C . ARG A 1 334 ? -8.792 1.307 -12.907 1.00 61.09 334 ARG A C 1
ATOM 2596 O O . ARG A 1 334 ? -9.771 0.598 -13.168 1.00 61.09 334 ARG A O 1
ATOM 2603 N N . ILE A 1 335 ? -8.731 2.112 -11.853 1.00 64.31 335 ILE A N 1
ATOM 2604 C CA . ILE A 1 335 ? -9.862 2.304 -10.952 1.00 64.31 335 ILE A CA 1
ATOM 2605 C C . ILE A 1 335 ? -10.887 3.113 -11.741 1.00 64.31 335 ILE A C 1
ATOM 2607 O O . ILE A 1 335 ? -10.655 4.277 -12.072 1.00 64.31 335 ILE A O 1
ATOM 2611 N N . LYS A 1 336 ? -12.003 2.484 -12.127 1.00 58.34 336 LYS A N 1
ATOM 2612 C CA . LYS A 1 336 ? -13.095 3.216 -12.771 1.00 58.34 336 LYS A CA 1
ATOM 2613 C C . LYS A 1 336 ? -13.707 4.143 -11.718 1.00 58.34 336 LYS A C 1
ATOM 2615 O O . LYS A 1 336 ? -14.235 3.622 -10.734 1.00 58.34 336 LYS A O 1
ATOM 2620 N N . PRO A 1 337 ? -13.669 5.473 -11.900 1.00 52.16 337 PRO A N 1
ATOM 2621 C CA . PRO A 1 337 ? -14.364 6.366 -10.990 1.00 52.16 337 PRO A CA 1
ATOM 2622 C C . PRO A 1 337 ? -15.855 6.027 -11.033 1.00 52.16 337 PRO A C 1
ATOM 2624 O O . PRO A 1 337 ? -16.482 6.087 -12.093 1.00 52.16 337 PRO A O 1
ATOM 2627 N N . LYS A 1 338 ? -16.440 5.663 -9.889 1.00 53.19 338 LYS A N 1
ATOM 2628 C CA . LYS A 1 338 ? -17.883 5.819 -9.717 1.00 53.19 338 LYS A CA 1
ATOM 2629 C C . LYS A 1 338 ? -18.111 7.315 -9.559 1.00 53.19 338 LYS A C 1
ATOM 2631 O O . LYS A 1 338 ? -17.864 7.853 -8.488 1.00 53.19 338 LYS A O 1
ATOM 2636 N N . SER A 1 339 ? -18.535 7.997 -10.621 1.00 49.50 339 SER A N 1
ATOM 2637 C CA . SER A 1 339 ? -19.047 9.356 -10.467 1.00 49.50 339 SER A CA 1
ATOM 2638 C C . SER A 1 339 ? -20.383 9.259 -9.731 1.00 49.50 339 SER A C 1
ATOM 2640 O O . SER A 1 339 ? -21.411 8.954 -10.339 1.00 49.50 339 SER A O 1
ATOM 2642 N N . SER A 1 340 ? -20.384 9.457 -8.417 1.00 50.12 340 SER A N 1
ATOM 2643 C CA . SER A 1 340 ? -21.616 9.752 -7.697 1.00 50.12 340 SER A CA 1
ATOM 2644 C C . SER A 1 340 ? -22.048 11.163 -8.105 1.00 50.12 340 SER A C 1
ATOM 2646 O O . SER A 1 340 ? -21.478 12.165 -7.686 1.00 50.12 340 SER A O 1
ATOM 2648 N N . THR A 1 341 ? -23.040 11.257 -8.991 1.00 48.03 341 THR A N 1
ATOM 2649 C CA . THR A 1 341 ? -23.662 12.537 -9.377 1.00 48.03 341 THR A CA 1
ATOM 2650 C C . THR A 1 341 ? -24.436 13.178 -8.223 1.00 48.03 341 THR A C 1
ATOM 2652 O O . THR A 1 341 ? -24.701 14.375 -8.251 1.00 48.03 341 THR A O 1
ATOM 2655 N N . GLU A 1 342 ? -24.740 12.416 -7.172 1.00 53.34 342 GLU A N 1
ATOM 2656 C CA . GLU A 1 342 ? -25.269 12.928 -5.912 1.00 53.34 342 GLU A CA 1
ATOM 2657 C C . GLU A 1 342 ? -24.146 12.999 -4.875 1.00 53.34 342 GLU A C 1
ATOM 2659 O O . GLU A 1 342 ? -23.732 11.978 -4.318 1.00 53.34 342 GLU A O 1
ATOM 2664 N N . LYS A 1 343 ? -23.659 14.216 -4.595 1.00 51.47 343 LYS A N 1
ATOM 2665 C CA . LYS A 1 343 ? -22.817 14.464 -3.417 1.00 51.47 343 LYS A CA 1
ATOM 2666 C C . LYS A 1 343 ? -23.521 13.896 -2.186 1.00 51.47 343 LYS A C 1
ATOM 2668 O O . LYS A 1 343 ? -24.719 14.114 -1.994 1.00 51.47 343 LYS A O 1
ATOM 2673 N N . SER A 1 344 ? -22.786 13.152 -1.357 1.00 52.72 344 SER A N 1
ATOM 2674 C CA . SER A 1 344 ? -23.331 12.663 -0.093 1.00 52.72 344 SER A CA 1
ATOM 2675 C C . SER A 1 344 ? -23.848 13.853 0.731 1.00 52.72 344 SER A C 1
ATOM 2677 O O . SER A 1 344 ? -23.214 14.909 0.773 1.00 52.72 344 SER A O 1
ATOM 2679 N N . ALA A 1 345 ? -25.031 13.712 1.338 1.00 55.78 345 ALA A N 1
ATOM 2680 C CA . ALA A 1 345 ? -25.457 14.639 2.379 1.00 55.78 345 ALA A CA 1
ATOM 2681 C C . ALA A 1 345 ? -24.368 14.633 3.457 1.00 55.78 345 ALA A C 1
ATOM 2683 O O . ALA A 1 345 ? -23.852 13.558 3.781 1.00 55.78 345 ALA A O 1
ATOM 2684 N N . GLN A 1 346 ? -23.979 15.809 3.960 1.00 65.56 346 GLN A N 1
ATOM 2685 C CA . GLN A 1 346 ? -22.917 15.877 4.959 1.00 65.56 346 GLN A CA 1
ATOM 2686 C C . GLN A 1 346 ? -23.263 14.958 6.137 1.00 65.56 346 GLN A C 1
ATOM 2688 O O . GLN A 1 346 ? -24.423 14.897 6.544 1.00 65.56 346 GLN A O 1
ATOM 2693 N N . PRO A 1 347 ? -22.290 14.217 6.689 1.00 72.81 347 PRO A N 1
ATOM 2694 C CA . PRO A 1 347 ? -22.553 13.402 7.860 1.00 72.81 347 PRO A CA 1
ATOM 2695 C C . PRO A 1 347 ? -23.002 14.323 9.005 1.00 72.81 347 PRO A C 1
ATOM 2697 O O . PRO A 1 347 ? -22.266 15.220 9.431 1.00 72.81 347 PRO A O 1
ATOM 2700 N N . GLU A 1 348 ? -24.236 14.138 9.475 1.00 75.12 348 GLU A N 1
ATOM 2701 C CA . GLU A 1 348 ? -24.844 14.968 10.525 1.00 75.12 348 GLU A CA 1
ATOM 2702 C C . GLU A 1 348 ? -24.937 14.244 11.871 1.00 75.12 348 GLU A C 1
ATOM 2704 O O . GLU A 1 348 ? -24.713 14.874 12.902 1.00 75.12 348 GLU A O 1
ATOM 2709 N N . GLU A 1 349 ? -25.162 12.927 11.866 1.00 89.44 349 GLU A N 1
ATOM 2710 C CA . GLU A 1 349 ? -25.336 12.130 13.084 1.00 89.44 349 GLU A CA 1
ATOM 2711 C C . GLU A 1 349 ? -24.014 11.710 13.743 1.00 89.44 349 GLU A C 1
ATOM 2713 O O . GLU A 1 349 ? -23.144 11.098 13.110 1.00 89.44 349 GLU A O 1
ATOM 2718 N N . ASP A 1 350 ? -23.913 11.965 15.049 1.00 92.44 350 ASP A N 1
ATOM 2719 C CA . ASP A 1 350 ? -22.828 11.482 15.906 1.00 92.44 350 ASP A CA 1
ATOM 2720 C C . ASP A 1 350 ? -22.835 9.941 15.991 1.00 92.44 350 ASP A C 1
ATOM 2722 O O . ASP A 1 350 ? -23.878 9.288 15.874 1.00 92.44 350 ASP A O 1
ATOM 2726 N N . THR A 1 351 ? -21.664 9.337 16.217 1.00 93.94 351 THR A N 1
ATOM 2727 C CA . THR A 1 351 ? -21.536 7.880 16.366 1.00 93.94 351 THR A CA 1
ATOM 2728 C C . THR A 1 351 ? -20.631 7.465 17.512 1.00 93.94 351 THR A C 1
ATOM 2730 O O . THR A 1 351 ? -19.750 8.202 17.947 1.00 93.94 351 THR A O 1
ATOM 2733 N N . ARG A 1 352 ? -20.838 6.230 17.965 1.00 95.12 352 ARG A N 1
ATOM 2734 C CA . ARG A 1 352 ? -19.982 5.513 18.915 1.00 95.12 352 ARG A CA 1
ATOM 2735 C C . ARG A 1 352 ? -19.368 4.257 18.280 1.00 95.12 352 ARG A C 1
ATOM 2737 O O . ARG A 1 352 ? -18.798 3.431 18.980 1.00 95.12 352 ARG A O 1
ATOM 2744 N N . LYS A 1 353 ? -19.480 4.096 16.956 1.00 96.81 353 LYS A N 1
ATOM 2745 C CA . LYS A 1 353 ? -18.904 2.980 16.194 1.00 96.81 353 LYS A CA 1
ATOM 2746 C C . LYS A 1 353 ? -17.773 3.476 15.294 1.00 96.81 353 LYS A C 1
ATOM 2748 O O . LYS A 1 353 ? -17.932 4.499 14.620 1.00 96.81 353 LYS A O 1
ATOM 2753 N N . LEU A 1 354 ? -16.656 2.750 15.265 1.00 98.00 354 LEU A N 1
ATOM 2754 C CA . LEU A 1 354 ? -15.432 3.178 14.581 1.00 98.00 354 LEU A CA 1
ATOM 2755 C C . LEU A 1 354 ? -14.776 2.045 13.778 1.00 98.00 354 LEU A C 1
ATOM 2757 O O . LEU A 1 354 ? -14.529 0.969 14.307 1.00 98.00 354 LEU A O 1
ATOM 2761 N N . VAL A 1 355 ? -14.419 2.305 12.523 1.00 98.44 355 VAL A N 1
ATOM 2762 C CA . VAL A 1 355 ? -13.472 1.484 11.754 1.00 98.44 355 VAL A CA 1
ATOM 2763 C C . VAL A 1 355 ? -12.096 2.132 11.856 1.00 98.44 355 VAL A C 1
ATOM 2765 O O . VAL A 1 355 ? -11.932 3.265 11.411 1.00 98.44 355 VAL A O 1
ATOM 2768 N N . CYS A 1 356 ? -11.111 1.427 12.401 1.00 98.38 356 CYS A N 1
ATOM 2769 C CA . CYS A 1 356 ? -9.722 1.878 12.448 1.00 98.38 356 CYS A CA 1
ATOM 2770 C C . CYS A 1 356 ? -8.942 1.235 11.299 1.00 98.38 356 CYS A C 1
ATOM 2772 O O . CYS A 1 356 ? -8.789 0.014 11.271 1.00 98.38 356 CYS A O 1
ATOM 2774 N N . VAL A 1 357 ? -8.443 2.042 10.365 1.00 98.31 357 VAL A N 1
ATOM 2775 C CA . VAL A 1 357 ? -7.695 1.589 9.187 1.00 98.31 357 VAL A CA 1
ATOM 2776 C C . VAL A 1 357 ? -6.229 1.987 9.322 1.00 98.31 357 VAL A C 1
ATOM 2778 O O . VAL A 1 357 ? -5.914 3.164 9.495 1.00 98.31 357 VAL A O 1
ATOM 2781 N N . ALA A 1 358 ? -5.340 1.007 9.207 1.00 97.06 358 ALA A N 1
ATOM 2782 C CA . ALA A 1 358 ? -3.893 1.177 9.219 1.00 97.06 358 ALA A CA 1
ATOM 2783 C C . ALA A 1 358 ? -3.308 0.853 7.841 1.00 97.06 358 ALA A C 1
ATOM 2785 O O . ALA A 1 358 ? -3.611 -0.201 7.277 1.00 97.06 358 ALA A O 1
ATOM 2786 N N . THR A 1 359 ? -2.476 1.744 7.301 1.00 94.44 359 THR A N 1
ATOM 2787 C CA . THR A 1 359 ? -1.868 1.578 5.975 1.00 94.44 359 THR A CA 1
ATOM 2788 C C . THR A 1 359 ? -0.601 2.428 5.830 1.00 94.44 359 THR A C 1
ATOM 2790 O O . THR A 1 359 ? -0.347 3.294 6.665 1.00 94.44 359 THR A O 1
ATOM 2793 N N . SER A 1 360 ? 0.156 2.216 4.750 1.00 87.38 360 SER A N 1
ATOM 2794 C CA . SER A 1 360 ? 1.276 3.088 4.338 1.00 87.38 360 SER A CA 1
ATOM 2795 C C . SER A 1 360 ? 1.107 3.572 2.893 1.00 87.38 360 SER A C 1
ATOM 2797 O O . SER A 1 360 ? 0.121 3.248 2.234 1.00 87.38 360 SER A O 1
ATOM 2799 N N . SER A 1 361 ? 2.045 4.355 2.372 1.00 79.75 361 SER A N 1
ATOM 2800 C CA . SER A 1 361 ? 1.934 5.005 1.070 1.00 79.75 361 SER A CA 1
ATOM 2801 C C . SER A 1 361 ? 2.128 4.003 -0.063 1.00 79.75 361 SER A C 1
ATOM 2803 O O . SER A 1 361 ? 1.290 3.910 -0.964 1.00 79.75 361 SER A O 1
ATOM 2805 N N . VAL A 1 362 ? 3.198 3.201 -0.006 1.00 75.31 362 VAL A N 1
ATOM 2806 C CA . VAL A 1 362 ? 3.479 2.178 -1.025 1.00 75.31 362 VAL A CA 1
ATOM 2807 C C . VAL A 1 362 ? 2.421 1.076 -0.954 1.00 75.31 362 VAL A C 1
ATOM 2809 O O . VAL A 1 362 ? 2.362 0.308 0.002 1.00 75.31 362 VAL A O 1
ATOM 2812 N N . GLY A 1 363 ? 1.564 1.006 -1.973 1.00 77.62 363 GLY A N 1
ATOM 2813 C CA . GLY A 1 363 ? 0.485 0.020 -2.083 1.00 77.62 363 GLY A CA 1
ATOM 2814 C C . GLY A 1 363 ? -0.758 0.331 -1.253 1.00 77.62 363 GLY A C 1
ATOM 2815 O O . GLY A 1 363 ? -1.859 -0.061 -1.631 1.00 77.62 363 GLY A O 1
ATOM 2816 N N . GLY A 1 364 ? -0.618 1.069 -0.158 1.00 87.56 364 GLY A N 1
ATOM 2817 C CA . GLY A 1 364 ? -1.753 1.397 0.692 1.00 87.56 364 GLY A CA 1
ATOM 2818 C C . GLY A 1 364 ? -2.622 2.536 0.174 1.00 87.56 364 GLY A C 1
ATOM 2819 O O . GLY A 1 364 ? -3.841 2.466 0.315 1.00 87.56 364 GLY A O 1
ATOM 2820 N N . LEU A 1 365 ? -2.065 3.539 -0.520 1.00 88.12 365 LEU A N 1
ATOM 2821 C CA . LEU A 1 365 ? -2.906 4.564 -1.165 1.00 88.12 365 LEU A CA 1
ATOM 2822 C C . LEU A 1 365 ? -3.777 3.958 -2.266 1.00 88.12 365 LEU A C 1
ATOM 2824 O O . LEU A 1 365 ? -4.961 4.278 -2.360 1.00 88.12 365 LEU A O 1
ATOM 2828 N N . THR A 1 366 ? -3.214 3.056 -3.075 1.00 84.69 366 THR A N 1
ATOM 2829 C CA . THR A 1 366 ? -3.975 2.346 -4.110 1.00 84.69 366 THR A CA 1
ATOM 2830 C C . THR A 1 366 ? -5.016 1.425 -3.483 1.00 84.69 366 THR A C 1
ATOM 2832 O O . THR A 1 366 ? -6.152 1.394 -3.960 1.00 84.69 366 THR A O 1
ATOM 2835 N N . ALA A 1 367 ? -4.688 0.755 -2.371 1.00 89.44 367 ALA A N 1
ATOM 2836 C CA . ALA A 1 367 ? -5.658 -0.019 -1.601 1.00 89.44 367 ALA A CA 1
ATOM 2837 C C . ALA A 1 367 ? -6.807 0.861 -1.078 1.00 89.44 367 ALA A C 1
ATOM 2839 O O . ALA A 1 367 ? -7.970 0.507 -1.262 1.00 89.44 367 ALA A O 1
ATOM 2840 N N . LEU A 1 368 ? -6.517 2.040 -0.514 1.00 92.69 368 LEU A N 1
ATOM 2841 C CA . LEU A 1 368 ? -7.527 2.996 -0.042 1.00 92.69 368 LEU A CA 1
ATOM 2842 C C . LEU A 1 368 ? -8.431 3.515 -1.167 1.00 92.69 368 LEU A C 1
ATOM 2844 O O . LEU A 1 368 ? -9.647 3.592 -0.980 1.00 92.69 368 LEU A O 1
ATOM 2848 N N . MET A 1 369 ? -7.863 3.822 -2.338 1.00 89.19 369 MET A N 1
ATOM 2849 C CA . MET A 1 369 ? -8.620 4.263 -3.518 1.00 89.19 369 MET A CA 1
ATOM 2850 C C . MET A 1 369 ? -9.582 3.191 -4.054 1.00 89.19 369 MET A C 1
ATOM 2852 O O . MET A 1 369 ? -10.538 3.530 -4.744 1.00 89.19 369 MET A O 1
ATOM 2856 N N . GLN A 1 370 ? -9.358 1.909 -3.755 1.00 87.88 370 GLN A N 1
ATOM 2857 C CA . GLN A 1 370 ? -10.285 0.821 -4.094 1.00 87.88 370 GLN A CA 1
ATOM 2858 C C . GLN A 1 370 ? -11.254 0.518 -2.945 1.00 87.88 370 GLN A C 1
ATOM 2860 O O . GLN A 1 370 ? -12.435 0.252 -3.168 1.00 87.88 370 GLN A O 1
ATOM 2865 N N . PHE A 1 371 ? -10.755 0.586 -1.712 1.00 93.25 371 PHE A N 1
ATOM 2866 C CA . PHE A 1 371 ? -11.471 0.234 -0.495 1.00 93.25 371 PHE A CA 1
ATOM 2867 C C . PHE A 1 371 ? -12.575 1.235 -0.134 1.00 93.25 371 PHE A C 1
ATOM 2869 O O . PHE A 1 371 ? -13.724 0.837 0.062 1.00 93.25 371 PHE A O 1
ATOM 2876 N N . LEU A 1 372 ? -12.263 2.534 -0.061 1.00 93.88 372 LEU A N 1
ATOM 2877 C CA . LEU A 1 372 ? -13.226 3.543 0.398 1.00 93.88 372 LEU A CA 1
ATOM 2878 C C . LEU A 1 372 ? -14.436 3.695 -0.542 1.00 93.88 372 LEU A C 1
ATOM 2880 O O . LEU A 1 372 ? -15.561 3.742 -0.038 1.00 93.88 372 LEU A O 1
ATOM 2884 N N . PRO A 1 373 ? -14.285 3.673 -1.884 1.00 91.00 373 PRO A N 1
ATOM 2885 C CA . PRO A 1 373 ? -15.437 3.706 -2.791 1.00 91.00 373 PRO A CA 1
ATOM 2886 C C . PRO A 1 373 ? -16.319 2.451 -2.743 1.00 91.00 373 PRO A C 1
ATOM 2888 O O . PRO A 1 373 ? -17.465 2.483 -3.205 1.00 91.00 373 PRO A O 1
ATOM 2891 N N . ALA A 1 374 ? -15.807 1.338 -2.209 1.00 91.69 374 ALA A N 1
ATOM 2892 C CA . ALA A 1 374 ? -16.578 0.116 -2.005 1.00 91.69 374 ALA A CA 1
ATOM 2893 C C . ALA A 1 374 ? -17.447 0.169 -0.735 1.00 91.69 374 ALA A C 1
ATOM 2895 O O . ALA A 1 374 ? -18.416 -0.588 -0.629 1.00 91.69 374 ALA A O 1
ATOM 2896 N N . LEU A 1 375 ? -17.156 1.075 0.207 1.00 93.06 375 LEU A N 1
ATOM 2897 C CA . LEU A 1 375 ? -17.982 1.260 1.397 1.00 93.06 375 LEU A CA 1
ATOM 2898 C C . LEU A 1 375 ? -19.328 1.918 1.033 1.00 93.06 375 LEU A C 1
ATOM 2900 O O . LEU A 1 375 ? -19.372 2.880 0.256 1.00 93.06 375 LEU A O 1
ATOM 2904 N N . PRO A 1 376 ? -20.451 1.420 1.580 1.00 91.19 376 PRO A N 1
ATOM 2905 C CA . PRO A 1 376 ? -21.770 1.966 1.288 1.00 91.19 376 PRO A CA 1
ATOM 2906 C C . PRO A 1 376 ? -22.013 3.280 2.039 1.00 91.19 376 PRO A C 1
ATOM 2908 O O . PRO A 1 376 ? -21.607 3.428 3.189 1.00 91.19 376 PRO A O 1
ATOM 2911 N N . LYS A 1 377 ? -22.797 4.186 1.439 1.00 89.69 377 LYS A N 1
ATOM 2912 C CA . LYS A 1 377 ? -23.249 5.441 2.078 1.00 89.69 377 LYS A CA 1
ATOM 2913 C C . LYS A 1 377 ? -23.974 5.210 3.415 1.00 89.69 377 LYS A C 1
ATOM 2915 O O . LYS A 1 377 ? -23.899 6.033 4.319 1.00 89.69 377 LYS A O 1
ATOM 2920 N N . THR A 1 378 ? -24.638 4.063 3.556 1.00 90.50 378 THR A N 1
ATOM 2921 C CA . THR A 1 378 ? -25.391 3.662 4.754 1.00 90.50 378 THR A CA 1
ATOM 2922 C C . THR A 1 378 ? -24.515 3.081 5.870 1.00 90.50 378 THR A C 1
ATOM 2924 O O . THR A 1 378 ? -25.055 2.507 6.810 1.00 90.50 378 THR A O 1
ATOM 2927 N N . LEU A 1 379 ? -23.180 3.151 5.788 1.00 93.31 379 LEU A N 1
ATOM 2928 C CA . LEU A 1 379 ? -22.293 2.617 6.829 1.00 93.31 379 LEU A CA 1
ATOM 2929 C C . LEU A 1 379 ? -22.621 3.241 8.198 1.00 93.31 379 LEU A C 1
ATOM 2931 O O . LEU A 1 379 ? -22.622 4.466 8.346 1.00 93.31 379 LEU A O 1
ATOM 2935 N N . ASP A 1 380 ? -22.888 2.413 9.210 1.00 93.94 380 ASP A N 1
ATOM 2936 C CA . ASP A 1 380 ? -23.245 2.859 10.566 1.00 93.94 380 ASP A CA 1
ATOM 2937 C C . ASP A 1 380 ? -22.014 3.061 11.469 1.00 93.94 380 ASP A C 1
ATOM 2939 O O . ASP A 1 380 ? -21.978 2.627 12.612 1.00 93.94 380 ASP A O 1
ATOM 2943 N N . ALA A 1 381 ? -20.956 3.688 10.956 1.00 96.00 381 ALA A N 1
ATOM 2944 C CA . ALA A 1 381 ? -19.746 3.997 11.721 1.00 96.00 381 ALA A CA 1
ATOM 2945 C C . ALA A 1 381 ? -18.966 5.146 11.093 1.00 96.00 381 ALA A C 1
ATOM 2947 O O . ALA A 1 381 ? -19.157 5.463 9.918 1.00 96.00 381 ALA A O 1
ATOM 2948 N N . ALA A 1 382 ? -18.080 5.752 11.877 1.00 97.38 382 ALA A N 1
ATOM 2949 C CA . ALA A 1 382 ? -16.994 6.563 11.346 1.00 97.38 382 ALA A CA 1
ATOM 2950 C C . ALA A 1 382 ? -15.846 5.654 10.891 1.00 97.38 382 ALA A C 1
ATOM 2952 O O . ALA A 1 382 ? -15.662 4.565 11.433 1.00 97.38 382 ALA A O 1
ATOM 2953 N N . VAL A 1 383 ? -15.046 6.114 9.935 1.00 98.25 383 VAL A N 1
ATOM 2954 C CA . VAL A 1 383 ? -13.802 5.460 9.516 1.00 98.25 383 VAL A CA 1
ATOM 2955 C C . VAL A 1 383 ? -12.647 6.394 9.849 1.00 98.25 383 VAL A C 1
ATOM 2957 O O . VAL A 1 383 ? -12.681 7.565 9.487 1.00 98.25 383 VAL A O 1
ATOM 2960 N N . PHE A 1 384 ? -11.627 5.902 10.538 1.00 98.44 384 PHE A N 1
ATOM 2961 C CA . PHE A 1 384 ? -10.417 6.655 10.847 1.00 98.44 384 PHE A CA 1
ATOM 2962 C C . PHE A 1 384 ? -9.219 5.939 10.238 1.00 98.44 384 PHE A C 1
ATOM 2964 O O . PHE A 1 384 ? -8.947 4.787 10.564 1.00 98.44 384 PHE A O 1
ATOM 2971 N N . VAL A 1 385 ? -8.533 6.617 9.327 1.00 98.19 385 VAL A N 1
ATOM 2972 C CA . VAL A 1 385 ? -7.447 6.084 8.512 1.00 98.19 385 VAL A CA 1
ATOM 2973 C C . VAL A 1 385 ? -6.144 6.747 8.929 1.00 98.19 385 VAL A C 1
ATOM 2975 O O . VAL A 1 385 ? -6.051 7.973 8.943 1.00 98.19 385 VAL A O 1
ATOM 2978 N N . VAL A 1 386 ? -5.128 5.940 9.218 1.00 96.50 386 VAL A N 1
ATOM 2979 C CA . VAL A 1 386 ? -3.759 6.409 9.445 1.00 96.50 386 VAL A CA 1
ATOM 2980 C C . VAL A 1 386 ? -2.879 5.941 8.294 1.00 96.50 386 VAL A C 1
ATOM 2982 O O . VAL A 1 386 ? -2.791 4.739 8.037 1.00 96.50 386 VAL A O 1
ATOM 2985 N N . VAL A 1 387 ? -2.235 6.900 7.622 1.00 93.31 387 VAL A N 1
ATOM 2986 C CA . VAL A 1 387 ? -1.163 6.659 6.646 1.00 93.31 387 VAL A CA 1
ATOM 2987 C C . VAL A 1 387 ? 0.156 7.081 7.296 1.00 93.31 387 VAL A C 1
ATOM 2989 O O . VAL A 1 387 ? 0.469 8.271 7.376 1.00 93.31 387 VAL A O 1
ATOM 2992 N N . ASP A 1 388 ? 0.893 6.113 7.836 1.00 87.25 388 ASP A N 1
ATOM 2993 C CA . ASP A 1 388 ? 2.023 6.340 8.753 1.00 87.25 388 ASP A CA 1
ATOM 2994 C C . ASP A 1 388 ? 3.261 6.970 8.095 1.00 87.25 388 ASP A C 1
ATOM 2996 O O . ASP A 1 388 ? 3.929 7.832 8.665 1.00 87.25 388 ASP A O 1
ATOM 3000 N N . ASP A 1 389 ? 3.556 6.610 6.858 1.00 81.94 389 ASP A N 1
ATOM 3001 C CA . ASP A 1 389 ? 4.664 7.172 6.091 1.00 81.94 389 ASP A CA 1
ATOM 3002 C C . ASP A 1 389 ? 4.284 8.461 5.336 1.00 81.94 389 ASP A C 1
ATOM 3004 O O . ASP A 1 389 ? 5.142 9.063 4.697 1.00 81.94 389 ASP A O 1
ATOM 3008 N N . LEU A 1 390 ? 3.065 8.986 5.497 1.00 85.25 390 LEU A N 1
ATOM 3009 C CA . LEU A 1 390 ? 2.661 10.247 4.873 1.00 85.25 390 LEU A CA 1
ATOM 3010 C C . LEU A 1 390 ? 3.274 11.460 5.596 1.00 85.25 390 LEU A C 1
ATOM 3012 O O . LEU A 1 390 ? 3.064 11.665 6.791 1.00 85.25 390 LEU A O 1
ATOM 3016 N N . ASP A 1 391 ? 4.040 12.273 4.866 1.00 77.38 391 ASP A N 1
ATOM 3017 C CA . ASP A 1 391 ? 4.977 13.251 5.453 1.00 77.38 391 ASP A CA 1
ATOM 3018 C C . ASP A 1 391 ? 4.390 14.593 5.901 1.00 77.38 391 ASP A C 1
ATOM 3020 O O . ASP A 1 391 ? 5.107 15.410 6.478 1.00 77.38 391 ASP A O 1
ATOM 3024 N N . SER A 1 392 ? 3.114 14.879 5.638 1.00 84.06 392 SER A N 1
ATOM 3025 C CA . SER A 1 392 ? 2.521 16.130 6.111 1.00 84.06 392 SER A CA 1
ATOM 3026 C C . SER A 1 392 ? 1.005 16.073 6.229 1.00 84.06 392 SER A C 1
ATOM 3028 O O . SER A 1 392 ? 0.327 15.335 5.510 1.00 84.06 392 SER A O 1
ATOM 3030 N N . VAL A 1 393 ? 0.474 16.943 7.089 1.00 86.19 393 VAL A N 1
ATOM 3031 C CA . VAL A 1 393 ? -0.970 17.192 7.215 1.00 86.19 393 VAL A CA 1
ATOM 3032 C C . VAL A 1 393 ? -1.557 17.694 5.889 1.00 86.19 393 VAL A C 1
ATOM 3034 O O . VAL A 1 393 ? -2.656 17.305 5.508 1.00 86.19 393 VAL A O 1
ATOM 3037 N N . GLY A 1 394 ? -0.800 18.498 5.132 1.00 87.94 394 GLY A N 1
ATOM 3038 C CA . GLY A 1 394 ? -1.214 18.984 3.813 1.00 87.94 394 GLY A CA 1
ATOM 3039 C C . GLY A 1 394 ? -1.366 17.867 2.775 1.00 87.94 394 GLY A C 1
ATOM 3040 O O . GLY A 1 394 ? -2.284 17.908 1.954 1.00 87.94 394 GLY A O 1
ATOM 3041 N N . HIS A 1 395 ? -0.522 16.831 2.837 1.00 87.69 395 HIS A N 1
ATOM 3042 C CA . HIS A 1 395 ? -0.669 15.651 1.981 1.00 87.69 395 HIS A CA 1
ATOM 3043 C C . HIS A 1 395 ? -1.917 14.847 2.352 1.00 87.69 395 HIS A C 1
ATOM 3045 O O . HIS A 1 395 ? -2.657 14.441 1.458 1.00 87.69 395 HIS A O 1
ATOM 3051 N N . ALA A 1 396 ? -2.187 14.668 3.652 1.00 90.00 396 ALA A N 1
ATOM 3052 C CA . ALA A 1 396 ? -3.414 14.018 4.115 1.00 90.00 396 ALA A CA 1
ATOM 3053 C C . ALA A 1 396 ? -4.666 14.790 3.671 1.00 90.00 396 ALA A C 1
ATOM 3055 O O . ALA A 1 396 ? -5.617 14.178 3.193 1.00 90.00 396 ALA A O 1
ATOM 3056 N N . ALA A 1 397 ? -4.645 16.125 3.746 1.00 91.50 397 ALA A N 1
ATOM 3057 C CA . ALA A 1 397 ? -5.736 16.975 3.273 1.00 91.50 397 ALA A CA 1
ATOM 3058 C C . ALA A 1 397 ? -5.962 16.863 1.760 1.00 91.50 397 ALA A C 1
ATOM 3060 O O . ALA A 1 397 ? -7.095 16.655 1.329 1.00 91.50 397 ALA A O 1
ATOM 3061 N N . SER A 1 398 ? -4.892 16.922 0.964 1.00 89.94 398 SER A N 1
ATOM 3062 C CA . SER A 1 398 ? -4.977 16.786 -0.499 1.00 89.94 398 SER A CA 1
ATOM 3063 C C . SER A 1 398 ? -5.523 15.413 -0.904 1.00 89.94 398 SER A C 1
ATOM 3065 O O . SER A 1 398 ? -6.358 15.301 -1.801 1.00 89.94 398 SER A O 1
ATOM 3067 N N . PHE A 1 399 ? -5.102 14.357 -0.202 1.00 90.69 399 PHE A N 1
ATOM 3068 C CA . PHE A 1 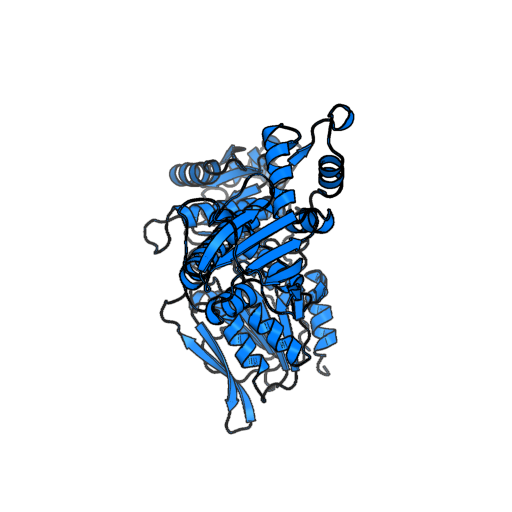399 ? -5.606 13.009 -0.445 1.00 90.69 399 PHE A CA 1
ATOM 3069 C C . PHE A 1 399 ? -7.062 12.828 0.001 1.00 90.69 399 PHE A C 1
ATOM 3071 O O . PHE A 1 399 ? -7.839 12.188 -0.705 1.00 90.69 399 PHE A O 1
ATOM 3078 N N . ALA A 1 400 ? -7.451 13.416 1.136 1.00 93.12 400 ALA A N 1
ATOM 3079 C CA . ALA A 1 400 ? -8.830 13.405 1.612 1.00 93.12 400 ALA A CA 1
ATOM 3080 C C . ALA A 1 400 ? -9.772 14.097 0.622 1.00 93.12 400 ALA A C 1
ATOM 3082 O O . ALA A 1 400 ? -10.791 13.515 0.263 1.00 93.12 400 ALA A O 1
ATOM 3083 N N . GLU A 1 401 ? -9.404 15.278 0.113 1.00 91.62 401 GLU A N 1
ATOM 3084 C CA . GLU A 1 401 ? -10.188 15.987 -0.906 1.00 91.62 401 GLU A CA 1
ATOM 3085 C C . GLU A 1 401 ? -10.366 15.140 -2.171 1.00 91.62 401 GLU A C 1
ATOM 3087 O O . GLU A 1 401 ? -11.446 15.079 -2.762 1.00 91.62 401 GLU A O 1
ATOM 3092 N N . PHE A 1 402 ? -9.306 14.455 -2.588 1.00 89.69 402 PHE A N 1
ATOM 3093 C CA . PHE A 1 402 ? -9.370 13.570 -3.736 1.00 89.69 402 PHE A CA 1
ATOM 3094 C C . PHE A 1 402 ? -10.285 12.366 -3.502 1.00 89.69 402 PHE A C 1
ATOM 3096 O O . PHE A 1 402 ? -11.103 12.043 -4.364 1.00 89.69 402 PHE A O 1
ATOM 3103 N N . LEU A 1 403 ? -10.166 11.701 -2.353 1.00 91.19 403 LEU A N 1
ATOM 3104 C CA . LEU A 1 403 ? -10.992 10.546 -2.012 1.00 91.19 403 LEU A CA 1
ATOM 3105 C C . LEU A 1 403 ? -12.459 10.926 -1.803 1.00 91.19 403 LEU A C 1
ATOM 3107 O O . LEU A 1 403 ? -13.323 10.135 -2.177 1.00 91.19 403 LEU A O 1
ATOM 3111 N N . ASP A 1 404 ? -12.749 12.123 -1.288 1.00 92.69 404 ASP A N 1
ATOM 3112 C CA . ASP A 1 404 ? -14.112 12.652 -1.140 1.00 92.69 404 ASP A CA 1
ATOM 3113 C C . ASP A 1 404 ? -14.845 12.693 -2.489 1.00 92.69 404 ASP A C 1
ATOM 3115 O O . ASP A 1 404 ? -15.983 12.245 -2.606 1.00 92.69 404 ASP A O 1
ATOM 3119 N N . ARG A 1 405 ? -14.149 13.113 -3.557 1.00 89.25 405 ARG A N 1
ATOM 3120 C CA . ARG A 1 405 ? -14.701 13.154 -4.925 1.00 89.25 405 ARG A CA 1
ATOM 3121 C C . ARG A 1 405 ? -14.984 11.772 -5.524 1.00 89.25 405 ARG A C 1
ATOM 3123 O O . ARG A 1 405 ? -15.705 11.686 -6.516 1.00 89.25 405 ARG A O 1
ATOM 3130 N N . HIS A 1 406 ? -14.405 10.712 -4.962 1.00 87.38 406 HIS A N 1
ATOM 3131 C CA . HIS A 1 406 ? -14.447 9.356 -5.520 1.00 87.38 406 HIS A CA 1
ATOM 3132 C C . HIS A 1 406 ? -15.103 8.324 -4.592 1.00 87.38 406 HIS A C 1
ATOM 3134 O O . HIS A 1 406 ? -15.197 7.154 -4.962 1.00 87.38 406 HIS A O 1
ATOM 3140 N N . SER A 1 407 ? -15.561 8.733 -3.406 1.00 89.94 407 SER A N 1
ATOM 3141 C CA . SER A 1 407 ? -16.134 7.848 -2.388 1.00 89.94 407 SER A CA 1
ATOM 3142 C C . SER A 1 407 ? -17.629 8.104 -2.191 1.00 89.94 407 SER A C 1
ATOM 3144 O O . SER A 1 407 ? -18.152 9.172 -2.496 1.00 89.94 407 SER A O 1
ATOM 3146 N N . ASN A 1 408 ? -18.341 7.114 -1.644 1.00 88.69 408 ASN A N 1
ATOM 3147 C CA . ASN A 1 408 ? -19.753 7.287 -1.264 1.00 88.69 408 ASN A CA 1
ATOM 3148 C C . ASN A 1 408 ? -19.919 7.966 0.110 1.00 88.69 408 ASN A C 1
ATOM 3150 O O . ASN A 1 408 ? -21.031 8.343 0.482 1.00 88.69 408 ASN A O 1
ATOM 3154 N N . LEU A 1 409 ? -18.829 8.043 0.875 1.00 90.94 409 LEU A N 1
ATOM 3155 C CA . LEU A 1 409 ? -18.734 8.609 2.217 1.00 90.94 409 LEU A CA 1
ATOM 3156 C C . LEU A 1 409 ? -18.026 9.963 2.151 1.00 90.94 409 LEU A C 1
ATOM 3158 O O . LEU A 1 409 ? -17.174 10.150 1.287 1.00 90.94 409 LEU A O 1
ATOM 3162 N N . GLY A 1 410 ? -18.347 10.870 3.076 1.00 94.19 410 GLY A N 1
ATOM 3163 C CA . GLY A 1 410 ? -17.637 12.147 3.183 1.00 94.19 410 GLY A CA 1
ATOM 3164 C C . GLY A 1 410 ? -16.239 11.935 3.758 1.00 94.19 410 GLY A C 1
ATOM 3165 O O . GLY A 1 410 ? -16.112 11.309 4.815 1.00 94.19 410 GLY A O 1
ATOM 3166 N N . VAL A 1 411 ? -15.204 12.438 3.084 1.00 95.94 411 VAL A N 1
ATOM 3167 C CA . VAL A 1 411 ? -13.799 12.232 3.470 1.00 95.94 411 VAL A CA 1
ATOM 3168 C C . VAL A 1 411 ? -13.160 13.552 3.899 1.00 95.94 411 VAL A C 1
ATOM 3170 O O . VAL A 1 411 ? -13.228 14.556 3.198 1.00 95.94 411 VAL A O 1
ATOM 3173 N N . PHE A 1 412 ? -12.519 13.551 5.067 1.00 95.88 412 PHE A N 1
ATOM 3174 C CA . PHE A 1 412 ? -11.981 14.743 5.718 1.00 95.88 412 PHE A CA 1
ATOM 3175 C C . PHE A 1 412 ? -10.548 14.505 6.214 1.00 95.88 412 PHE A C 1
ATOM 3177 O O . PHE A 1 412 ? -10.228 13.396 6.649 1.00 95.88 412 PHE A O 1
ATOM 3184 N N . PRO A 1 413 ? -9.679 15.528 6.224 1.00 95.69 413 PRO A N 1
ATOM 3185 C CA . PRO A 1 413 ? -8.436 15.449 6.980 1.00 95.69 413 PRO A CA 1
ATOM 3186 C C . PRO A 1 413 ? -8.715 15.365 8.486 1.00 95.69 413 PRO A C 1
ATOM 3188 O O . PRO A 1 413 ? -9.607 16.031 9.015 1.00 95.69 413 PRO A O 1
ATOM 3191 N N . ALA A 1 414 ? -7.916 14.570 9.192 1.00 95.50 414 ALA A N 1
ATOM 3192 C CA . ALA A 1 414 ? -7.868 14.532 10.648 1.00 95.50 414 ALA A CA 1
ATOM 3193 C C . ALA A 1 414 ? -6.861 15.577 11.163 1.00 95.50 414 ALA A C 1
ATOM 3195 O O . ALA A 1 414 ? -5.812 15.242 11.702 1.00 95.50 414 ALA A O 1
ATOM 3196 N N . ASP A 1 415 ? -7.143 16.864 10.962 1.00 91.44 415 ASP A N 1
ATOM 3197 C CA . ASP A 1 415 ? -6.231 17.972 11.298 1.00 91.44 415 ASP A CA 1
ATOM 3198 C C . ASP A 1 415 ? -6.628 18.760 12.556 1.00 91.44 415 ASP A C 1
ATOM 3200 O O . ASP A 1 415 ? -5.886 19.625 13.021 1.00 91.44 415 ASP A O 1
ATOM 3204 N N . ARG A 1 416 ? -7.789 18.444 13.134 1.00 93.12 416 ARG A N 1
ATOM 3205 C CA . ARG A 1 416 ? -8.354 19.131 14.297 1.00 93.12 416 ARG A CA 1
ATOM 3206 C C . ARG A 1 416 ? -9.218 18.213 15.143 1.00 93.12 416 ARG A C 1
ATOM 3208 O O . ARG A 1 416 ? -9.703 17.176 14.689 1.00 93.12 416 ARG A O 1
ATOM 3215 N N . ASN A 1 417 ? -9.465 18.649 16.374 1.00 95.38 417 ASN A N 1
ATOM 3216 C CA . ASN A 1 417 ? -10.346 17.951 17.303 1.00 95.38 417 ASN A CA 1
ATOM 3217 C C . ASN A 1 417 ? -11.759 17.859 16.722 1.00 95.38 417 ASN A C 1
ATOM 3219 O O . ASN A 1 417 ? -12.362 18.886 16.404 1.00 95.38 417 ASN A O 1
ATOM 3223 N N . THR A 1 418 ? -12.285 16.644 16.602 1.00 96.06 418 THR A N 1
ATOM 3224 C CA . THR A 1 418 ? -13.521 16.399 15.853 1.00 96.06 418 THR A CA 1
ATOM 3225 C C . THR A 1 418 ? -14.388 15.354 16.548 1.00 96.06 418 THR A C 1
ATOM 3227 O O . THR A 1 418 ? -13.890 14.334 17.025 1.00 96.06 418 THR A O 1
ATOM 3230 N N . ILE A 1 419 ? -15.698 15.611 16.601 1.00 97.00 419 ILE A N 1
ATOM 3231 C CA . ILE A 1 419 ? -16.702 14.606 16.975 1.00 97.00 419 ILE A CA 1
ATOM 3232 C C . ILE A 1 419 ? -16.884 13.666 15.796 1.00 97.00 419 ILE A C 1
ATOM 3234 O O . ILE A 1 419 ? -17.111 14.126 14.675 1.00 97.00 419 ILE A O 1
ATOM 3238 N N . ILE A 1 420 ? -16.773 12.363 16.046 1.00 96.56 420 ILE A N 1
ATOM 3239 C CA . ILE A 1 420 ? -16.904 11.382 14.977 1.00 96.56 420 ILE A CA 1
ATOM 3240 C C . ILE A 1 420 ? -18.362 11.252 14.563 1.00 96.56 420 ILE A C 1
ATOM 3242 O O . ILE A 1 420 ? -19.268 11.131 15.392 1.00 96.56 420 ILE A O 1
ATOM 3246 N N . LYS A 1 421 ? -18.577 11.251 13.252 1.00 95.62 421 LYS A N 1
ATOM 3247 C CA . LYS A 1 421 ? -19.907 11.135 12.672 1.00 95.62 421 LYS A CA 1
ATOM 3248 C C . LYS A 1 421 ? -20.027 9.887 11.832 1.00 95.62 421 LYS A C 1
ATOM 3250 O O . LYS A 1 421 ? -19.070 9.446 11.193 1.00 95.62 421 LYS A O 1
ATOM 3255 N N . LYS A 1 422 ? -21.225 9.316 11.817 1.00 92.69 422 LYS A N 1
ATOM 3256 C CA . LYS A 1 422 ? -21.493 8.140 11.005 1.00 92.69 422 LYS A CA 1
ATOM 3257 C C . LYS A 1 422 ? -21.252 8.476 9.526 1.00 92.69 422 LYS A C 1
ATOM 3259 O O . LYS A 1 422 ? -21.808 9.439 8.998 1.00 92.69 422 LYS A O 1
ATOM 3264 N N . GLY A 1 423 ? -20.522 7.623 8.814 1.00 91.56 423 GLY A N 1
ATOM 3265 C CA . GLY A 1 423 ? -20.260 7.762 7.379 1.00 91.56 423 GLY A CA 1
ATOM 3266 C C . GLY A 1 423 ? -19.285 8.886 7.030 1.00 91.56 423 GLY A C 1
ATOM 3267 O O . GLY A 1 423 ? -19.197 9.272 5.867 1.00 91.56 423 GLY A O 1
ATOM 3268 N N . ALA A 1 424 ? -18.571 9.409 8.028 1.00 95.94 424 ALA A N 1
ATOM 3269 C CA . ALA A 1 424 ? -17.399 10.243 7.825 1.00 95.94 424 ALA A CA 1
ATOM 3270 C C . ALA A 1 424 ? -16.138 9.369 7.811 1.00 95.94 424 ALA A C 1
ATOM 3272 O O . ALA A 1 424 ? -16.002 8.453 8.628 1.00 95.94 424 ALA A O 1
ATOM 3273 N N . VAL A 1 425 ? -15.217 9.678 6.905 1.00 97.94 425 VAL A N 1
ATOM 3274 C CA . VAL A 1 425 ? -13.865 9.122 6.850 1.00 97.94 425 VAL A CA 1
ATOM 3275 C C . VAL A 1 425 ? -12.889 10.223 7.249 1.00 97.94 425 VAL A C 1
ATOM 3277 O O . VAL A 1 425 ? -12.942 11.315 6.691 1.00 97.94 425 VAL A O 1
ATOM 3280 N N . TYR A 1 426 ? -11.993 9.949 8.190 1.00 98.00 426 TYR A N 1
ATOM 3281 C CA . TYR A 1 426 ? -10.962 10.879 8.646 1.00 98.00 426 TYR A CA 1
ATOM 3282 C C . TYR A 1 426 ? -9.584 10.334 8.280 1.00 98.00 426 TYR A C 1
ATOM 3284 O O . TYR A 1 426 ? -9.269 9.208 8.655 1.00 98.00 426 TYR A O 1
ATOM 3292 N N . ILE A 1 427 ? -8.772 11.106 7.557 1.00 97.06 427 ILE A N 1
ATOM 3293 C CA . ILE A 1 427 ? -7.429 10.697 7.117 1.00 97.06 427 ILE A CA 1
ATOM 3294 C C . ILE A 1 427 ? -6.371 11.470 7.894 1.00 97.06 427 ILE A C 1
ATOM 3296 O O . ILE A 1 427 ? -6.311 12.697 7.819 1.00 97.06 427 ILE A O 1
ATOM 3300 N N . MET A 1 428 ? -5.524 10.742 8.613 1.00 95.25 428 MET A N 1
ATOM 3301 C CA . MET A 1 428 ? -4.415 11.273 9.399 1.00 95.25 428 MET A CA 1
ATOM 3302 C C . MET A 1 428 ? -3.073 10.916 8.752 1.00 95.25 428 MET A C 1
ATOM 3304 O O . MET A 1 428 ? -2.883 9.785 8.295 1.00 95.25 428 MET A O 1
ATOM 3308 N N . SER A 1 429 ? -2.133 11.865 8.742 1.00 91.56 429 SER A N 1
ATOM 3309 C CA . SER A 1 429 ? -0.739 11.594 8.375 1.00 91.56 429 SER A CA 1
ATOM 3310 C C . SER A 1 429 ? 0.049 11.051 9.570 1.00 91.56 429 SER A C 1
ATOM 3312 O O . SER A 1 429 ? -0.269 11.345 10.722 1.00 91.56 429 SER A O 1
ATOM 3314 N N . GLY A 1 430 ? 1.149 10.339 9.328 1.00 88.62 430 GLY A N 1
ATOM 3315 C CA . GLY A 1 430 ? 2.031 9.888 10.411 1.00 88.62 430 GLY A CA 1
ATOM 3316 C C . GLY A 1 430 ? 2.886 10.980 11.059 1.00 88.62 430 GLY A C 1
ATOM 3317 O O . GLY A 1 430 ? 3.744 10.693 11.884 1.00 88.62 430 GLY A O 1
ATOM 3318 N N . THR A 1 431 ? 2.662 12.249 10.716 1.00 88.00 431 THR A N 1
ATOM 3319 C CA . THR A 1 431 ? 3.227 13.402 11.440 1.00 88.00 431 THR A CA 1
ATOM 3320 C C . THR A 1 431 ? 2.322 13.892 12.570 1.00 88.00 431 THR A C 1
ATOM 3322 O O . THR A 1 431 ? 2.574 14.947 13.156 1.00 88.00 431 THR A O 1
ATOM 3325 N N . GLN A 1 432 ? 1.237 13.169 12.835 1.00 90.88 432 GLN A N 1
ATOM 3326 C CA . GLN A 1 432 ? 0.229 13.500 13.826 1.00 90.88 432 GLN A CA 1
ATOM 3327 C C . GLN A 1 432 ? -0.006 12.309 14.754 1.00 90.88 432 GLN A C 1
ATOM 3329 O O . GLN A 1 432 ? 0.198 11.156 14.379 1.00 90.88 432 GLN A O 1
ATOM 3334 N N . ARG A 1 433 ? -0.492 12.599 15.958 1.00 92.69 433 ARG A N 1
ATOM 3335 C CA . ARG A 1 433 ? -1.014 11.610 16.900 1.00 92.69 433 ARG A CA 1
ATOM 3336 C C . ARG A 1 433 ? -2.490 11.884 17.145 1.00 92.69 433 ARG A C 1
ATOM 3338 O O . ARG A 1 433 ? -2.858 13.033 17.383 1.00 92.69 433 ARG A O 1
ATOM 3345 N N . ALA A 1 434 ? -3.317 10.841 17.130 1.00 94.81 434 ALA A N 1
ATOM 3346 C CA . ALA A 1 434 ? -4.731 10.936 17.478 1.00 94.81 434 ALA A CA 1
ATOM 3347 C C . ALA A 1 434 ? -5.034 10.246 18.810 1.00 94.81 434 ALA A C 1
ATOM 3349 O O . ALA A 1 434 ? -4.571 9.136 19.064 1.00 94.81 434 ALA A O 1
ATOM 3350 N N . VAL A 1 435 ? -5.857 10.895 19.635 1.00 96.12 435 VAL A N 1
ATOM 3351 C CA . VAL A 1 435 ? -6.349 10.354 20.907 1.00 96.12 435 VAL A CA 1
ATOM 3352 C C . VAL A 1 435 ? -7.871 10.450 20.942 1.00 96.12 435 VAL A C 1
ATOM 3354 O O . VAL A 1 435 ? -8.436 11.544 20.900 1.00 96.12 435 VAL A O 1
ATOM 3357 N N . PHE A 1 436 ? -8.542 9.307 21.036 1.00 97.62 436 PHE A N 1
ATOM 3358 C CA . PHE A 1 436 ? -9.988 9.193 21.187 1.00 97.62 436 PHE A CA 1
ATOM 3359 C C . PHE A 1 436 ? -10.438 9.435 22.627 1.00 97.62 436 PHE A C 1
ATOM 3361 O O . PHE A 1 436 ? -9.799 9.019 23.594 1.00 97.62 436 PHE A O 1
ATOM 3368 N N . GLY A 1 437 ? -11.596 10.072 22.773 1.00 96.00 437 GLY A N 1
ATOM 3369 C CA . GLY A 1 437 ? -12.191 10.367 24.068 1.00 96.00 437 GLY A CA 1
ATOM 3370 C C . GLY A 1 437 ? -13.647 10.801 23.970 1.00 96.00 437 GLY A C 1
ATOM 3371 O O . GLY A 1 437 ? -14.220 10.921 22.887 1.00 96.00 437 GLY A O 1
ATOM 3372 N N . GLU A 1 438 ? -14.235 11.062 25.132 1.00 94.12 438 GLU A N 1
ATOM 3373 C CA . GLU A 1 438 ? -15.568 11.647 25.252 1.00 94.12 438 GLU A CA 1
ATOM 3374 C C . GLU A 1 438 ? -15.478 13.116 25.668 1.00 94.12 438 GLU A C 1
ATOM 3376 O O . GLU A 1 438 ? -14.641 13.517 26.483 1.00 94.12 438 GLU A O 1
ATOM 3381 N N . THR A 1 439 ? -16.375 13.934 25.130 1.00 90.38 439 THR A N 1
ATOM 3382 C CA . THR A 1 439 ? -16.601 15.287 25.629 1.00 90.38 439 THR A CA 1
ATOM 3383 C C . THR A 1 439 ? -17.389 15.264 26.938 1.00 90.38 439 THR A C 1
ATOM 3385 O O . THR A 1 439 ? -18.025 14.277 27.306 1.00 90.38 439 THR A O 1
ATOM 3388 N N . LYS A 1 440 ? -17.461 16.421 27.609 1.00 87.56 440 LYS A N 1
ATOM 3389 C CA . LYS A 1 440 ? -18.354 16.622 28.764 1.00 87.56 440 LYS A CA 1
ATOM 3390 C C . LYS A 1 440 ? -19.833 16.357 28.438 1.00 87.56 440 LYS A C 1
ATOM 3392 O O . LYS A 1 440 ? -20.603 16.044 29.336 1.00 87.56 440 LYS A O 1
ATOM 3397 N N . THR A 1 441 ? -20.222 16.469 27.167 1.00 87.50 441 THR A N 1
ATOM 3398 C CA . THR A 1 441 ? -21.580 16.196 26.674 1.00 87.50 441 THR A CA 1
ATOM 3399 C C . THR A 1 441 ? -21.780 14.742 26.229 1.00 87.50 441 THR A C 1
ATOM 3401 O O . THR A 1 441 ? -22.766 14.456 25.557 1.00 87.50 441 THR A O 1
ATOM 3404 N N . LYS A 1 442 ? -20.866 13.826 26.596 1.00 88.12 442 LYS A N 1
ATOM 3405 C CA . LYS A 1 442 ? -20.871 12.398 26.218 1.00 88.12 442 LYS A CA 1
ATOM 3406 C C . LYS A 1 442 ? -20.850 12.146 24.706 1.00 88.12 442 LYS A C 1
ATOM 3408 O O . LYS A 1 442 ? -21.302 11.105 24.236 1.00 88.12 442 LYS A O 1
ATOM 3413 N N . LYS A 1 443 ? -20.328 13.101 23.931 1.00 93.31 443 LYS A N 1
ATOM 3414 C CA . LYS A 1 443 ? -20.080 12.912 22.500 1.00 93.31 443 LYS A CA 1
ATOM 3415 C C . LYS A 1 443 ? -18.690 12.330 22.305 1.00 93.31 443 LYS A C 1
ATOM 3417 O O . LYS A 1 443 ? -17.735 12.800 22.923 1.00 93.31 443 LYS A O 1
ATOM 3422 N N . THR A 1 444 ? -18.573 11.343 21.431 1.00 96.38 444 THR A N 1
ATOM 3423 C CA . THR A 1 444 ? -17.302 10.672 21.152 1.00 96.38 444 THR A CA 1
ATOM 3424 C C . THR A 1 444 ? -16.556 11.395 20.043 1.00 96.38 444 THR A C 1
ATOM 3426 O O . THR A 1 444 ? -17.141 11.799 19.039 1.00 96.38 444 THR A O 1
ATOM 3429 N N . GLY A 1 445 ? -15.253 11.576 20.209 1.00 96.75 445 GLY A N 1
ATOM 3430 C CA . GLY A 1 445 ? -14.422 12.246 19.220 1.00 96.75 445 GLY A CA 1
ATOM 3431 C C . GLY A 1 445 ? -12.952 11.915 19.387 1.00 96.75 445 GLY A C 1
ATOM 3432 O O . GLY A 1 445 ? -12.571 11.128 20.254 1.00 96.75 445 GLY A O 1
ATOM 3433 N N . PHE A 1 446 ? -12.128 12.544 18.563 1.00 97.19 446 PHE A N 1
ATOM 3434 C CA . PHE A 1 446 ? -10.677 12.462 18.658 1.00 97.19 446 PHE A CA 1
ATOM 3435 C C . PHE A 1 446 ? -10.064 13.853 18.794 1.00 97.19 446 PHE A C 1
ATOM 3437 O O . PHE A 1 446 ? -10.623 14.854 18.335 1.00 97.19 446 PHE A O 1
ATOM 3444 N N . LYS A 1 447 ? -8.902 13.903 19.437 1.00 96.44 447 LYS A N 1
ATOM 3445 C CA . LYS A 1 447 ? -7.994 15.047 19.438 1.00 96.44 447 LYS A CA 1
ATOM 3446 C C . LYS A 1 447 ? -6.773 14.715 18.606 1.00 96.44 447 LYS A C 1
ATOM 3448 O O . LYS A 1 447 ? -6.347 13.563 18.623 1.00 96.44 447 LYS A O 1
ATOM 3453 N N . VAL A 1 448 ? -6.229 15.710 17.916 1.00 93.62 448 VAL A N 1
ATOM 3454 C CA . VAL A 1 448 ? -5.033 15.533 17.088 1.00 93.62 448 VAL A CA 1
ATOM 3455 C C . VAL A 1 448 ? -3.932 16.462 17.561 1.00 93.62 448 VAL A C 1
ATOM 3457 O O . VAL A 1 448 ? -4.171 17.645 17.795 1.00 93.62 448 VAL A O 1
ATOM 3460 N N . GLU A 1 449 ? -2.728 15.919 17.684 1.00 91.31 449 GLU A N 1
ATOM 3461 C CA . GLU A 1 449 ? -1.528 16.642 18.090 1.00 91.31 449 GLU A CA 1
ATOM 3462 C C . GLU A 1 449 ? -0.446 16.491 17.014 1.00 91.31 449 GLU A C 1
ATOM 3464 O O . GLU A 1 449 ? -0.232 15.403 16.478 1.00 91.31 449 GLU A O 1
ATOM 3469 N N . SER A 1 450 ? 0.223 17.596 16.669 1.00 86.81 450 SER A N 1
ATOM 3470 C CA . SER A 1 450 ? 1.360 17.588 15.740 1.00 86.81 450 SER A CA 1
ATOM 3471 C C . SER A 1 450 ? 2.601 17.045 16.439 1.00 86.81 450 SER A C 1
ATOM 3473 O O . SER A 1 450 ? 2.945 17.497 17.529 1.00 86.81 450 SER A O 1
ATOM 3475 N N . LEU A 1 451 ? 3.318 16.137 15.777 1.00 82.88 451 LEU A N 1
ATOM 3476 C CA . LEU A 1 451 ? 4.573 15.569 16.279 1.00 82.88 451 LEU A CA 1
ATOM 3477 C C . LEU A 1 451 ? 5.816 16.389 15.875 1.00 82.88 451 LEU A C 1
ATOM 3479 O O . LEU A 1 451 ? 6.942 15.949 16.093 1.00 82.88 451 LEU A O 1
ATOM 3483 N N . ASN A 1 452 ? 5.632 17.571 15.265 1.00 67.94 452 ASN A N 1
ATOM 3484 C CA . ASN A 1 452 ? 6.687 18.539 14.909 1.00 67.94 452 ASN A CA 1
ATOM 3485 C C . ASN A 1 452 ? 7.944 17.918 14.256 1.00 67.94 452 ASN A C 1
ATOM 3487 O O . ASN A 1 452 ? 9.067 18.350 14.506 1.00 67.94 452 ASN A O 1
ATOM 3491 N N . GLY A 1 453 ? 7.764 16.901 13.407 1.00 56.12 453 GLY A N 1
ATOM 3492 C CA . GLY A 1 453 ? 8.848 16.285 12.634 1.00 56.12 453 GLY A CA 1
ATOM 3493 C C . GLY A 1 453 ? 9.667 15.206 13.356 1.00 56.12 453 GLY A C 1
ATOM 3494 O O . GLY A 1 453 ? 10.562 14.635 12.738 1.00 56.12 453 GLY A O 1
ATOM 3495 N N . GLN A 1 454 ? 9.355 14.847 14.607 1.00 55.72 454 GLN A N 1
ATOM 3496 C CA . GLN A 1 454 ? 10.020 13.745 15.324 1.00 55.72 454 GLN A CA 1
ATOM 3497 C C . GLN A 1 454 ? 9.473 12.363 14.914 1.00 55.72 454 GLN A C 1
ATOM 3499 O O . GLN A 1 454 ? 9.123 11.546 15.751 1.00 55.72 454 GLN A O 1
ATOM 3504 N N . LYS A 1 455 ? 9.372 12.080 13.610 1.00 52.78 455 LYS A N 1
ATOM 3505 C CA . LYS A 1 455 ? 8.669 10.895 13.074 1.00 52.78 455 LYS A CA 1
ATOM 3506 C C . LYS A 1 455 ? 9.301 9.548 13.476 1.00 52.78 455 LYS A C 1
ATOM 3508 O O . LYS A 1 455 ? 8.613 8.538 13.464 1.00 52.78 455 LYS A O 1
ATOM 3513 N N . LYS A 1 456 ? 10.602 9.517 13.800 1.00 52.12 456 LYS A N 1
ATOM 3514 C CA . LYS A 1 456 ? 11.387 8.267 13.861 1.00 52.12 456 LYS A CA 1
ATOM 3515 C C . LYS A 1 456 ? 11.061 7.327 15.029 1.00 52.12 456 LYS A C 1
ATOM 3517 O O . LYS A 1 456 ? 11.316 6.139 14.876 1.00 52.12 456 LYS A O 1
ATOM 3522 N N . ASP A 1 457 ? 10.447 7.813 16.110 1.00 56.41 457 ASP A N 1
ATOM 3523 C CA . ASP A 1 457 ? 10.217 6.996 17.315 1.00 56.41 457 ASP A CA 1
ATOM 3524 C C . ASP A 1 457 ? 8.735 6.747 17.646 1.00 56.41 457 ASP A C 1
ATOM 3526 O O . ASP A 1 457 ? 8.428 5.979 18.562 1.00 56.41 457 ASP A O 1
ATOM 3530 N N . PHE A 1 458 ? 7.789 7.359 16.921 1.00 68.25 458 PHE A N 1
ATOM 3531 C CA . PHE A 1 458 ? 6.366 7.238 17.250 1.00 68.25 458 PHE A CA 1
ATOM 3532 C C . PHE A 1 458 ? 5.671 6.136 16.456 1.00 68.25 458 PHE A C 1
ATOM 3534 O O . PHE A 1 458 ? 5.662 6.128 15.227 1.00 68.25 458 PHE A O 1
ATOM 3541 N N . ARG A 1 459 ? 5.009 5.243 17.194 1.00 87.31 459 ARG A N 1
ATOM 3542 C CA . ARG A 1 459 ? 4.099 4.225 16.667 1.00 87.31 459 ARG A CA 1
ATOM 3543 C C . ARG A 1 459 ? 2.689 4.800 16.570 1.00 87.31 459 ARG A C 1
ATOM 3545 O O . ARG A 1 459 ? 1.835 4.545 17.417 1.00 87.31 459 ARG A O 1
ATOM 3552 N N . VAL A 1 460 ? 2.490 5.683 15.595 1.00 90.75 460 VAL A N 1
ATOM 3553 C CA . VAL A 1 460 ? 1.265 6.483 15.433 1.00 90.75 460 VAL A CA 1
ATOM 3554 C C . VAL A 1 460 ? 0.016 5.630 15.214 1.00 90.75 460 VAL A C 1
ATOM 3556 O O . VAL A 1 460 ? -1.073 6.026 15.641 1.00 90.75 460 VAL A O 1
ATOM 3559 N N . ILE A 1 461 ? 0.156 4.458 14.587 1.00 94.56 461 ILE A N 1
ATOM 3560 C CA . ILE A 1 461 ? -0.945 3.509 14.419 1.00 94.56 461 ILE A CA 1
ATOM 3561 C C . ILE A 1 461 ? -1.249 2.848 15.766 1.00 94.56 461 ILE A C 1
ATOM 3563 O O . ILE A 1 461 ? -2.401 2.893 16.199 1.00 94.56 461 ILE A O 1
ATOM 3567 N N . ASP A 1 462 ? -0.248 2.283 16.455 1.00 94.00 462 ASP A N 1
ATOM 3568 C CA . ASP A 1 462 ? -0.442 1.685 17.785 1.00 94.00 462 ASP A CA 1
ATOM 3569 C C . ASP A 1 462 ? -1.058 2.694 18.770 1.00 94.00 462 ASP A C 1
ATOM 3571 O O . ASP A 1 462 ? -2.012 2.360 19.468 1.00 94.00 462 ASP A O 1
ATOM 3575 N N . ASP A 1 463 ? -0.581 3.940 18.792 1.00 93.00 463 ASP A N 1
ATOM 3576 C CA . ASP A 1 463 ? -1.108 5.008 19.647 1.00 93.00 463 ASP A CA 1
ATOM 3577 C C . ASP A 1 463 ? -2.600 5.280 19.401 1.00 93.00 463 ASP A C 1
ATOM 3579 O O . ASP A 1 463 ? -3.400 5.322 20.345 1.00 93.00 463 ASP A O 1
ATOM 3583 N N . MET A 1 464 ? -2.980 5.439 18.128 1.00 95.75 464 MET A N 1
ATOM 3584 C CA . MET A 1 464 ? -4.366 5.659 17.716 1.00 95.75 464 MET A CA 1
ATOM 3585 C C . MET A 1 464 ? -5.251 4.474 18.123 1.00 95.75 464 MET A C 1
ATOM 3587 O O . MET A 1 464 ? -6.315 4.665 18.719 1.00 95.75 464 MET A O 1
ATOM 3591 N N . LEU A 1 465 ? -4.789 3.248 17.862 1.00 97.19 465 LEU A N 1
ATOM 3592 C CA . LEU A 1 465 ? -5.522 2.016 18.152 1.00 97.19 465 LEU A CA 1
ATOM 3593 C C . LEU A 1 465 ? -5.675 1.770 19.656 1.00 97.19 465 LEU A C 1
ATOM 3595 O O . LEU A 1 465 ? -6.775 1.457 20.108 1.00 97.19 465 LEU A O 1
ATOM 3599 N N . LEU A 1 466 ? -4.613 1.952 20.447 1.00 96.19 466 LEU A N 1
ATOM 3600 C CA . LEU A 1 466 ? -4.653 1.819 21.908 1.00 96.19 466 LEU A CA 1
ATOM 3601 C C . LEU A 1 466 ? -5.614 2.837 22.525 1.00 96.19 466 LEU A C 1
ATOM 3603 O O . LEU A 1 466 ? -6.385 2.506 23.431 1.00 96.19 466 LEU A O 1
ATOM 3607 N N . SER A 1 467 ? -5.599 4.072 22.019 1.00 96.25 467 SER A N 1
ATOM 3608 C CA . SER A 1 467 ? -6.532 5.101 22.459 1.00 96.25 467 SER A CA 1
ATOM 3609 C C . SER A 1 467 ? -7.980 4.767 22.082 1.00 96.25 467 SER A C 1
ATOM 3611 O O . SER A 1 467 ? -8.867 4.899 22.928 1.00 96.25 467 SER A O 1
ATOM 3613 N N . ALA A 1 468 ? -8.225 4.287 20.860 1.00 97.31 468 ALA A N 1
ATOM 3614 C CA . ALA A 1 468 ? -9.550 3.861 20.414 1.00 97.31 468 ALA A CA 1
ATOM 3615 C C . ALA A 1 468 ? -10.074 2.665 21.229 1.00 97.31 468 ALA A C 1
ATOM 3617 O O . ALA A 1 468 ? -11.210 2.693 21.703 1.00 97.31 468 ALA A O 1
ATOM 3618 N N . ALA A 1 469 ? -9.245 1.641 21.449 1.00 95.56 469 ALA A N 1
ATOM 3619 C CA . ALA A 1 469 ? -9.604 0.439 22.202 1.00 95.56 469 ALA A CA 1
ATOM 3620 C C . ALA A 1 469 ? -10.036 0.765 23.641 1.00 95.56 469 ALA A C 1
ATOM 3622 O O . ALA A 1 469 ? -11.018 0.220 24.138 1.00 95.56 469 ALA A O 1
ATOM 3623 N N . ARG A 1 470 ? -9.350 1.713 24.292 1.00 94.88 470 ARG A N 1
ATOM 3624 C CA . ARG A 1 470 ? -9.619 2.115 25.685 1.00 94.88 470 ARG A CA 1
ATOM 3625 C C . ARG A 1 470 ? -10.686 3.205 25.824 1.00 94.88 470 ARG A C 1
ATOM 3627 O O . ARG A 1 470 ? -11.042 3.581 26.944 1.00 94.88 470 ARG A O 1
ATOM 3634 N N . CYS A 1 471 ? -11.205 3.732 24.716 1.00 95.75 471 CYS A N 1
ATOM 3635 C CA . CYS A 1 471 ? -12.206 4.789 24.735 1.00 95.75 471 CYS A CA 1
ATOM 3636 C C . CYS A 1 471 ? -13.591 4.228 25.096 1.00 95.75 471 CYS A C 1
ATOM 3638 O O . CYS A 1 471 ? -14.239 3.570 24.282 1.00 95.75 471 CYS A O 1
ATOM 3640 N N . ARG A 1 472 ? -14.090 4.566 26.294 1.00 92.19 472 ARG A N 1
ATOM 3641 C CA . ARG A 1 472 ? -15.458 4.226 26.748 1.00 92.19 472 ARG A CA 1
ATOM 3642 C C . ARG A 1 472 ? -16.566 4.842 25.882 1.00 92.19 472 ARG A C 1
ATOM 3644 O O . ARG A 1 472 ? -17.699 4.371 25.915 1.00 92.19 472 ARG A O 1
ATOM 3651 N N . GLY A 1 473 ? -16.217 5.860 25.094 1.00 92.62 473 GLY A N 1
ATOM 3652 C CA . GLY A 1 473 ? -17.113 6.527 24.156 1.00 92.62 473 GLY A CA 1
ATOM 3653 C C . GLY A 1 473 ? -17.449 5.691 22.936 1.00 92.62 473 GLY A C 1
ATOM 3654 O O . GLY A 1 473 ? -18.358 6.053 22.192 1.00 92.62 473 GLY A O 1
ATOM 3655 N N . LEU A 1 474 ? -16.707 4.613 22.704 1.00 95.69 474 LEU A N 1
ATOM 3656 C CA . LEU A 1 474 ? -16.907 3.728 21.577 1.00 95.69 474 LEU A CA 1
ATOM 3657 C C . LEU A 1 474 ? -17.615 2.455 22.051 1.00 95.69 474 LEU A C 1
ATOM 3659 O O . LEU A 1 474 ? -17.135 1.752 22.939 1.00 95.69 474 LEU A O 1
ATOM 3663 N N . ASP A 1 475 ? -18.747 2.149 21.431 1.00 94.31 475 ASP A N 1
ATOM 3664 C CA . ASP A 1 475 ? -19.521 0.938 21.696 1.00 94.31 475 ASP A CA 1
ATOM 3665 C C . ASP A 1 475 ? -18.980 -0.241 20.873 1.00 94.31 475 ASP A C 1
ATOM 3667 O O . ASP A 1 475 ? -19.028 -1.381 21.327 1.00 94.31 475 ASP A O 1
ATOM 3671 N N . LYS A 1 476 ? -18.427 0.029 19.681 1.00 95.75 476 LYS A N 1
ATOM 3672 C CA . LYS A 1 476 ? -17.842 -0.985 18.794 1.00 95.75 476 LYS A CA 1
ATOM 3673 C C . LYS A 1 476 ? -16.691 -0.429 17.962 1.00 95.75 476 LYS A C 1
ATOM 3675 O O . LYS A 1 476 ? -16.779 0.696 17.459 1.00 95.75 476 LYS A O 1
ATOM 3680 N N . ARG A 1 477 ? -15.649 -1.237 17.764 1.00 97.12 477 ARG A N 1
ATOM 3681 C CA . ARG A 1 477 ? -14.534 -0.941 16.861 1.00 97.12 477 ARG A CA 1
ATOM 3682 C C . ARG A 1 477 ? -14.279 -2.093 15.891 1.00 97.12 477 ARG A C 1
ATOM 3684 O O . ARG A 1 477 ? -14.409 -3.251 16.247 1.00 97.12 477 ARG A O 1
ATOM 3691 N N . THR A 1 478 ? -13.815 -1.789 14.691 1.00 98.25 478 THR A N 1
ATOM 3692 C CA . THR A 1 478 ? -13.346 -2.810 13.745 1.00 98.25 478 THR A CA 1
ATOM 3693 C C . THR A 1 478 ? -11.976 -2.407 13.233 1.00 98.25 478 THR A C 1
ATOM 3695 O O . THR A 1 478 ? -11.797 -1.283 12.769 1.00 98.25 478 THR A O 1
ATOM 3698 N N . GLY A 1 479 ? -11.002 -3.306 13.340 1.00 98.19 479 GLY A N 1
ATOM 3699 C CA . GLY A 1 479 ? -9.649 -3.087 12.846 1.00 98.19 479 GLY A CA 1
ATOM 3700 C C . GLY A 1 479 ? -9.508 -3.514 11.389 1.00 98.19 479 GLY A C 1
ATOM 3701 O O . GLY A 1 479 ? -10.008 -4.566 10.996 1.00 98.19 479 GLY A O 1
ATOM 3702 N N . VAL A 1 480 ? -8.815 -2.710 10.591 1.00 98.50 480 VAL A N 1
ATOM 3703 C CA . VAL A 1 480 ? -8.526 -2.988 9.183 1.00 98.50 480 VAL A CA 1
ATOM 3704 C C . VAL A 1 480 ? -7.063 -2.670 8.914 1.00 98.50 480 VAL A C 1
ATOM 3706 O O . VAL A 1 480 ? -6.598 -1.571 9.207 1.00 98.50 480 VAL A O 1
ATOM 3709 N N . VAL A 1 481 ? -6.349 -3.619 8.323 1.00 97.50 481 VAL A N 1
ATOM 3710 C CA . VAL A 1 481 ? -4.955 -3.452 7.904 1.00 97.50 481 VAL A CA 1
ATOM 3711 C C . VAL A 1 481 ? -4.889 -3.594 6.397 1.00 97.50 481 VAL A C 1
ATOM 3713 O O . VAL A 1 481 ? -5.214 -4.654 5.858 1.00 97.50 481 VAL A O 1
ATOM 3716 N N . LEU A 1 482 ? -4.488 -2.522 5.726 1.00 95.69 482 LEU A N 1
ATOM 3717 C CA . LEU A 1 482 ? -4.267 -2.501 4.286 1.00 95.69 482 LEU A CA 1
ATOM 3718 C C . LEU A 1 482 ? -2.771 -2.571 3.973 1.00 95.69 482 LEU A C 1
ATOM 3720 O O . LEU A 1 482 ? -1.926 -2.478 4.866 1.00 95.69 482 LEU A O 1
ATOM 3724 N N . ALA A 1 483 ? -2.469 -2.759 2.690 1.00 86.19 483 ALA A N 1
ATOM 3725 C CA . ALA A 1 483 ? -1.119 -2.818 2.160 1.00 86.19 483 ALA A CA 1
ATOM 3726 C C . ALA A 1 483 ? -0.257 -1.648 2.657 1.00 86.19 483 ALA A C 1
ATOM 3728 O O . ALA A 1 483 ? -0.688 -0.498 2.745 1.00 86.19 483 ALA A O 1
ATOM 3729 N N . GLY A 1 484 ? 0.990 -1.941 2.982 1.00 80.25 484 GLY A N 1
ATOM 3730 C CA . GLY A 1 484 ? 1.893 -0.958 3.546 1.00 80.25 484 GLY A CA 1
ATOM 3731 C C . GLY A 1 484 ? 3.105 -1.609 4.173 1.00 80.25 484 GLY A C 1
ATOM 3732 O O . GLY A 1 484 ? 3.221 -2.834 4.206 1.00 80.25 484 GLY A O 1
ATOM 3733 N N . ASP A 1 485 ? 4.000 -0.769 4.671 1.00 74.44 485 ASP A N 1
ATOM 3734 C CA . ASP A 1 485 ? 5.283 -1.191 5.210 1.00 74.44 485 ASP A CA 1
ATOM 3735 C C . ASP A 1 485 ? 5.303 -1.119 6.741 1.00 74.44 485 ASP A C 1
ATOM 3737 O O . ASP A 1 485 ? 4.436 -0.515 7.378 1.00 74.44 485 ASP A O 1
ATOM 3741 N N . GLY A 1 486 ? 6.316 -1.725 7.346 1.00 71.81 486 GLY A N 1
ATOM 3742 C CA . GLY A 1 486 ? 6.594 -1.598 8.769 1.00 71.81 486 GLY A CA 1
ATOM 3743 C C . GLY A 1 486 ? 5.708 -2.442 9.689 1.00 71.81 486 GLY A C 1
ATOM 3744 O O . GLY A 1 486 ? 4.793 -3.163 9.288 1.00 71.81 486 GLY A O 1
ATOM 3745 N N . VAL A 1 487 ? 6.032 -2.345 10.979 1.00 72.06 487 VAL A N 1
ATOM 3746 C CA . VAL A 1 487 ? 5.491 -3.195 12.057 1.00 72.06 487 VAL A CA 1
ATOM 3747 C C . VAL A 1 487 ? 4.478 -2.476 12.957 1.00 72.06 487 VAL A C 1
ATOM 3749 O O . VAL A 1 487 ? 3.904 -3.093 13.856 1.00 72.06 487 VAL A O 1
ATOM 3752 N N . ASP A 1 488 ? 4.278 -1.172 12.745 1.00 81.88 488 ASP A N 1
ATOM 3753 C CA . ASP A 1 488 ? 3.352 -0.346 13.525 1.00 81.88 488 ASP A CA 1
ATOM 3754 C C . ASP A 1 488 ? 1.892 -0.781 13.301 1.00 81.88 488 ASP A C 1
ATOM 3756 O O . ASP A 1 488 ? 1.466 -1.031 12.168 1.00 81.88 488 ASP A O 1
ATOM 3760 N N . GLY A 1 489 ? 1.141 -0.880 14.400 1.00 84.94 489 GLY A N 1
ATOM 3761 C CA . GLY A 1 489 ? -0.236 -1.366 14.483 1.00 84.94 489 GLY A CA 1
ATOM 3762 C C . GLY A 1 489 ? -0.379 -2.730 15.162 1.00 84.94 489 GLY A C 1
ATOM 3763 O O . GLY A 1 489 ? -1.464 -3.061 15.646 1.00 84.94 489 GLY A O 1
ATOM 3764 N N . LYS A 1 490 ? 0.696 -3.527 15.250 1.00 83.81 490 LYS A N 1
ATOM 3765 C CA . LYS A 1 490 ? 0.656 -4.881 15.833 1.00 83.81 490 LYS A CA 1
ATOM 3766 C C . LYS A 1 490 ? 0.159 -4.887 17.285 1.00 83.81 490 LYS A C 1
ATOM 3768 O O . LYS A 1 490 ? -0.659 -5.735 17.641 1.00 83.81 490 LYS A O 1
ATOM 3773 N N . LEU A 1 491 ? 0.635 -3.962 18.123 1.00 87.12 491 LEU A N 1
ATOM 3774 C CA . LEU A 1 491 ? 0.249 -3.904 19.538 1.00 87.12 491 LEU A CA 1
ATOM 3775 C C . LEU A 1 491 ? -1.175 -3.368 19.698 1.00 87.12 491 LEU A C 1
ATOM 3777 O O . LEU A 1 491 ? -1.951 -3.891 20.498 1.00 87.12 491 LEU A O 1
ATOM 3781 N N . GLY A 1 492 ? -1.529 -2.355 18.909 1.00 90.38 492 GLY A N 1
ATOM 3782 C CA . GLY A 1 492 ? -2.849 -1.746 18.913 1.00 90.38 492 GLY A CA 1
ATOM 3783 C C . GLY A 1 492 ? -3.953 -2.715 18.491 1.00 90.38 492 GLY A C 1
ATOM 3784 O O . GLY A 1 492 ? -4.976 -2.812 19.168 1.00 90.38 492 GLY A O 1
ATOM 3785 N N . PHE A 1 493 ? -3.740 -3.487 17.422 1.00 94.06 493 PHE A N 1
ATOM 3786 C CA . PHE A 1 493 ? -4.708 -4.497 16.984 1.00 94.06 493 PHE A CA 1
ATOM 3787 C C . PHE A 1 493 ? -4.827 -5.656 17.973 1.00 94.06 493 PHE A C 1
ATOM 3789 O O . PHE A 1 493 ? -5.935 -6.135 18.209 1.00 94.06 493 PHE A O 1
ATOM 3796 N N . LEU A 1 494 ? -3.723 -6.069 18.607 1.00 91.25 494 LEU A N 1
ATOM 3797 C CA . LEU A 1 494 ? -3.770 -7.057 19.685 1.00 91.25 494 LEU A CA 1
ATOM 3798 C C . LEU A 1 494 ? -4.631 -6.561 20.854 1.00 91.25 494 LEU A C 1
ATOM 3800 O O . LEU A 1 494 ? -5.439 -7.320 21.384 1.00 91.25 494 LEU A O 1
ATOM 3804 N N . GLU A 1 495 ? -4.496 -5.290 21.237 1.00 92.81 495 GLU A N 1
ATOM 3805 C CA . GLU A 1 495 ? -5.343 -4.693 22.271 1.00 92.81 495 GLU A CA 1
ATOM 3806 C C . GLU A 1 495 ? -6.819 -4.680 21.851 1.00 92.81 495 GLU A C 1
ATOM 3808 O O . GLU A 1 495 ? -7.671 -5.083 22.636 1.00 92.81 495 GLU A O 1
ATOM 3813 N N . MET A 1 496 ? -7.142 -4.301 20.609 1.00 93.50 496 MET A N 1
ATOM 3814 C CA . MET A 1 496 ? -8.524 -4.346 20.109 1.00 93.50 496 MET A CA 1
ATOM 3815 C C . MET A 1 496 ? -9.146 -5.744 20.236 1.00 93.50 496 MET A C 1
ATOM 3817 O O . MET A 1 496 ? -10.273 -5.874 20.716 1.00 93.50 496 MET A O 1
ATOM 3821 N N . VAL A 1 497 ? -8.402 -6.792 19.872 1.00 94.44 497 VAL A N 1
ATOM 3822 C CA . VAL A 1 497 ? -8.876 -8.183 19.969 1.00 94.44 497 VAL A CA 1
ATOM 3823 C C . VAL A 1 497 ? -9.087 -8.612 21.422 1.00 94.44 497 VAL A C 1
ATOM 3825 O O . VAL A 1 497 ? -10.067 -9.296 21.711 1.00 94.44 497 VAL A O 1
ATOM 3828 N N . LYS A 1 498 ? -8.255 -8.152 22.370 1.00 91.69 498 LYS A N 1
ATOM 3829 C CA . LYS A 1 498 ? -8.493 -8.381 23.811 1.00 91.69 498 LYS A CA 1
ATOM 3830 C C . LYS A 1 498 ? -9.809 -7.770 24.302 1.00 91.69 498 LYS A C 1
ATOM 3832 O O . LYS A 1 498 ? -10.409 -8.303 25.230 1.00 91.69 498 LYS A O 1
ATOM 3837 N N . PHE A 1 499 ? -10.271 -6.685 23.677 1.00 91.94 499 PHE A N 1
ATOM 3838 C CA . PHE A 1 499 ? -11.584 -6.080 23.932 1.00 91.94 499 PHE A CA 1
ATOM 3839 C C . PHE A 1 499 ? -12.730 -6.733 23.131 1.00 91.94 499 PHE A C 1
ATOM 3841 O O . PHE A 1 499 ? -13.859 -6.250 23.179 1.00 91.94 499 PHE A O 1
ATOM 3848 N N . GLY A 1 500 ? -12.469 -7.844 22.432 1.00 93.00 500 GLY A N 1
ATOM 3849 C CA . GLY A 1 500 ? -13.468 -8.615 21.687 1.00 93.00 500 GLY A CA 1
ATOM 3850 C C . GLY A 1 500 ? -13.748 -8.105 20.272 1.00 93.00 500 GLY A C 1
ATOM 3851 O O . GLY A 1 500 ? -14.707 -8.551 19.643 1.00 93.00 500 GLY A O 1
ATOM 3852 N N . GLU A 1 501 ? -12.933 -7.180 19.763 1.00 97.00 501 GLU A N 1
ATOM 3853 C CA . GLU A 1 501 ? -13.133 -6.586 18.443 1.00 97.00 501 GLU A CA 1
ATOM 3854 C C . GLU A 1 501 ? -12.529 -7.428 17.324 1.00 97.00 501 GLU A C 1
ATOM 3856 O O . GLU A 1 501 ? -11.549 -8.151 17.510 1.00 97.00 501 GLU A O 1
ATOM 3861 N N . LYS A 1 502 ? -13.101 -7.308 16.123 1.00 97.50 502 LYS A N 1
ATOM 3862 C CA . LYS A 1 502 ? -12.588 -8.007 14.941 1.00 97.50 502 LYS A CA 1
ATOM 3863 C C . LYS A 1 502 ? -11.530 -7.180 14.230 1.00 97.50 502 LYS A C 1
ATOM 3865 O O . LYS A 1 502 ? -11.666 -5.965 14.084 1.00 97.50 502 LYS A O 1
ATOM 3870 N N . VAL A 1 503 ? -10.514 -7.871 13.721 1.00 97.75 503 VAL A N 1
ATOM 3871 C CA . VAL A 1 503 ? -9.458 -7.293 12.887 1.00 97.75 503 VAL A CA 1
ATOM 3872 C C . VAL A 1 503 ? -9.409 -8.034 11.556 1.00 97.75 503 VAL A C 1
ATOM 3874 O O . VAL A 1 503 ? -9.368 -9.266 11.524 1.00 97.75 503 VAL A O 1
ATOM 3877 N N . PHE A 1 504 ? -9.398 -7.284 10.458 1.00 98.12 504 PHE A N 1
ATOM 3878 C CA . PHE A 1 504 ? -9.274 -7.799 9.099 1.00 98.12 504 PHE A CA 1
ATOM 3879 C C . PHE A 1 504 ? -7.959 -7.334 8.474 1.00 98.12 504 PHE A C 1
ATOM 3881 O O . PHE A 1 504 ? -7.613 -6.156 8.552 1.00 98.12 504 PHE A O 1
ATOM 3888 N N . THR A 1 505 ? -7.230 -8.250 7.844 1.00 94.19 505 THR A N 1
ATOM 3889 C CA . THR A 1 505 ? -5.983 -7.957 7.122 1.00 94.19 505 THR A CA 1
ATOM 3890 C C . THR A 1 505 ? -6.183 -8.177 5.629 1.00 94.19 505 THR A C 1
ATOM 3892 O O . THR A 1 505 ? -6.846 -9.128 5.217 1.00 94.19 505 THR A O 1
ATOM 3895 N N . GLN A 1 506 ? -5.625 -7.293 4.805 1.00 90.19 506 GLN A N 1
ATOM 3896 C CA . GLN A 1 506 ? -5.587 -7.487 3.360 1.00 90.19 506 GLN A CA 1
ATOM 3897 C C . GLN A 1 506 ? -4.689 -8.682 3.016 1.00 90.19 506 GLN A C 1
ATOM 3899 O O . GLN A 1 506 ? -3.590 -8.815 3.551 1.00 90.19 506 GLN A O 1
ATOM 3904 N N . ASP A 1 507 ? -5.146 -9.562 2.128 1.00 77.56 507 ASP A N 1
ATOM 3905 C CA . ASP A 1 507 ? -4.338 -10.697 1.687 1.00 77.56 507 ASP A CA 1
ATOM 3906 C C . ASP A 1 507 ? -3.111 -10.271 0.859 1.00 77.56 507 ASP A C 1
ATOM 3908 O O . ASP A 1 507 ? -3.069 -9.204 0.236 1.00 77.56 507 ASP A O 1
ATOM 3912 N N . SER A 1 508 ? -2.093 -11.133 0.820 1.00 70.06 508 SER A N 1
ATOM 3913 C CA . SER A 1 508 ? -0.873 -10.865 0.052 1.00 70.06 508 SER A CA 1
ATOM 3914 C C . SER A 1 508 ? -1.135 -10.836 -1.455 1.00 70.06 508 SER A C 1
ATOM 3916 O O . SER A 1 508 ? -0.413 -10.185 -2.199 1.00 70.06 508 SER A O 1
ATOM 3918 N N . TYR A 1 509 ? -2.192 -11.508 -1.924 1.00 66.06 509 TYR A N 1
ATOM 3919 C CA . TYR A 1 509 ? -2.535 -11.552 -3.343 1.00 66.06 509 TYR A CA 1
ATOM 3920 C C . TYR A 1 509 ? -3.049 -10.199 -3.856 1.00 66.06 509 TYR A C 1
ATOM 3922 O O . TYR A 1 509 ? -2.733 -9.804 -4.975 1.00 66.06 509 TYR A O 1
ATOM 3930 N N . SER A 1 510 ? -3.850 -9.480 -3.080 1.00 72.19 510 SER A N 1
ATOM 3931 C CA . SER A 1 510 ? -4.407 -8.176 -3.445 1.00 72.19 510 SER A CA 1
ATOM 3932 C C . SER A 1 510 ? -3.552 -7.003 -2.962 1.00 72.19 510 SER A C 1
ATOM 3934 O O . SER A 1 510 ? -3.841 -5.869 -3.338 1.00 72.19 510 SER A O 1
ATOM 3936 N N . SER A 1 511 ? -2.512 -7.254 -2.163 1.00 71.94 511 SER A N 1
ATOM 3937 C CA . SER A 1 511 ? -1.583 -6.240 -1.651 1.00 71.94 511 SER A CA 1
ATOM 3938 C C . SER A 1 511 ? -0.385 -6.056 -2.578 1.00 71.94 511 SER A C 1
ATOM 3940 O O . SER A 1 511 ? 0.304 -7.017 -2.893 1.00 71.94 511 SER A O 1
ATOM 3942 N N . LEU A 1 512 ? -0.082 -4.812 -2.961 1.00 73.38 512 LEU A N 1
ATOM 3943 C CA . LEU A 1 512 ? 1.215 -4.495 -3.578 1.00 73.38 512 LEU A CA 1
ATOM 3944 C C . LEU A 1 512 ? 2.355 -4.672 -2.567 1.00 73.38 512 LEU A C 1
ATOM 3946 O O . LEU A 1 512 ? 3.398 -5.215 -2.904 1.00 73.38 512 LEU A O 1
ATOM 3950 N N . ASN A 1 513 ? 2.149 -4.185 -1.343 1.00 75.06 513 ASN A N 1
ATOM 3951 C CA . ASN A 1 513 ? 3.089 -4.330 -0.242 1.00 75.06 513 ASN A CA 1
ATOM 3952 C C . ASN A 1 513 ? 2.390 -5.070 0.912 1.00 75.06 513 ASN A C 1
ATOM 3954 O O . ASN A 1 513 ? 1.609 -4.450 1.640 1.00 75.06 513 ASN A O 1
ATOM 3958 N N . PRO A 1 514 ? 2.600 -6.390 1.051 1.00 71.81 514 PRO A N 1
ATOM 3959 C CA . PRO A 1 514 ? 1.916 -7.197 2.054 1.00 71.81 514 PRO A CA 1
ATOM 3960 C C . PRO A 1 514 ? 2.569 -7.146 3.442 1.00 71.81 514 PRO A C 1
ATOM 3962 O O . PRO A 1 514 ? 2.015 -7.742 4.361 1.00 71.81 514 PRO A O 1
ATOM 3965 N N . VAL A 1 515 ? 3.696 -6.443 3.624 1.00 75.19 515 VAL A N 1
ATOM 3966 C CA . VAL A 1 515 ? 4.498 -6.484 4.862 1.00 75.19 515 VAL A CA 1
ATOM 3967 C C . VAL A 1 515 ? 3.658 -6.145 6.097 1.00 75.19 515 VAL A C 1
ATOM 3969 O O . VAL A 1 515 ? 3.554 -6.952 7.022 1.00 75.19 515 VAL A O 1
ATOM 3972 N N . LYS A 1 516 ? 2.986 -4.987 6.109 1.00 84.00 516 LYS A N 1
ATOM 3973 C CA . LYS A 1 516 ? 2.166 -4.563 7.254 1.00 84.00 516 LYS A CA 1
ATOM 3974 C C . LYS A 1 516 ? 0.981 -5.516 7.520 1.00 84.00 516 LYS A C 1
ATOM 3976 O O . LYS A 1 516 ? 0.827 -5.938 8.671 1.00 84.00 516 LYS A O 1
ATOM 3981 N N . PRO A 1 517 ? 0.158 -5.914 6.524 1.00 82.12 517 PRO A N 1
ATOM 3982 C CA . PRO A 1 517 ? -0.870 -6.936 6.729 1.00 82.12 517 PRO A CA 1
ATOM 3983 C C . PRO A 1 517 ? -0.337 -8.271 7.256 1.00 82.12 517 PRO A C 1
ATOM 3985 O O . PRO A 1 517 ? -0.931 -8.827 8.179 1.00 82.12 517 PRO A O 1
ATOM 3988 N N . GLU A 1 518 ? 0.777 -8.779 6.721 1.00 77.25 518 GLU A N 1
ATOM 3989 C CA . GLU A 1 518 ? 1.379 -10.048 7.152 1.00 77.25 518 GLU A CA 1
ATOM 3990 C C . GLU A 1 518 ? 1.885 -9.976 8.593 1.00 77.25 518 GLU A C 1
ATOM 3992 O O . GLU A 1 518 ? 1.633 -10.896 9.371 1.00 77.25 518 GLU A O 1
ATOM 3997 N N . ASN A 1 519 ? 2.490 -8.855 8.991 1.00 74.88 519 ASN A N 1
ATOM 3998 C CA . ASN A 1 519 ? 2.942 -8.626 10.364 1.00 74.88 519 ASN A CA 1
ATOM 3999 C C . ASN A 1 519 ? 1.817 -8.758 11.397 1.00 74.88 519 ASN A C 1
ATOM 4001 O O . ASN A 1 519 ? 2.049 -9.230 12.513 1.00 74.88 519 ASN A O 1
ATOM 4005 N N . VAL A 1 520 ? 0.596 -8.358 11.032 1.00 79.56 520 VAL A N 1
ATOM 4006 C CA . VAL A 1 520 ? -0.589 -8.516 11.883 1.00 79.56 520 VAL A CA 1
ATOM 4007 C C . VAL A 1 520 ? -1.202 -9.909 11.710 1.00 79.56 520 VAL A C 1
ATOM 4009 O O . VAL A 1 520 ? -1.535 -10.553 12.704 1.00 79.56 520 VAL A O 1
ATOM 4012 N N . ALA A 1 521 ? -1.310 -10.422 10.484 1.00 75.88 521 ALA A N 1
ATOM 4013 C CA . ALA A 1 521 ? -1.894 -11.732 10.195 1.00 75.88 521 ALA A CA 1
ATOM 4014 C C . ALA A 1 521 ? -1.133 -12.889 10.857 1.00 75.88 521 ALA A C 1
ATOM 4016 O O . ALA A 1 521 ? -1.757 -13.765 11.456 1.00 75.88 521 ALA A O 1
ATOM 4017 N N . ASN A 1 522 ? 0.201 -12.848 10.841 1.00 73.56 522 ASN A N 1
ATOM 4018 C CA . ASN A 1 522 ? 1.070 -13.887 11.399 1.00 73.56 522 ASN A CA 1
ATOM 4019 C C . ASN A 1 522 ? 0.949 -14.025 12.926 1.00 73.56 522 ASN A C 1
ATOM 4021 O O . ASN A 1 522 ? 1.389 -15.020 13.491 1.00 73.56 522 ASN A O 1
ATOM 4025 N N . THR A 1 523 ? 0.329 -13.059 13.610 1.00 73.88 523 THR A N 1
ATOM 4026 C CA . THR A 1 523 ? 0.020 -13.180 15.046 1.00 73.88 523 THR A CA 1
ATOM 4027 C C . THR A 1 523 ? -1.203 -14.053 15.336 1.00 73.88 523 THR A C 1
ATOM 4029 O O . THR A 1 523 ? -1.464 -14.365 16.494 1.00 73.88 523 THR A O 1
ATOM 4032 N N . GLY A 1 524 ? -1.989 -14.405 14.313 1.00 76.12 524 GLY A N 1
ATOM 4033 C CA . GLY A 1 524 ? -3.232 -15.167 14.457 1.00 76.12 524 GLY A CA 1
ATOM 4034 C C . GLY A 1 524 ? -4.434 -14.353 14.952 1.00 76.12 524 GLY A C 1
ATOM 4035 O O . GLY A 1 524 ? -5.517 -14.909 15.103 1.00 76.12 524 GLY A O 1
ATOM 4036 N N . ILE A 1 525 ? -4.287 -13.041 15.179 1.00 81.44 525 ILE A N 1
ATOM 4037 C CA . ILE A 1 525 ? -5.353 -12.200 15.760 1.00 81.44 525 ILE A CA 1
ATOM 4038 C C . ILE A 1 525 ? -6.348 -11.647 14.731 1.00 81.44 525 ILE A C 1
ATOM 4040 O O . ILE A 1 525 ? -7.329 -11.005 15.101 1.00 81.44 525 ILE A O 1
ATOM 4044 N N . SER A 1 526 ? -6.080 -11.823 13.436 1.00 89.81 526 SER A N 1
ATOM 4045 C CA . SER A 1 526 ? -6.863 -11.203 12.364 1.00 89.81 526 SER A CA 1
ATOM 4046 C C . SER A 1 526 ? -7.373 -12.227 11.363 1.00 89.81 526 SER A C 1
ATOM 4048 O O . SER A 1 526 ? -6.778 -13.286 11.169 1.00 89.81 526 SER A O 1
ATOM 4050 N N . ARG A 1 527 ? -8.462 -11.876 10.680 1.00 92.19 527 ARG A N 1
ATOM 4051 C CA . ARG A 1 527 ? -8.954 -12.617 9.522 1.00 92.19 527 ARG A CA 1
ATOM 4052 C C . ARG A 1 527 ? -8.409 -11.986 8.246 1.00 92.19 527 ARG A C 1
ATOM 4054 O O . ARG A 1 527 ? -8.761 -10.855 7.918 1.00 92.19 527 ARG A O 1
ATOM 4061 N N . THR A 1 528 ? -7.604 -12.735 7.504 1.00 87.88 528 THR A N 1
ATOM 4062 C CA . THR A 1 528 ? -7.096 -12.301 6.200 1.00 87.88 528 THR A CA 1
ATOM 4063 C C . THR A 1 528 ? -8.172 -12.433 5.126 1.00 87.88 528 THR A C 1
ATOM 4065 O O . THR A 1 528 ? -8.821 -13.476 5.020 1.00 87.88 528 THR A O 1
ATOM 4068 N N . VAL A 1 529 ? -8.384 -11.369 4.349 1.00 90.38 529 VAL A N 1
ATOM 4069 C CA . VAL A 1 529 ? -9.422 -11.295 3.312 1.00 90.38 529 VAL A CA 1
ATOM 4070 C C . VAL A 1 529 ? -8.912 -10.568 2.059 1.00 90.38 529 VAL A C 1
ATOM 4072 O O . VAL A 1 529 ? -8.073 -9.668 2.170 1.00 90.38 529 VAL A O 1
ATOM 4075 N N . PRO A 1 530 ? -9.427 -10.900 0.863 1.00 86.31 530 PRO A N 1
ATOM 4076 C CA . PRO A 1 530 ? -9.149 -10.129 -0.345 1.00 86.31 530 PRO A CA 1
ATOM 4077 C C . PRO A 1 530 ? -9.638 -8.682 -0.222 1.00 86.31 530 PRO A C 1
ATOM 4079 O O . PRO A 1 530 ? -10.715 -8.430 0.324 1.00 86.31 530 PRO A O 1
ATOM 4082 N N . LEU A 1 531 ? -8.902 -7.723 -0.800 1.00 89.12 531 LEU A N 1
ATOM 4083 C CA . LEU A 1 531 ? -9.279 -6.301 -0.774 1.00 89.12 531 LEU A CA 1
ATOM 4084 C C . LEU A 1 531 ? -10.703 -6.047 -1.299 1.00 89.12 531 LEU A C 1
ATOM 4086 O O . LEU A 1 531 ? -11.434 -5.232 -0.739 1.00 89.12 531 LEU A O 1
ATOM 4090 N N . ALA A 1 532 ? -11.113 -6.776 -2.342 1.00 87.38 532 ALA A N 1
ATOM 4091 C CA . ALA A 1 532 ? -12.443 -6.662 -2.944 1.00 87.38 532 ALA A CA 1
ATOM 4092 C C . ALA A 1 532 ? -13.584 -7.038 -1.977 1.00 87.38 532 ALA A C 1
ATOM 4094 O O . ALA A 1 532 ? -14.678 -6.482 -2.076 1.00 87.38 532 ALA A O 1
ATOM 4095 N N . ASP A 1 533 ? -13.317 -7.930 -1.019 1.00 92.00 533 ASP A N 1
ATOM 4096 C CA . ASP A 1 533 ? -14.291 -8.409 -0.035 1.00 92.00 533 ASP A CA 1
ATOM 4097 C C . ASP A 1 533 ? -14.198 -7.660 1.306 1.00 92.00 533 ASP A C 1
ATOM 4099 O O . ASP A 1 533 ? -15.085 -7.780 2.155 1.00 92.00 533 ASP A O 1
ATOM 4103 N N . MET A 1 534 ? -13.158 -6.840 1.501 1.00 95.25 534 MET A N 1
ATOM 4104 C CA . MET A 1 534 ? -12.898 -6.111 2.747 1.00 95.25 534 MET A CA 1
ATOM 4105 C C . MET A 1 534 ? -14.101 -5.259 3.183 1.00 95.25 534 MET A C 1
ATOM 4107 O O . MET A 1 534 ? -14.559 -5.343 4.323 1.00 95.25 534 MET A O 1
ATOM 4111 N N . ALA A 1 535 ? -14.668 -4.473 2.260 1.00 94.38 535 ALA A N 1
ATOM 4112 C CA . ALA A 1 535 ? -15.822 -3.618 2.544 1.00 94.38 535 ALA A CA 1
ATOM 4113 C C . ALA A 1 535 ? -17.053 -4.427 2.990 1.00 94.38 535 ALA A C 1
ATOM 4115 O O . ALA A 1 535 ? -17.770 -4.011 3.900 1.00 94.38 535 ALA A O 1
ATOM 4116 N N . LYS A 1 536 ? -17.279 -5.602 2.388 1.00 94.69 536 LYS A N 1
ATOM 4117 C CA . LYS A 1 536 ? -18.383 -6.498 2.748 1.00 94.69 536 LYS A CA 1
ATOM 4118 C C . LYS A 1 536 ? -18.241 -6.981 4.191 1.00 94.69 536 LYS A C 1
ATOM 4120 O O . LYS A 1 536 ? -19.192 -6.863 4.958 1.00 94.69 536 LYS A O 1
ATOM 4125 N N . HIS A 1 537 ? -17.058 -7.452 4.575 1.00 95.88 537 HIS A N 1
ATOM 4126 C CA . HIS A 1 537 ? -16.814 -7.961 5.925 1.00 95.88 537 HIS A CA 1
ATOM 4127 C C . HIS A 1 537 ? -16.923 -6.892 7.016 1.00 95.88 537 HIS A C 1
ATOM 4129 O O . HIS A 1 537 ? -17.455 -7.166 8.091 1.00 95.88 537 HIS A O 1
ATOM 4135 N N . ILE A 1 538 ? -16.489 -5.661 6.737 1.00 95.69 538 ILE A N 1
ATOM 4136 C CA . ILE A 1 538 ? -16.660 -4.541 7.674 1.00 95.69 538 ILE A CA 1
ATOM 4137 C C . ILE A 1 538 ? -18.138 -4.218 7.867 1.00 95.69 538 ILE A C 1
ATOM 4139 O O . ILE A 1 538 ? -18.585 -4.000 8.989 1.00 95.69 538 ILE A O 1
ATOM 4143 N N . VAL A 1 539 ? -18.909 -4.200 6.781 1.00 94.19 539 VAL A N 1
ATOM 4144 C CA . VAL A 1 539 ? -20.347 -3.923 6.831 1.00 94.19 539 VAL A CA 1
ATOM 4145 C C . VAL A 1 539 ? -21.104 -5.028 7.572 1.00 94.19 539 VAL A C 1
ATOM 4147 O O . VAL A 1 539 ? -22.013 -4.718 8.337 1.00 94.19 539 VAL A O 1
ATOM 4150 N N . GLU A 1 540 ? -20.724 -6.294 7.383 1.00 94.25 540 GLU A N 1
ATOM 4151 C CA . GLU A 1 540 ? -21.258 -7.431 8.149 1.00 94.25 540 GLU A CA 1
ATOM 4152 C C . GLU A 1 540 ? -20.947 -7.317 9.645 1.00 94.25 540 GLU A C 1
ATOM 4154 O O . GLU A 1 540 ? -21.765 -7.706 10.476 1.00 94.25 540 GLU A O 1
ATOM 4159 N N . ASP A 1 541 ? -19.778 -6.782 10.002 1.00 94.69 541 ASP A N 1
ATOM 4160 C CA . ASP A 1 541 ? -19.400 -6.618 11.399 1.00 94.69 541 ASP A CA 1
ATOM 4161 C C . ASP A 1 541 ? -20.075 -5.400 12.053 1.00 94.69 541 ASP A C 1
ATOM 4163 O O . ASP A 1 541 ? -20.686 -5.527 13.113 1.00 94.69 541 ASP A O 1
ATOM 4167 N N . ILE A 1 542 ? -19.998 -4.218 11.444 1.00 92.69 542 ILE A N 1
ATOM 4168 C CA . ILE A 1 542 ? -20.480 -2.956 12.034 1.00 92.69 542 ILE A CA 1
ATOM 4169 C C . ILE A 1 542 ? -21.988 -2.738 11.870 1.00 92.69 542 ILE A C 1
ATOM 4171 O O . ILE A 1 542 ? -22.630 -2.151 12.755 1.00 92.69 542 ILE A O 1
ATOM 4175 N N . GLY A 1 543 ? -22.545 -3.190 10.747 1.00 87.56 543 GLY A N 1
ATOM 4176 C CA . GLY A 1 543 ? -23.922 -2.940 10.337 1.00 87.56 543 GLY A CA 1
ATOM 4177 C C . GLY A 1 543 ? -24.102 -1.744 9.391 1.00 87.56 543 GLY A C 1
ATOM 4178 O O . GLY A 1 543 ? -23.180 -0.983 9.079 1.00 87.56 543 GLY A O 1
ATOM 4179 N N . LYS A 1 544 ? -25.343 -1.594 8.919 1.00 84.25 544 LYS A N 1
ATOM 4180 C CA . LYS A 1 544 ? -25.821 -0.474 8.098 1.00 84.25 544 LYS A CA 1
ATOM 4181 C C . LYS A 1 544 ? -26.900 0.293 8.857 1.00 84.25 544 LYS A C 1
ATOM 4183 O O . LYS A 1 544 ? -27.609 -0.291 9.670 1.00 84.25 544 LYS A O 1
ATOM 4188 N N . ARG A 1 545 ? -27.042 1.575 8.542 1.00 80.50 545 ARG A N 1
ATOM 4189 C CA . ARG A 1 545 ? -28.197 2.387 8.929 1.00 80.50 545 ARG A CA 1
ATOM 4190 C C . ARG A 1 545 ? -29.404 2.018 8.077 1.00 80.50 545 ARG A C 1
ATOM 4192 O O . ARG A 1 545 ? -29.238 1.603 6.927 1.00 80.50 545 ARG A O 1
ATOM 4199 N N . GLU A 1 546 ? -30.588 2.206 8.643 1.00 68.00 546 GLU A N 1
ATOM 4200 C CA . GLU A 1 546 ? -31.826 2.257 7.868 1.00 68.00 546 GLU A CA 1
ATOM 4201 C C . GLU A 1 546 ? -31.755 3.471 6.928 1.00 68.00 546 GLU A C 1
ATOM 4203 O O . GLU A 1 546 ? -31.219 4.516 7.305 1.00 68.00 546 GLU A O 1
ATOM 4208 N N . ALA A 1 547 ? -32.145 3.258 5.670 1.00 55.47 547 ALA A N 1
ATOM 4209 C CA . ALA A 1 547 ? -31.988 4.223 4.583 1.00 55.47 547 ALA A CA 1
ATOM 4210 C C . ALA A 1 547 ? -33.071 5.301 4.604 1.00 55.47 547 ALA A C 1
ATOM 4212 O O . ALA A 1 547 ? -34.231 4.944 4.914 1.00 55.47 547 ALA A O 1
#

Foldseek 3Di:
DKDKDKAADPHPAPLNVLVVCLVVLFAWKKWWDDPPKIKIFGGGGSKTQKIDIPPPDMDLRRLLVVNPGRMTMMMTDGDPHDDRPDPDIGRSVVSSVVSVVVVVVVVVVVVVVLLVQQAFDKAADPLVPDPDDPLLVLLVVLPDNQGTLQCSCVVSVNHDPSSVVSVVVCVVVCRIGTAAQEEEEEALDPVLSVVLQVLQVVDPNHDHLYYYNHLLRCQQCCLVSVGLEYEAEQDHPPQGRLNSLLCLLVQVVQVVCCPPPVDHDPDRHHHAYEYEYQCCLQLDPSVLSSLLSLHQAYHYRDDPVDPDDPNVSSVVSNSLRSLRSSQDSVLSHRNDFPQPPDQQDAQDAFAQEEEEEEAERRQRLSLCLLQQQLAAQQARYEYEYEHQHNDDLSSQQSSQVVSSRRGSARGHEPPAKDQGGGRYYYYYYSQKAKAWEADPVLTTIIGIDGNPPPSPPDLRLLRHLQRSLPYPSHPAYEAEYAAHDDQRNQNSLVSNVVSVYAHEAADPNSGSHRHHSCSNVVVVRHHYDHSSCVSVVSCVRRHGHDD

Radius of gyration: 27.43 Å; chains: 1; bounding box: 73×54×82 Å

pLDDT: mean 79.3, std 16.36, range [31.73, 98.5]

Sequence (547 aa):
MSAEGYFGPGEQSLVDMIQMWGLNKATGILSVISGESEGEVHFCDGKSVGAKFGSLLADEEAIYHMLSLPEGKFRFVNTRSVNKSGDWSASYHDIIMEGMRRLDHLNSDKRDVEDKLGLIPFITKDISKMDLSEHERVFLALMDDKKNLDKVFNSSGLGLQKGLEIFQKMLSDKVFDLRKVRVLVVDDQDMWRKVISKMLLKDPFFEIAGVAEDGLDALKKLSDLKPDVMTLDLEMPRLDGIKTLYWMMSGGYDILLKSHFNINVEDTYRCPVVVISAIAGKMAPATLEALMGGASGYITKPSQVGTESLENQQQRIAKTVLMASQVGLAKARRIKPKSSTEKSAQPEEDTRKLVCVATSSVGGLTALMQFLPALPKTLDAAVFVVVDDLDSVGHAASFAEFLDRHSNLGVFPADRNTIIKKGAVYIMSGTQRAVFGETKTKKTGFKVESLNGQKKDFRVIDDMLLSAARCRGLDKRTGVVLAGDGVDGKLGFLEMVKFGEKVFTQDSYSSLNPVKPENVANTGISRTVPLADMAKHIVEDIGKREA